Protein AF-A0A1L0B0P4-F1 (afdb_monomer_lite)

Organism: NCBI:txid56406

Sequence (458 aa):
MTNLELDLDLDLDIDTDLIDVNKPGEQSLSYENTGFTLPDDTDDIIVICSAIKDFYYNLQKQSLPEDGSQDNSYMQSKQIIQWFNKVVSILNYENNMSFDDLIQLIHILRLTTKFLNNIVIKCIKKNLNYESSLDLSKIFDIIDDQSLDFKVLISFSNFLIHNTTFNSTNEFLNTIKQQFNVNVEKLNLISLQITDVTFPIEFTFQFKEIFKDLFLEIIRVNKLLLDKISAAVDVILPNIKKLLNNRTDVILFLFSITKTIENLIKMNHKTLAGIGKSNKNEESGYLYKRIETIFPTLIENKPLLNDIQYNKIKMKTVQRLANKVILLSRVDYYKGSPKGHKGEEYYKEMIETINKWIENDRPKLNSLVDNDLKPLPIPKDNNYVDKKNRKGKRRAGKKLTKYRHRFQHTGKLDKLKNQLEFGKKESFVDGKDQYMDDMDDNGLGMAADKYKKLLKEK

Secondary structure (DSSP, 8-state):
---------------TT-S-----------TT-------TT---HHHHHHHHHHHHHHHHHSPPPSSGGGHHHHTTHHHHHHHHHHHHHHHHH-----HHHHHHHHHHHHHHHHHHHHHHHHHHHHHS-TT----HHHHHHHHHTT---HHHHHHHHHHHHH--EE-SHHHHHHHHHHHH---HHHHHHHHHHHTTPPSPEE---TTHHHHHHHHHHHHHHHHHHHHHHHHHHHHH-HHHHHHTTT-HHHHHHHHHHH-SHHHHHHS-HHHHHTTT-SSS-GGGSHHHHHHHHH-THHHHHGGGS-HHHHHHHHHHHHHHHHHHHHHHHHHHHTTS-TTSHHHHHHHHHHHHHHHHHHHHHS--TTTTTTS---PPPP-TT-TTT--S---------HHHHHHHTTTS---HHHHHHT---TTSPPPB-SS--TT-TT-TT-B-GGGHHHHHHHHH--

Foldseek 3Di:
DDDDDDPDPPPPPVPPVPPDPPDDDDPDDDDPDLDLDDDPPDLDLLVLLLSLLVLLVVVLPDDDDPDPPCVVSLVCLVVNLVSLVSSLVSLVVDLDDDLLSLLSSVLSLLSSLVSLLSNLQSQLVVVPPPQFQADVVVLLCLLCLQLSQSLSSLLSLCVLQVDFWDADPVSVLVSCCVSRVDDPVSSVVNSVSRVRGDDTRGSDGDCSVSSVSSSVSSVSSVVSSLVSSLVVCLQQQLQLCLLQVNPVSVVSSLCSVQSDLVSLLVDDLVVQLQDSNSDPDSCRHPCLVCVCVSPVVLVVCVVQDDPVLSSVLSSVLSSLSSVLSSVSSVCSNVVVDRNNVNSNVVNVVSNVVSVVSSVVRGPPPCPVPPPPPPDDPDPPPPVPPPVDPPPDPPDDDDVVVVVVVVVDCPDPQSVQQPAADPPDDFDAPPDPPVPDRDDPPSTSHRSVVVVVVVVVVD

InterPro domains:
  IPR002687 Nop domain [PF01798] (211-356)
  IPR002687 Nop domain [PS51358] (236-359)
  IPR019175 Prp31 C-terminal [PF09785] (373-450)
  IPR027105 U4/U6 small nuclear ribonucleoprotein Prp31 [PTHR13904] (215-432)
  IPR036070 Nop domain superfamily [SSF89124] (202-357)
  IPR042239 Nop, C-terminal domain [G3DSA:1.10.246.90] (225-358)

Radius of gyration: 34.48 Å; chains: 1; bounding box: 89×66×99 Å

Structure (mmCIF, N/CA/C/O backbone):
data_AF-A0A1L0B0P4-F1
#
_entry.id   AF-A0A1L0B0P4-F1
#
loop_
_atom_site.group_PDB
_atom_site.id
_atom_site.type_symbol
_atom_site.label_atom_id
_atom_site.label_alt_id
_atom_site.label_comp_id
_atom_site.label_asym_id
_atom_site.label_entity_id
_atom_site.label_seq_id
_atom_site.pdbx_PDB_ins_code
_atom_site.Cartn_x
_atom_site.Cartn_y
_atom_site.Cartn_z
_atom_site.occupancy
_atom_site.B_iso_or_equiv
_atom_site.auth_seq_id
_atom_site.auth_comp_id
_atom_site.auth_asym_id
_atom_site.auth_atom_id
_atom_site.pdbx_PDB_model_num
ATOM 1 N N . MET A 1 1 ? 5.152 44.842 -17.673 1.00 35.69 1 MET A N 1
ATOM 2 C CA . MET A 1 1 ? 4.834 43.431 -17.973 1.00 35.69 1 MET A CA 1
ATOM 3 C C . MET A 1 1 ? 5.231 42.633 -16.751 1.00 35.69 1 MET A C 1
ATOM 5 O O . MET A 1 1 ? 6.388 42.673 -16.365 1.00 35.69 1 MET A O 1
ATOM 9 N N . THR A 1 2 ? 4.228 42.086 -16.080 1.00 27.03 2 THR A N 1
ATOM 10 C CA . THR A 1 2 ? 4.261 41.433 -14.768 1.00 27.03 2 THR A CA 1
ATOM 11 C C . THR A 1 2 ? 5.079 40.142 -14.801 1.00 27.03 2 THR A C 1
ATOM 13 O O . THR A 1 2 ? 4.725 39.221 -15.534 1.00 27.03 2 THR A O 1
ATOM 16 N N . ASN A 1 3 ? 6.139 40.071 -13.994 1.00 27.08 3 ASN A N 1
ATOM 17 C CA . ASN A 1 3 ? 6.740 38.801 -13.599 1.00 27.08 3 ASN A CA 1
ATOM 18 C C . ASN A 1 3 ? 5.860 38.225 -12.489 1.00 27.08 3 ASN A C 1
ATOM 20 O O . ASN A 1 3 ? 5.870 38.738 -11.374 1.00 27.08 3 ASN A O 1
ATOM 24 N N . LEU A 1 4 ? 5.052 37.223 -12.836 1.00 26.53 4 LEU A N 1
ATOM 25 C CA . LEU A 1 4 ? 4.415 36.361 -11.851 1.00 26.53 4 LEU A CA 1
ATOM 26 C C . LEU A 1 4 ? 5.472 35.386 -11.329 1.00 26.53 4 LEU A C 1
ATOM 28 O O . LEU A 1 4 ? 6.048 34.617 -12.102 1.00 26.53 4 LEU A O 1
ATOM 32 N N . GLU A 1 5 ? 5.694 35.457 -10.024 1.00 28.30 5 GLU A N 1
ATOM 33 C CA . GLU A 1 5 ? 6.252 34.399 -9.191 1.00 28.30 5 GLU A CA 1
ATOM 34 C C . GLU A 1 5 ? 5.464 33.098 -9.405 1.00 28.30 5 GLU A C 1
ATOM 36 O O . GLU A 1 5 ? 4.239 33.100 -9.538 1.00 28.30 5 GLU A O 1
ATOM 41 N N . LEU A 1 6 ? 6.184 31.982 -9.474 1.00 25.42 6 LEU A N 1
ATOM 42 C CA . LEU A 1 6 ? 5.631 30.630 -9.492 1.00 25.42 6 LEU A CA 1
ATOM 43 C C . LEU A 1 6 ? 6.405 29.814 -8.454 1.00 25.42 6 LEU A C 1
ATOM 45 O O . LEU A 1 6 ? 7.125 28.872 -8.784 1.00 25.42 6 LEU A O 1
ATOM 49 N N . ASP A 1 7 ? 6.256 30.230 -7.197 1.00 24.81 7 ASP A N 1
ATOM 50 C CA . ASP A 1 7 ? 6.378 29.338 -6.050 1.00 24.81 7 ASP A CA 1
ATOM 51 C C . ASP A 1 7 ? 5.151 28.420 -6.073 1.00 24.81 7 ASP A C 1
ATOM 53 O O . ASP A 1 7 ? 4.011 28.844 -5.886 1.00 24.81 7 ASP A O 1
ATOM 57 N N . LEU A 1 8 ? 5.385 27.157 -6.414 1.00 24.31 8 LEU A N 1
ATOM 58 C CA . LEU A 1 8 ? 4.427 26.068 -6.262 1.00 24.31 8 LEU A CA 1
ATOM 59 C C . LEU A 1 8 ? 5.038 25.099 -5.256 1.00 24.31 8 LEU A C 1
ATOM 61 O O . LEU A 1 8 ? 5.630 24.079 -5.624 1.00 24.31 8 LEU A O 1
ATOM 65 N N . ASP A 1 9 ? 4.898 25.469 -3.985 1.00 24.67 9 ASP A N 1
ATOM 66 C CA . ASP A 1 9 ? 4.921 24.536 -2.868 1.00 24.67 9 ASP A CA 1
ATOM 67 C C . ASP A 1 9 ? 3.813 23.505 -3.109 1.00 24.67 9 ASP A C 1
ATOM 69 O O . ASP A 1 9 ? 2.617 23.786 -3.052 1.00 24.67 9 ASP A O 1
ATOM 73 N N . LEU A 1 10 ? 4.233 22.300 -3.487 1.00 25.77 10 LEU A N 1
ATOM 74 C CA . LEU A 1 10 ? 3.408 21.098 -3.496 1.00 25.77 10 LEU A CA 1
ATOM 75 C C . LEU A 1 10 ? 3.874 20.237 -2.327 1.00 25.77 10 LEU A C 1
ATOM 77 O O . LEU A 1 10 ? 4.431 19.151 -2.515 1.00 25.77 10 LEU A O 1
ATOM 81 N N . ASP A 1 11 ? 3.650 20.765 -1.129 1.00 25.16 11 ASP A N 1
ATOM 82 C CA . ASP A 1 11 ? 3.457 19.947 0.054 1.00 25.16 11 ASP A CA 1
ATOM 83 C C . ASP A 1 11 ? 2.110 19.250 -0.134 1.00 25.16 11 ASP A C 1
ATOM 85 O O . ASP A 1 11 ? 1.036 19.822 0.029 1.00 25.16 11 ASP A O 1
ATOM 89 N N . LEU A 1 12 ? 2.168 17.993 -0.574 1.00 25.52 12 LEU A N 1
ATOM 90 C CA . LEU A 1 12 ? 1.077 17.060 -0.336 1.00 25.52 12 LEU A CA 1
ATOM 91 C C . LEU A 1 12 ? 1.148 16.693 1.144 1.00 25.52 12 LEU A C 1
ATOM 93 O O . LEU A 1 12 ? 1.542 15.582 1.506 1.00 25.52 12 LEU A O 1
ATOM 97 N N . ASP A 1 13 ? 0.745 17.644 1.986 1.00 25.22 13 ASP A N 1
ATOM 98 C CA . ASP A 1 13 ? 0.015 17.275 3.179 1.00 25.22 13 ASP A CA 1
ATOM 99 C C . ASP A 1 13 ? -1.068 16.305 2.712 1.00 25.22 13 ASP A C 1
ATOM 101 O O . ASP A 1 13 ? -1.787 16.533 1.731 1.00 25.22 13 ASP A O 1
ATOM 105 N N . ILE A 1 14 ? -1.129 15.145 3.356 1.00 29.34 14 ILE A N 1
ATOM 106 C CA . ILE A 1 14 ? -2.329 14.329 3.282 1.00 29.34 14 ILE A CA 1
ATOM 107 C C . ILE A 1 14 ? -3.369 15.169 4.006 1.00 29.34 14 ILE A C 1
ATOM 109 O O . ILE A 1 14 ? -3.544 15.035 5.216 1.00 29.34 14 ILE A O 1
ATOM 113 N N . ASP A 1 15 ? -3.989 16.072 3.247 1.00 28.78 15 ASP A N 1
ATOM 114 C CA . ASP A 1 15 ? -5.140 16.847 3.640 1.00 28.78 15 ASP A CA 1
ATOM 115 C C . ASP A 1 15 ? -6.148 15.842 4.183 1.00 28.78 15 ASP A C 1
ATOM 117 O O . ASP A 1 15 ? -6.850 15.125 3.461 1.00 28.78 15 ASP A O 1
ATOM 121 N N . THR A 1 16 ? -6.234 15.810 5.506 1.00 35.47 16 THR A N 1
ATOM 122 C CA . THR A 1 16 ? -7.408 15.320 6.218 1.00 35.47 16 THR A CA 1
ATOM 123 C C . THR A 1 16 ? -8.644 16.168 5.898 1.00 35.47 16 THR A C 1
ATOM 125 O O . THR A 1 16 ? -9.729 15.841 6.362 1.00 35.47 16 THR A O 1
ATOM 128 N N . ASP A 1 17 ? -8.496 17.197 5.061 1.00 30.16 17 ASP A N 1
ATOM 129 C CA . ASP A 1 17 ? -9.518 18.132 4.603 1.00 30.16 17 ASP A CA 1
ATOM 130 C C . ASP A 1 17 ? -10.357 17.597 3.425 1.00 30.16 17 ASP A C 1
ATOM 132 O O . ASP A 1 17 ? -11.299 18.248 2.983 1.00 30.16 17 ASP A O 1
ATOM 136 N N . LEU A 1 18 ? -10.140 16.349 2.986 1.00 28.83 18 LEU A N 1
ATOM 137 C CA . LEU A 1 18 ? -11.125 15.584 2.194 1.00 28.83 18 LEU A CA 1
ATOM 138 C C . LEU A 1 18 ? -12.225 14.939 3.075 1.00 28.83 18 LEU A C 1
ATOM 140 O O . LEU A 1 18 ? -12.718 13.831 2.798 1.00 28.83 18 LEU A O 1
ATOM 144 N N . ILE A 1 19 ? -12.607 15.646 4.144 1.00 34.78 19 ILE A N 1
ATOM 145 C CA . ILE A 1 19 ? -13.880 15.489 4.851 1.00 34.78 19 ILE A CA 1
ATOM 146 C C . ILE A 1 19 ? -14.923 16.278 4.055 1.00 34.78 19 ILE A C 1
ATOM 148 O O . ILE A 1 19 ? -14.721 17.437 3.710 1.00 34.78 19 ILE A O 1
ATOM 152 N N . ASP A 1 20 ? -16.018 15.607 3.721 1.00 31.25 20 ASP A N 1
ATOM 153 C CA . ASP A 1 20 ? -17.115 16.083 2.888 1.00 31.25 20 ASP A CA 1
ATOM 154 C C . ASP A 1 20 ? -17.504 17.560 3.086 1.00 31.25 20 ASP A C 1
ATOM 156 O O . ASP A 1 20 ? -18.185 17.925 4.043 1.00 31.25 20 ASP A O 1
ATOM 160 N N . VAL A 1 21 ? -17.232 18.389 2.072 1.00 28.38 21 VAL A N 1
ATOM 161 C CA . VAL A 1 21 ? -18.099 19.529 1.736 1.00 28.38 21 VAL A CA 1
ATOM 162 C C . VAL A 1 21 ? -19.289 18.976 0.952 1.00 28.38 21 VAL A C 1
ATOM 164 O O . VAL A 1 21 ? -19.453 19.219 -0.237 1.00 28.38 21 VAL A O 1
ATOM 167 N N . ASN A 1 22 ? -20.112 18.180 1.623 1.00 28.73 22 ASN A N 1
ATOM 168 C CA . ASN A 1 22 ? -21.478 17.902 1.211 1.00 28.73 22 ASN A CA 1
ATOM 169 C C . ASN A 1 22 ? -22.330 17.991 2.470 1.00 28.73 22 ASN A C 1
ATOM 171 O O . ASN A 1 22 ? -22.342 17.087 3.296 1.00 28.73 22 ASN A O 1
ATOM 175 N N . LYS A 1 23 ? -22.989 19.144 2.612 1.00 31.55 23 LYS A N 1
ATOM 176 C CA . LYS A 1 23 ? -23.927 19.483 3.683 1.00 31.55 23 LYS A CA 1
ATOM 177 C C . LYS A 1 23 ? -24.888 18.316 3.978 1.00 31.55 23 LYS A C 1
ATOM 179 O O . LYS A 1 23 ? -25.745 18.049 3.132 1.00 31.55 23 LYS A O 1
ATOM 184 N N . PRO A 1 24 ? -24.868 17.704 5.174 1.00 30.05 24 PRO A N 1
ATOM 185 C CA . PRO A 1 24 ? -26.108 17.293 5.801 1.00 30.05 24 PRO A CA 1
ATOM 186 C C . PRO A 1 24 ? -26.753 18.543 6.421 1.00 30.05 24 PRO A C 1
ATOM 188 O O . PRO A 1 24 ? -26.061 19.460 6.866 1.00 30.05 24 PRO A O 1
ATOM 191 N N . GLY A 1 25 ? -28.081 18.625 6.378 1.00 30.28 25 GLY A N 1
ATOM 192 C CA . GLY A 1 25 ? -28.832 19.750 6.931 1.00 30.28 25 GLY A CA 1
ATOM 193 C C . GLY A 1 25 ? -28.433 20.050 8.376 1.00 30.28 25 GLY A C 1
ATOM 194 O O . GLY A 1 25 ? -28.232 19.146 9.182 1.00 30.28 25 GLY A O 1
ATOM 195 N N . GLU A 1 26 ? -28.304 21.339 8.671 1.00 33.72 26 GLU A N 1
ATOM 196 C CA . GLU A 1 26 ? -27.977 21.879 9.984 1.00 33.72 26 GLU A CA 1
ATOM 197 C C . GLU A 1 26 ? -28.965 21.377 11.050 1.00 33.72 26 GLU A C 1
ATOM 199 O O . GLU A 1 26 ? -30.095 21.847 11.158 1.00 33.72 26 GLU A O 1
ATOM 204 N N . GLN A 1 27 ? -28.503 20.452 11.886 1.00 31.23 27 GLN A N 1
ATOM 205 C CA . GLN A 1 27 ? -28.806 20.467 13.312 1.00 31.23 27 GLN A CA 1
ATOM 206 C C . GLN A 1 27 ? -27.476 20.649 14.037 1.00 31.23 27 GLN A C 1
ATOM 208 O O . GLN A 1 27 ? -26.760 19.704 14.356 1.00 31.23 27 GLN A O 1
ATOM 213 N N . SER A 1 28 ? -27.108 21.914 14.214 1.00 30.83 28 SER A N 1
ATOM 214 C CA . SER A 1 28 ? -25.957 22.341 14.996 1.00 30.83 28 SER A CA 1
ATOM 215 C C . SER A 1 28 ? -26.150 21.937 16.461 1.00 30.83 28 SER A C 1
ATOM 217 O O . SER A 1 28 ? -26.916 22.573 17.186 1.00 30.83 28 SER A O 1
ATOM 219 N N . LEU A 1 29 ? -25.456 20.889 16.899 1.00 32.72 29 LEU A N 1
ATOM 220 C CA . LEU A 1 29 ? -25.254 20.595 18.316 1.00 32.72 29 LEU A CA 1
ATOM 221 C C . LEU A 1 29 ? -24.327 21.671 18.904 1.00 32.72 29 LEU A C 1
ATOM 223 O O . LEU A 1 29 ? -23.183 21.822 18.483 1.00 32.72 29 LEU A O 1
ATOM 227 N N . SER A 1 30 ? -24.846 22.459 19.844 1.00 29.09 30 SER A N 1
ATOM 228 C CA . SER A 1 30 ? -24.117 23.510 20.560 1.00 29.09 30 SER A CA 1
ATOM 229 C C . SER A 1 30 ? -22.995 22.929 21.433 1.00 29.09 30 SER A C 1
ATOM 231 O O . SER A 1 30 ? -23.235 22.054 22.263 1.00 29.09 30 SER A O 1
ATOM 233 N N . TYR A 1 31 ? -21.784 23.466 21.271 1.00 41.00 31 TYR A N 1
ATOM 234 C CA . TYR A 1 31 ? -20.498 22.966 21.781 1.00 41.00 31 TYR A CA 1
ATOM 235 C C . TYR A 1 31 ? -20.168 23.292 23.255 1.00 41.00 31 TYR A C 1
ATOM 237 O O . TYR A 1 31 ? -18.995 23.397 23.604 1.00 41.00 31 TYR A O 1
ATOM 245 N N . GLU A 1 32 ? -21.155 23.438 24.142 1.00 32.88 32 GLU A N 1
ATOM 246 C CA . GLU A 1 32 ? -20.885 23.793 25.553 1.00 32.88 32 GLU A CA 1
ATOM 247 C C . GLU A 1 32 ? -21.030 22.638 26.554 1.00 32.88 32 GLU A C 1
ATOM 249 O O . GLU A 1 32 ? -20.624 22.778 27.702 1.00 32.88 32 GLU A O 1
ATOM 254 N N . ASN A 1 33 ? -21.499 21.459 26.133 1.00 39.25 33 ASN A N 1
ATOM 255 C CA . ASN A 1 33 ? -21.563 20.275 26.993 1.00 39.25 33 ASN A CA 1
ATOM 256 C C . ASN A 1 33 ? -20.877 19.081 26.319 1.00 39.25 33 ASN A C 1
ATOM 258 O O . ASN A 1 33 ? -21.317 18.613 25.274 1.00 39.25 33 ASN A O 1
ATOM 262 N N . THR A 1 34 ? -19.851 18.514 26.957 1.00 46.59 34 THR A N 1
ATOM 263 C CA . THR A 1 34 ? -19.222 17.217 26.617 1.00 46.59 34 THR A CA 1
ATOM 264 C C . THR A 1 34 ? -20.132 16.017 26.940 1.00 46.59 34 THR A C 1
ATOM 266 O O . THR A 1 34 ? -19.680 14.930 27.306 1.00 46.59 34 THR A O 1
ATOM 269 N N . GLY A 1 35 ? -21.446 16.211 26.830 1.00 50.38 35 GLY A N 1
ATOM 270 C CA . GLY A 1 35 ? -22.436 15.154 26.927 1.00 50.38 35 GLY A CA 1
ATOM 271 C C . GLY A 1 35 ? -22.480 14.398 25.611 1.00 50.38 35 GLY A C 1
ATOM 272 O O . GLY A 1 35 ? -23.181 14.791 24.683 1.00 50.38 35 GLY A O 1
ATOM 273 N N . PHE A 1 36 ? -21.725 13.310 25.522 1.00 59.38 36 PHE A N 1
ATOM 274 C CA . PHE A 1 36 ? -21.901 12.337 24.461 1.00 59.38 36 PHE A CA 1
ATOM 275 C C . PHE A 1 36 ? -23.178 11.547 24.750 1.00 59.38 36 PHE A C 1
ATOM 277 O O . PHE A 1 36 ? -23.219 10.738 25.672 1.00 59.38 36 PHE A O 1
ATOM 284 N N . THR A 1 37 ? -24.250 11.823 24.010 1.00 64.94 37 THR A N 1
ATOM 285 C CA . THR A 1 37 ? -25.503 11.066 24.122 1.00 64.94 37 THR A CA 1
ATOM 286 C C . THR A 1 37 ? -25.983 10.722 22.722 1.00 64.94 37 THR A C 1
ATOM 288 O O . THR A 1 37 ? -26.336 11.607 21.947 1.00 64.94 37 THR A O 1
ATOM 291 N N . LEU A 1 38 ? -25.950 9.435 22.376 1.00 72.88 38 LEU A N 1
ATOM 292 C CA . LEU A 1 38 ? -26.796 8.918 21.307 1.00 72.88 38 LEU A CA 1
ATOM 293 C C . LEU A 1 38 ? -28.075 8.374 21.932 1.00 72.88 38 LEU A C 1
ATOM 295 O O . LEU A 1 38 ? -28.003 7.780 23.009 1.00 72.88 38 LEU A O 1
ATOM 299 N N . PRO A 1 39 ? -29.228 8.542 21.267 1.00 75.00 39 PRO A N 1
ATOM 300 C CA . PRO A 1 39 ? -30.438 7.829 21.643 1.00 75.00 39 PRO A CA 1
ATOM 301 C C . PRO A 1 39 ? -30.169 6.320 21.671 1.00 75.00 39 PRO A C 1
ATOM 303 O O . PRO A 1 39 ? -29.599 5.786 20.714 1.00 75.00 39 PRO A O 1
ATOM 306 N N . ASP A 1 40 ? -30.604 5.636 22.731 1.00 69.94 40 ASP A N 1
ATOM 307 C CA . ASP A 1 40 ? -30.417 4.183 22.896 1.00 69.94 40 ASP A CA 1
ATOM 308 C C . ASP A 1 40 ? -31.025 3.374 21.728 1.00 69.94 40 ASP A C 1
ATOM 310 O O . ASP A 1 40 ? -30.524 2.301 21.373 1.00 69.94 40 ASP A O 1
ATOM 314 N N . ASP A 1 41 ? -32.032 3.946 21.062 1.00 76.81 41 ASP A N 1
ATOM 315 C CA . ASP A 1 41 ? -32.742 3.386 19.905 1.00 76.81 41 ASP A CA 1
ATOM 316 C C . ASP A 1 41 ? -31.980 3.533 18.572 1.00 76.81 41 ASP A C 1
ATOM 318 O O . ASP A 1 41 ? -32.479 3.140 17.519 1.00 76.81 41 ASP A O 1
ATOM 322 N N . THR A 1 42 ? -30.774 4.114 18.567 1.00 80.25 42 THR A N 1
ATOM 323 C CA . THR A 1 42 ? -30.012 4.290 17.320 1.00 80.25 42 THR A CA 1
ATOM 324 C C . THR A 1 42 ? -29.442 2.952 16.863 1.00 80.25 42 THR A C 1
ATOM 326 O O . THR A 1 42 ? -28.522 2.437 17.498 1.00 80.25 42 THR A O 1
ATOM 329 N N . ASP A 1 43 ? -29.970 2.393 15.775 1.00 83.44 43 ASP A N 1
ATOM 330 C CA . ASP A 1 43 ? -29.521 1.111 15.202 1.00 83.44 43 ASP A CA 1
ATOM 331 C C . ASP A 1 43 ? -28.617 1.277 13.968 1.00 83.44 43 ASP A C 1
ATOM 333 O O . ASP A 1 43 ? -28.045 0.307 13.477 1.00 83.44 43 ASP A O 1
ATOM 337 N N . ASP A 1 44 ? -28.428 2.504 13.478 1.00 85.19 44 ASP A N 1
ATOM 338 C CA . ASP A 1 44 ? -27.532 2.771 12.353 1.00 85.19 44 ASP A CA 1
ATOM 339 C C . ASP A 1 44 ? -26.058 2.683 12.791 1.00 85.19 44 ASP A C 1
ATOM 341 O O . ASP A 1 44 ? -25.537 3.547 13.507 1.00 85.19 44 ASP A O 1
ATOM 345 N N . ILE A 1 45 ? -25.368 1.632 12.334 1.00 86.31 45 ILE A N 1
ATOM 346 C CA . ILE A 1 45 ? -23.960 1.368 12.658 1.00 86.31 45 ILE A CA 1
ATOM 347 C C . ILE A 1 45 ? -23.052 2.525 12.218 1.00 86.31 45 ILE A C 1
ATOM 349 O O . ILE A 1 45 ? -22.106 2.861 12.936 1.00 86.31 45 ILE A O 1
ATOM 353 N N . ILE A 1 46 ? -23.311 3.150 11.065 1.00 86.75 46 ILE A N 1
ATOM 354 C CA . ILE A 1 46 ? -22.470 4.239 10.551 1.00 86.75 46 ILE A CA 1
ATOM 355 C C . ILE A 1 46 ? -22.584 5.448 11.468 1.00 86.75 46 ILE A C 1
ATOM 357 O O . ILE A 1 46 ? -21.564 6.064 11.789 1.00 86.75 46 ILE A O 1
ATOM 361 N N . VAL A 1 47 ? -23.795 5.760 11.926 1.00 86.94 47 VAL A N 1
ATOM 362 C CA . VAL A 1 47 ? -24.044 6.862 12.861 1.00 86.94 47 VAL A CA 1
ATOM 363 C C . VAL A 1 47 ? -23.350 6.596 14.197 1.00 86.94 47 VAL A C 1
ATOM 365 O O . VAL A 1 47 ? -22.614 7.461 14.677 1.00 86.94 47 VAL A O 1
ATOM 368 N N . ILE A 1 48 ? -23.492 5.386 14.753 1.00 85.31 48 ILE A N 1
ATOM 369 C CA . ILE A 1 48 ? -22.829 4.995 16.008 1.00 85.31 48 ILE A CA 1
ATOM 370 C C . ILE A 1 48 ? -21.305 5.124 15.876 1.00 85.31 48 ILE A C 1
ATOM 372 O O . ILE A 1 48 ? -20.659 5.796 16.683 1.00 85.31 48 ILE A O 1
ATOM 376 N N . CYS A 1 49 ? -20.705 4.515 14.849 1.00 86.12 49 CYS A N 1
ATOM 377 C CA . CYS A 1 49 ? -19.257 4.553 14.654 1.00 86.12 49 CYS A CA 1
ATOM 378 C C . CYS A 1 49 ? -18.747 5.972 14.359 1.00 86.12 49 CYS A C 1
ATOM 380 O O . CYS A 1 49 ? -17.677 6.345 14.844 1.00 86.12 49 CYS A O 1
ATOM 382 N N . SER A 1 50 ? -19.492 6.774 13.595 1.00 86.88 50 SER A N 1
ATOM 383 C CA . SER A 1 50 ? -19.120 8.162 13.289 1.00 86.88 50 SER A CA 1
ATOM 384 C C . SER A 1 50 ? -19.102 9.021 14.544 1.00 86.88 50 SER A C 1
ATOM 386 O O . SER A 1 50 ? -18.130 9.739 14.767 1.00 86.88 50 SER A O 1
ATOM 388 N N . ALA A 1 51 ? -20.108 8.875 15.404 1.00 86.06 51 ALA A N 1
ATOM 389 C CA . ALA A 1 51 ? -20.161 9.570 16.679 1.00 86.06 51 ALA A CA 1
ATOM 390 C C . ALA A 1 51 ? -19.005 9.170 17.604 1.00 86.06 51 ALA A C 1
ATOM 392 O O . ALA A 1 51 ? -18.364 10.043 18.183 1.00 86.06 51 ALA A O 1
ATOM 393 N N . ILE A 1 52 ? -18.675 7.874 17.697 1.00 85.88 52 ILE A N 1
ATOM 394 C CA . ILE A 1 52 ? -17.503 7.407 18.460 1.00 85.88 52 ILE A CA 1
ATOM 395 C C . ILE A 1 52 ? -16.219 8.055 17.919 1.00 85.88 52 ILE A C 1
ATOM 397 O O . ILE A 1 52 ? -15.392 8.556 18.683 1.00 85.88 52 ILE A O 1
ATOM 401 N N . LYS A 1 53 ? -16.057 8.091 16.594 1.00 88.69 53 LYS A N 1
ATOM 402 C CA . LYS A 1 53 ? -14.911 8.726 15.932 1.00 88.69 53 LYS A CA 1
ATOM 403 C C . LYS A 1 53 ? -14.841 10.230 16.226 1.00 88.69 53 LYS A C 1
ATOM 405 O O . LYS A 1 53 ? -13.761 10.724 16.548 1.00 88.69 53 LYS A O 1
ATOM 410 N N . ASP A 1 54 ? -15.959 10.948 16.144 1.00 85.81 54 ASP A N 1
ATOM 411 C CA . ASP A 1 54 ? -16.029 12.391 16.419 1.00 85.81 54 ASP A CA 1
ATOM 412 C C . ASP A 1 54 ? -15.766 12.709 17.896 1.00 85.81 54 ASP A C 1
ATOM 414 O O . ASP A 1 54 ? -15.061 13.672 18.205 1.00 85.81 54 ASP A O 1
ATOM 418 N N . PHE A 1 55 ? -16.246 11.864 18.812 1.00 85.31 55 PHE A N 1
ATOM 419 C CA . PHE A 1 55 ? -15.930 11.956 20.234 1.00 85.31 55 PHE A CA 1
ATOM 420 C C . PHE A 1 55 ? -14.415 11.904 20.472 1.00 85.31 55 PHE A C 1
ATOM 422 O O . PHE A 1 55 ? -13.854 12.817 21.081 1.00 85.31 55 PHE A O 1
ATOM 429 N N . TYR A 1 56 ? -13.726 10.897 19.923 1.00 83.56 56 TYR A N 1
ATOM 430 C CA . TYR A 1 56 ? -12.274 10.777 20.082 1.00 83.56 56 TYR A CA 1
ATOM 431 C C . TYR A 1 56 ? -11.483 11.852 19.338 1.00 83.56 56 TYR A C 1
ATOM 433 O O . TYR A 1 56 ? -10.435 12.277 19.823 1.00 83.56 56 TYR A O 1
ATOM 441 N N . TYR A 1 57 ? -11.980 12.339 18.202 1.00 85.31 57 TYR A N 1
ATOM 442 C CA . TYR A 1 57 ? -11.383 13.477 17.506 1.00 85.31 57 TYR A CA 1
ATOM 443 C C . TYR A 1 57 ? -11.414 14.750 18.361 1.00 85.31 57 TYR A C 1
ATOM 445 O O . TYR A 1 57 ? -10.400 15.437 18.510 1.00 85.31 57 TYR A O 1
ATOM 453 N N . ASN A 1 58 ? -12.566 15.044 18.967 1.00 82.88 58 ASN A N 1
ATOM 454 C CA . ASN A 1 58 ? -12.729 16.196 19.848 1.00 82.88 58 ASN A CA 1
ATOM 455 C C . ASN A 1 58 ? -11.871 16.055 21.107 1.00 82.88 58 ASN A C 1
ATOM 457 O O . ASN A 1 58 ? -11.185 17.003 21.489 1.00 82.88 58 ASN A O 1
ATOM 461 N N . LEU A 1 59 ? -11.837 14.858 21.699 1.00 80.06 59 LEU A N 1
ATOM 462 C CA . LEU A 1 59 ? -11.001 14.564 22.860 1.00 80.06 59 LEU A CA 1
ATOM 463 C C . LEU A 1 59 ? -9.511 14.722 22.528 1.00 80.06 59 LEU A C 1
ATOM 465 O O . LEU A 1 59 ? -8.764 15.308 23.307 1.00 80.06 59 LEU A O 1
ATOM 469 N N . GLN A 1 60 ? -9.077 14.302 21.334 1.00 81.31 60 GLN A N 1
ATOM 470 C CA . GLN A 1 60 ? -7.712 14.547 20.873 1.00 81.31 60 GLN A CA 1
ATOM 471 C C . GLN A 1 60 ? -7.403 16.047 20.762 1.00 81.31 60 GLN A C 1
ATOM 473 O O . GLN A 1 60 ? -6.273 16.435 21.045 1.00 81.31 60 GLN A O 1
ATOM 478 N N . LYS A 1 61 ? -8.332 16.902 20.321 1.00 80.69 61 LYS A N 1
ATOM 479 C CA . LYS A 1 61 ? -8.065 18.344 20.151 1.00 80.69 61 LYS A CA 1
ATOM 480 C C . LYS A 1 61 ? -7.951 19.109 21.466 1.00 80.69 61 LYS A C 1
ATOM 482 O O . LYS A 1 61 ? -7.244 20.114 21.506 1.00 80.69 61 LYS A O 1
ATOM 487 N N . GLN A 1 62 ? -8.615 18.648 22.518 1.00 74.62 62 GLN A N 1
ATOM 488 C CA . GLN A 1 62 ? -8.569 19.307 23.818 1.00 74.62 62 GLN A CA 1
ATOM 489 C 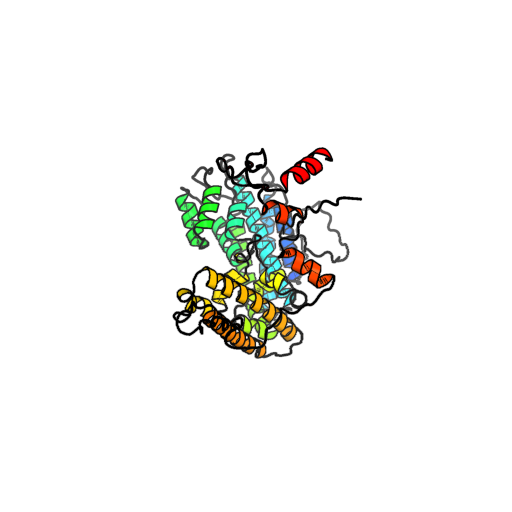C . GLN A 1 62 ? -7.143 19.281 24.399 1.00 74.62 62 GLN A C 1
ATOM 491 O O . GLN A 1 62 ? -6.387 18.314 24.237 1.00 74.62 62 GLN A O 1
ATOM 496 N N . SER A 1 63 ? -6.746 20.376 25.053 1.00 61.12 63 SER A N 1
ATOM 497 C CA . SER A 1 63 ? -5.581 20.374 25.937 1.00 61.12 63 SER A CA 1
ATOM 498 C C . SER A 1 63 ? -5.873 19.421 27.091 1.00 61.12 63 SER A C 1
ATOM 500 O O . SER A 1 63 ? -6.974 19.449 27.640 1.00 61.12 63 SER A O 1
ATOM 502 N N . LEU A 1 64 ? -4.914 18.557 27.451 1.00 59.97 64 LEU A N 1
ATOM 503 C CA . LEU A 1 64 ? -5.094 17.727 28.641 1.00 59.97 64 LEU A CA 1
ATOM 504 C C . LEU A 1 64 ? -5.281 18.663 29.838 1.00 59.97 64 LEU A C 1
ATOM 506 O O . LEU A 1 64 ? -4.402 19.495 30.067 1.00 59.97 64 LEU A O 1
ATOM 510 N N . PRO A 1 65 ? -6.385 18.555 30.590 1.00 50.56 65 PRO A N 1
ATOM 511 C CA . PRO A 1 65 ? -6.594 19.412 31.742 1.00 50.56 65 PRO A CA 1
ATOM 512 C C . PRO A 1 65 ? -5.542 19.122 32.812 1.00 50.56 65 PRO A C 1
ATOM 514 O O . PRO A 1 65 ? -5.028 18.001 32.938 1.00 50.56 65 PRO A O 1
ATOM 517 N N . GLU A 1 66 ? -5.199 20.159 33.567 1.00 52.03 66 GLU A N 1
ATOM 518 C CA . GLU A 1 66 ? -4.258 20.083 34.685 1.00 52.03 66 GLU A CA 1
ATOM 519 C C . GLU A 1 66 ? -4.863 19.308 35.868 1.00 52.03 66 GLU A C 1
ATOM 521 O O . GLU A 1 66 ? -4.133 18.579 36.536 1.00 52.03 66 GLU A O 1
ATOM 526 N N . ASP A 1 67 ? -6.196 19.316 36.006 1.00 47.19 67 ASP A N 1
ATOM 527 C CA . ASP A 1 67 ? -6.930 18.714 37.123 1.00 47.19 67 ASP A CA 1
ATOM 528 C C . ASP A 1 67 ? -7.785 17.495 36.726 1.00 47.19 67 ASP A C 1
ATOM 530 O O . ASP A 1 67 ? -8.392 17.453 35.653 1.00 47.19 67 ASP A O 1
ATOM 534 N N . GLY A 1 68 ? -7.896 16.521 37.642 1.00 50.41 68 GLY A N 1
ATOM 535 C CA . GLY A 1 68 ? -8.624 15.240 37.512 1.00 50.41 68 GLY A CA 1
ATOM 536 C C . GLY A 1 68 ? -10.152 15.322 37.340 1.00 50.41 68 GLY A C 1
ATOM 537 O O . GLY A 1 68 ? -10.864 14.357 37.595 1.00 50.41 68 GLY A O 1
ATOM 538 N N . SER A 1 69 ? -10.692 16.461 36.903 1.00 49.94 69 SER A N 1
ATOM 539 C CA . SER A 1 69 ? -12.127 16.658 36.647 1.00 49.94 69 SER A CA 1
ATOM 540 C C . SER A 1 69 ? -12.619 15.996 35.349 1.00 49.94 69 SER A C 1
ATOM 542 O O . SER A 1 69 ? -13.825 15.816 35.169 1.00 49.94 69 SER A O 1
ATOM 544 N N . GLN A 1 70 ? -11.710 15.575 34.457 1.00 51.34 70 GLN A N 1
ATOM 545 C CA . GLN A 1 70 ? -12.041 14.842 33.227 1.00 51.34 70 GLN A CA 1
ATOM 546 C C . GLN A 1 70 ? -12.080 13.316 33.369 1.00 51.34 70 GLN A C 1
ATOM 548 O O . GLN A 1 70 ? -12.397 12.652 32.382 1.00 51.34 70 GLN A O 1
ATOM 553 N N . ASP A 1 71 ? -11.877 12.747 34.561 1.00 49.97 71 ASP A N 1
ATOM 554 C CA . ASP A 1 71 ? -12.103 11.312 34.796 1.00 49.97 71 ASP A CA 1
ATOM 555 C C . ASP A 1 71 ? -13.493 10.883 34.283 1.00 49.97 71 ASP A C 1
ATOM 557 O O . ASP A 1 71 ? -13.634 9.833 33.662 1.00 49.97 71 ASP A O 1
ATOM 561 N N . ASN A 1 72 ? -14.500 11.759 34.383 1.00 49.16 72 ASN A N 1
ATOM 562 C CA . ASN A 1 72 ? -15.849 11.534 33.849 1.00 49.16 72 ASN A CA 1
ATOM 563 C C . ASN A 1 72 ? -15.950 11.508 32.306 1.00 49.16 72 ASN A C 1
ATOM 565 O O . ASN A 1 72 ? -16.813 10.813 31.776 1.00 49.16 72 ASN A O 1
ATOM 569 N N . SER A 1 73 ? -15.078 12.216 31.577 1.00 57.72 73 SER A N 1
ATOM 570 C CA . SER A 1 73 ? -15.010 12.189 30.101 1.00 57.72 73 SER A CA 1
ATOM 571 C C . SER A 1 73 ? -14.426 10.861 29.606 1.00 57.72 73 SER A C 1
ATOM 573 O O . SER A 1 73 ? -14.990 10.205 28.733 1.00 57.72 73 SER A O 1
ATOM 575 N N . TYR A 1 74 ? -13.350 10.388 30.243 1.00 56.84 74 TYR A N 1
ATOM 576 C CA . TYR A 1 74 ? -12.743 9.091 29.924 1.00 56.84 74 TYR A CA 1
ATOM 577 C C . TYR A 1 74 ? -13.606 7.901 30.393 1.00 56.84 74 TYR A C 1
ATOM 579 O O . TYR A 1 74 ? -13.577 6.833 29.776 1.00 56.84 74 TYR A O 1
ATOM 587 N N . MET A 1 75 ? -14.435 8.075 31.433 1.00 50.19 75 MET A N 1
ATOM 588 C CA . MET A 1 75 ? -15.411 7.080 31.917 1.00 50.19 75 MET A CA 1
ATOM 589 C C . MET A 1 75 ? -16.595 6.838 30.962 1.00 50.19 75 MET A C 1
ATOM 591 O O . MET A 1 75 ? -17.232 5.785 31.060 1.00 50.19 75 MET A O 1
ATOM 595 N N . GLN A 1 76 ? -16.850 7.721 29.982 1.00 59.22 76 GLN A N 1
ATOM 596 C CA . GLN A 1 76 ? -17.787 7.433 28.879 1.00 59.22 76 GLN A CA 1
ATOM 597 C C . GLN A 1 76 ? -17.325 6.238 28.021 1.00 59.22 76 GLN A C 1
ATOM 599 O O . GLN A 1 76 ? -18.123 5.652 27.292 1.00 59.22 76 GLN A O 1
ATOM 604 N N . SER A 1 77 ? -16.076 5.782 28.178 1.00 64.12 77 SER A N 1
ATOM 605 C CA . SER A 1 77 ? -15.577 4.514 27.629 1.00 64.12 77 SER A CA 1
ATOM 606 C C . SER A 1 77 ? -16.501 3.322 27.879 1.00 64.12 77 SER A C 1
ATOM 608 O O . SER A 1 77 ? -16.674 2.512 26.977 1.00 64.12 77 SER A O 1
ATOM 610 N N . LYS A 1 78 ? -17.155 3.212 29.044 1.00 74.75 78 LYS A N 1
ATOM 611 C CA . LYS A 1 78 ? -18.093 2.103 29.297 1.00 74.75 78 LYS A CA 1
ATOM 612 C C . LYS A 1 78 ? -19.320 2.154 28.381 1.00 74.75 78 LYS A C 1
ATOM 614 O O . LYS A 1 78 ? -19.744 1.108 27.897 1.00 74.75 78 LYS A O 1
ATOM 619 N N . GLN A 1 79 ? -19.853 3.345 28.103 1.00 78.00 79 GLN A N 1
ATOM 620 C CA . GLN A 1 79 ? -20.943 3.532 27.135 1.00 78.00 79 GLN A CA 1
ATOM 621 C C . GLN A 1 79 ? -20.461 3.258 25.705 1.00 78.00 79 GLN A C 1
ATOM 623 O O . GLN A 1 79 ? -21.129 2.566 24.944 1.00 78.00 79 GLN A O 1
ATOM 628 N N . ILE A 1 80 ? -19.249 3.698 25.361 1.00 83.06 80 ILE A N 1
ATOM 629 C CA . ILE A 1 80 ? -18.637 3.422 24.053 1.00 83.06 80 ILE A CA 1
ATOM 630 C C . ILE A 1 80 ? -18.425 1.914 23.845 1.00 83.06 80 ILE A C 1
ATOM 632 O O . ILE A 1 80 ? -18.700 1.398 22.765 1.00 83.06 80 ILE A O 1
ATOM 636 N N . ILE A 1 81 ? -18.005 1.178 24.879 1.00 84.31 81 ILE A N 1
ATOM 637 C CA . ILE A 1 81 ? -17.896 -0.289 24.848 1.00 84.31 81 ILE A CA 1
ATOM 638 C C . ILE A 1 81 ? -19.276 -0.928 24.647 1.00 84.31 81 ILE A C 1
ATOM 640 O O . ILE A 1 81 ? -19.402 -1.877 23.873 1.00 84.31 81 ILE A O 1
ATOM 644 N N . GLN A 1 82 ? -20.329 -0.424 25.298 1.00 86.06 82 GLN A N 1
ATOM 645 C CA . GLN A 1 82 ? -21.697 -0.904 25.063 1.00 86.06 82 GLN A CA 1
ATOM 646 C C . GLN A 1 82 ? -22.127 -0.688 23.610 1.00 86.06 82 GLN A C 1
ATOM 648 O O . GLN A 1 82 ? -22.714 -1.582 23.005 1.00 86.06 82 GLN A O 1
ATOM 653 N N . TRP A 1 83 ? -21.778 0.449 23.014 1.00 85.56 83 TRP A N 1
ATOM 654 C CA . TRP A 1 83 ? -22.087 0.719 21.615 1.00 85.56 83 TRP A CA 1
ATOM 655 C C . TRP A 1 83 ? -21.252 -0.104 20.645 1.00 85.56 83 TRP A C 1
ATOM 657 O O . TRP A 1 83 ? -21.804 -0.595 19.669 1.00 85.56 83 TRP A O 1
ATOM 667 N N . PHE A 1 84 ? -19.970 -0.355 20.920 1.00 87.31 84 PHE A N 1
ATOM 668 C CA . PHE A 1 84 ? -19.204 -1.324 20.135 1.00 87.31 84 PHE A CA 1
ATOM 669 C C . PHE A 1 84 ? -19.819 -2.723 20.222 1.00 87.31 84 PHE A C 1
ATOM 671 O O . PHE A 1 84 ? -19.956 -3.386 19.198 1.00 87.31 84 PHE A O 1
ATOM 678 N N . ASN A 1 85 ? -20.284 -3.147 21.399 1.00 88.19 85 ASN A N 1
ATOM 679 C CA . ASN A 1 85 ? -21.017 -4.405 21.546 1.00 88.19 85 ASN A CA 1
ATOM 680 C C . ASN A 1 85 ? -22.342 -4.409 20.765 1.00 88.19 85 ASN A C 1
ATOM 682 O O . ASN A 1 85 ? -22.689 -5.432 20.172 1.00 88.19 85 ASN A O 1
ATOM 686 N N . LYS A 1 86 ? -23.054 -3.275 20.705 1.00 87.75 86 LYS A N 1
ATOM 687 C CA . LYS A 1 86 ? -24.242 -3.099 19.852 1.00 87.75 86 LYS A CA 1
ATOM 688 C C . LYS A 1 86 ? -23.879 -3.192 18.365 1.00 87.75 86 LYS A C 1
ATOM 690 O O . LYS A 1 86 ? -24.528 -3.905 17.615 1.00 87.75 86 LYS A O 1
ATOM 695 N N . VAL A 1 87 ? -22.785 -2.567 17.936 1.00 87.75 87 VAL A N 1
ATOM 696 C CA . VAL A 1 87 ? -22.273 -2.686 16.560 1.00 87.75 87 VAL A CA 1
ATOM 697 C C . VAL A 1 87 ? -21.912 -4.136 16.233 1.00 87.75 87 VAL A C 1
ATOM 699 O O . VAL A 1 87 ? -22.263 -4.629 15.164 1.00 87.75 87 VAL A O 1
ATOM 702 N N . VAL A 1 88 ? -21.267 -4.855 17.156 1.00 89.00 88 VAL A N 1
ATOM 703 C CA . VAL A 1 88 ? -20.974 -6.288 17.007 1.00 89.00 88 VAL A CA 1
ATOM 704 C C . VAL A 1 88 ? -22.260 -7.103 16.875 1.00 89.00 88 VAL A C 1
ATOM 706 O O . VAL A 1 88 ? -22.311 -8.009 16.042 1.00 89.00 88 VAL A O 1
ATOM 709 N N . SER A 1 89 ? -23.293 -6.824 17.676 1.00 88.44 89 SER A N 1
ATOM 710 C CA . SER A 1 89 ? -24.557 -7.557 17.580 1.00 88.44 89 SER A CA 1
ATOM 711 C C . SER A 1 89 ? -25.237 -7.299 16.236 1.00 88.44 89 SER A C 1
ATOM 713 O O . SER A 1 89 ? -25.540 -8.266 15.539 1.00 88.44 89 SER A O 1
ATOM 715 N N . ILE A 1 90 ? -25.370 -6.039 15.813 1.00 87.19 90 ILE A N 1
ATOM 716 C CA . ILE A 1 90 ? -25.985 -5.679 14.528 1.00 87.19 90 ILE A CA 1
ATOM 717 C C . ILE A 1 90 ? -25.195 -6.292 13.364 1.00 87.19 90 ILE A C 1
ATOM 719 O O . ILE A 1 90 ? -25.786 -6.951 12.514 1.00 87.19 90 ILE A O 1
ATOM 723 N N . LEU A 1 91 ? -23.858 -6.211 13.371 1.00 86.56 91 LEU A N 1
ATOM 724 C CA . LEU A 1 91 ? -23.015 -6.850 12.352 1.00 86.56 91 LEU A CA 1
ATOM 725 C C . LEU A 1 91 ? -23.230 -8.367 12.274 1.00 86.56 91 LEU A C 1
ATOM 727 O O . LEU A 1 91 ? -23.155 -8.937 11.188 1.00 86.56 91 LEU A O 1
ATOM 731 N N . ASN A 1 92 ? -23.491 -9.051 13.386 1.00 86.81 92 ASN A N 1
ATOM 732 C CA . ASN A 1 92 ? -23.749 -10.492 13.347 1.00 86.81 92 ASN A CA 1
ATOM 733 C C . ASN A 1 92 ? -25.129 -10.838 12.763 1.00 86.81 92 ASN A C 1
ATOM 735 O O . ASN A 1 92 ? -25.258 -11.891 12.141 1.00 86.81 92 ASN A O 1
ATOM 739 N N . TYR A 1 93 ? -26.139 -9.979 12.937 1.00 83.50 93 TYR A N 1
ATOM 740 C CA . TYR A 1 93 ? -27.503 -10.225 12.450 1.00 83.50 93 TYR A CA 1
ATOM 741 C C . TYR A 1 93 ? -27.750 -9.701 11.028 1.00 83.50 93 TYR A C 1
ATOM 743 O O . TYR A 1 93 ? -28.461 -10.338 10.248 1.00 83.50 93 TYR A O 1
ATOM 751 N N . GLU A 1 94 ? -27.156 -8.567 10.658 1.00 75.88 94 GLU A N 1
ATOM 752 C CA . GLU A 1 94 ? -27.337 -7.961 9.342 1.00 75.88 94 GLU A CA 1
ATOM 753 C C . GLU A 1 94 ? -26.420 -8.590 8.295 1.00 75.88 94 GLU A C 1
ATOM 755 O O . GLU A 1 94 ? -25.204 -8.380 8.265 1.00 75.88 94 GLU A O 1
ATOM 760 N N . ASN A 1 95 ? -27.013 -9.344 7.372 1.00 67.94 95 ASN A N 1
ATOM 761 C CA . ASN A 1 95 ? -26.276 -9.955 6.265 1.00 67.94 95 ASN A CA 1
ATOM 762 C C . ASN A 1 95 ? -26.082 -9.023 5.059 1.00 67.94 95 ASN A C 1
ATOM 764 O O . ASN A 1 95 ? -25.192 -9.275 4.251 1.00 67.94 95 ASN A O 1
ATOM 768 N N . ASN A 1 96 ? -26.858 -7.940 4.950 1.00 74.25 96 ASN A N 1
ATOM 769 C CA . ASN A 1 96 ? -26.920 -7.106 3.749 1.00 74.25 96 ASN A CA 1
ATOM 770 C C . ASN A 1 96 ? -26.503 -5.658 4.036 1.00 74.25 96 ASN A C 1
ATOM 772 O O . ASN A 1 96 ? -27.329 -4.753 3.992 1.00 74.25 96 ASN A O 1
ATOM 776 N N . MET A 1 97 ? -25.218 -5.445 4.302 1.00 85.12 97 MET A N 1
ATOM 777 C CA . MET A 1 97 ? -24.625 -4.105 4.305 1.00 85.12 97 MET A CA 1
ATOM 778 C C . MET A 1 97 ? -24.064 -3.796 2.914 1.00 85.12 97 MET A C 1
ATOM 780 O O . MET A 1 97 ? -23.519 -4.693 2.259 1.00 85.12 97 MET A O 1
ATOM 784 N N . SER A 1 98 ? -24.195 -2.552 2.443 1.00 88.81 98 SER A N 1
ATOM 785 C CA . SER A 1 98 ? -23.602 -2.182 1.158 1.00 88.81 98 SER A CA 1
ATOM 786 C C . SER A 1 98 ? -22.072 -2.185 1.261 1.00 88.81 98 SER A C 1
ATOM 788 O O . SER A 1 98 ? -21.491 -2.018 2.333 1.00 88.81 98 SER A O 1
ATOM 790 N N . PHE A 1 99 ? -21.385 -2.411 0.142 1.00 86.88 99 PHE A N 1
ATOM 791 C CA . PHE A 1 99 ? -19.921 -2.420 0.141 1.00 86.88 99 PHE A CA 1
ATOM 792 C C . PHE A 1 99 ? -19.329 -1.058 0.489 1.00 86.88 99 PHE A C 1
ATOM 7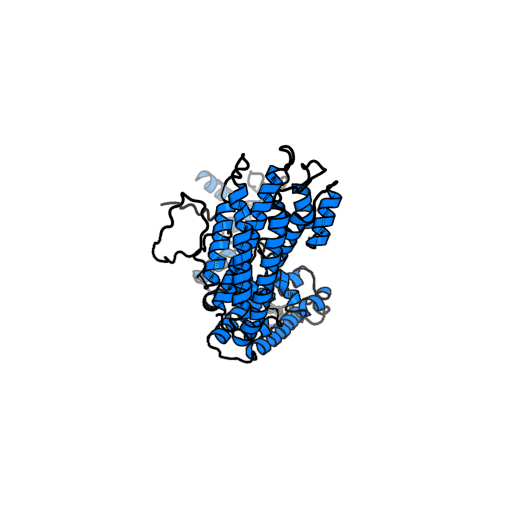94 O O . PHE A 1 99 ? -18.326 -1.006 1.196 1.00 86.88 99 PHE A O 1
ATOM 801 N N . ASP A 1 100 ? -19.967 0.022 0.042 1.00 87.00 100 ASP A N 1
ATOM 802 C CA . ASP A 1 100 ? -19.524 1.378 0.349 1.00 87.00 100 ASP A CA 1
ATOM 803 C C . ASP A 1 100 ? -19.647 1.657 1.859 1.00 87.00 100 ASP A C 1
ATOM 805 O O . ASP A 1 100 ? -18.694 2.160 2.457 1.00 87.00 100 ASP A O 1
ATOM 809 N N . ASP A 1 101 ? -20.731 1.202 2.503 1.00 89.06 101 ASP A N 1
ATOM 810 C CA . ASP A 1 101 ? -20.907 1.297 3.961 1.00 89.06 101 ASP A CA 1
ATOM 811 C C . ASP A 1 101 ? -19.822 0.514 4.709 1.00 89.06 101 ASP A C 1
ATOM 813 O O . ASP A 1 101 ? -19.210 1.017 5.650 1.00 89.06 101 ASP A O 1
ATOM 817 N N . LEU A 1 102 ? -19.513 -0.710 4.265 1.00 89.69 102 LEU A N 1
ATOM 818 C CA . LEU A 1 102 ? -18.459 -1.523 4.881 1.00 89.69 102 LEU A CA 1
ATOM 819 C C . LEU A 1 102 ? -17.077 -0.856 4.777 1.00 89.69 102 LEU A C 1
ATOM 821 O O . LEU A 1 102 ? -16.298 -0.882 5.735 1.00 89.69 102 LEU A O 1
ATOM 825 N N . ILE A 1 103 ? -16.761 -0.247 3.629 1.00 88.12 103 ILE A N 1
ATOM 826 C CA . ILE A 1 103 ? -15.514 0.505 3.437 1.00 88.12 103 ILE A CA 1
ATOM 827 C C . ILE A 1 103 ? -15.492 1.752 4.326 1.00 88.12 103 ILE A C 1
ATOM 829 O O . ILE A 1 103 ? -14.468 2.030 4.962 1.00 88.12 103 ILE A O 1
ATOM 833 N N . GLN A 1 104 ? -16.609 2.475 4.414 1.00 87.62 104 GLN A N 1
ATOM 834 C CA . GLN A 1 104 ? -16.744 3.645 5.275 1.00 87.62 104 GLN A CA 1
ATOM 835 C C . GLN A 1 104 ? -16.541 3.277 6.748 1.00 87.62 104 GLN A C 1
ATOM 837 O O . GLN A 1 104 ? -15.780 3.951 7.442 1.00 87.62 104 GLN A O 1
ATOM 842 N N . LEU A 1 105 ? -17.125 2.173 7.215 1.00 89.19 105 LEU A N 1
ATOM 843 C CA . LEU A 1 105 ? -16.949 1.683 8.583 1.00 89.19 105 LEU A CA 1
ATOM 844 C C . LEU A 1 105 ? -15.493 1.329 8.893 1.00 89.19 105 LEU A C 1
ATOM 846 O O . LEU A 1 105 ? -14.980 1.723 9.940 1.00 89.19 105 LEU A O 1
ATOM 850 N N . ILE A 1 106 ? -14.784 0.663 7.974 1.00 88.12 106 ILE A N 1
ATOM 851 C CA . ILE A 1 106 ? -13.344 0.417 8.147 1.00 88.12 106 ILE A CA 1
ATOM 852 C C . ILE A 1 106 ? -12.562 1.726 8.231 1.00 88.12 106 ILE A C 1
ATOM 854 O O . ILE A 1 106 ? -11.651 1.847 9.052 1.00 88.12 106 ILE A O 1
ATOM 858 N N . HIS A 1 107 ? -12.887 2.709 7.393 1.00 85.62 107 HIS A N 1
ATOM 859 C CA . HIS A 1 107 ? -12.221 4.006 7.435 1.00 85.62 107 HIS A CA 1
ATOM 860 C C . HIS A 1 107 ? -12.461 4.720 8.775 1.00 85.62 107 HIS A C 1
ATOM 862 O O . HIS A 1 107 ? -11.510 5.194 9.400 1.00 85.62 107 HIS A O 1
ATOM 868 N N . ILE A 1 108 ? -13.706 4.722 9.260 1.00 87.88 108 ILE A N 1
ATOM 869 C CA . ILE A 1 108 ? -14.079 5.287 10.561 1.00 87.88 108 ILE A CA 1
ATOM 870 C C . ILE A 1 108 ? -13.320 4.590 11.696 1.00 87.88 108 ILE A C 1
ATOM 872 O O . ILE A 1 108 ? -12.746 5.266 12.551 1.00 87.88 108 ILE A O 1
ATOM 876 N N . LEU A 1 109 ? -13.243 3.255 11.693 1.00 89.25 109 LEU A N 1
ATOM 877 C CA . LEU A 1 109 ? -12.484 2.507 12.699 1.00 89.25 109 LEU A CA 1
ATOM 878 C C . LEU A 1 109 ? -10.991 2.827 12.653 1.00 89.25 109 LEU A C 1
ATOM 880 O O . LEU A 1 109 ? -10.397 3.057 13.701 1.00 89.25 109 LEU A O 1
ATOM 884 N N . ARG A 1 110 ? -10.387 2.914 11.460 1.00 87.00 110 ARG A N 1
ATOM 885 C CA . ARG A 1 110 ? -8.973 3.303 11.300 1.00 87.00 110 ARG A CA 1
ATOM 886 C C . ARG A 1 110 ? -8.691 4.674 11.908 1.00 87.00 110 ARG A C 1
ATOM 888 O O . ARG A 1 110 ? -7.720 4.820 12.650 1.00 87.00 110 ARG A O 1
ATOM 895 N N . LEU A 1 111 ? -9.542 5.662 11.625 1.00 85.75 111 LEU A N 1
ATOM 896 C CA . LEU A 1 111 ? -9.426 6.999 12.211 1.00 85.75 111 LEU A CA 1
ATOM 897 C C . LEU A 1 111 ? -9.609 6.968 13.729 1.00 85.75 111 LEU A C 1
ATOM 899 O O . LEU A 1 111 ? -8.817 7.569 14.447 1.00 85.75 111 LEU A O 1
ATOM 903 N N . THR A 1 112 ? -10.588 6.208 14.216 1.00 87.69 112 THR A N 1
ATOM 904 C CA . THR A 1 112 ? -10.838 6.031 15.652 1.00 87.69 112 THR A CA 1
ATOM 905 C C . THR A 1 112 ? -9.601 5.476 16.360 1.00 87.69 112 THR A C 1
ATOM 907 O O . THR A 1 112 ? -9.149 6.045 17.349 1.00 87.69 112 THR A O 1
ATOM 910 N N . THR A 1 113 ? -8.980 4.424 15.816 1.00 89.19 113 THR A N 1
ATOM 911 C CA . THR A 1 113 ? -7.728 3.847 16.338 1.00 89.19 113 THR A CA 1
ATOM 912 C C . THR A 1 113 ? -6.578 4.854 16.316 1.00 89.19 113 THR A C 1
ATOM 914 O O . THR A 1 113 ? -5.825 4.938 17.285 1.00 89.19 113 THR A O 1
ATOM 917 N N . LYS A 1 114 ? -6.453 5.661 15.253 1.00 87.62 114 LYS A N 1
ATOM 918 C CA . LYS A 1 114 ? -5.447 6.733 15.181 1.00 87.62 114 LYS A CA 1
ATOM 919 C C . LYS A 1 114 ? -5.662 7.779 16.278 1.00 87.62 114 LYS A C 1
ATOM 921 O O . LYS A 1 114 ? -4.711 8.136 16.967 1.00 87.62 114 LYS A O 1
ATOM 926 N N . PHE A 1 115 ? -6.893 8.253 16.459 1.00 86.88 115 PHE A N 1
ATOM 927 C CA . PHE A 1 115 ? -7.217 9.255 17.476 1.00 86.88 115 PHE A CA 1
ATOM 928 C C . PHE A 1 115 ? -6.969 8.723 18.889 1.00 86.88 115 PHE A C 1
ATOM 930 O O . PHE A 1 115 ? -6.350 9.409 19.698 1.00 86.88 115 PHE A O 1
ATOM 937 N N . LEU A 1 116 ? -7.330 7.466 19.154 1.00 86.38 116 LEU A N 1
ATOM 938 C CA . LEU A 1 116 ? -7.006 6.782 20.407 1.00 86.38 116 LEU A CA 1
ATOM 939 C C . LEU A 1 116 ? -5.499 6.703 20.658 1.00 86.38 116 LEU A C 1
ATOM 941 O O . LEU A 1 116 ? -5.049 7.059 21.744 1.00 86.38 116 LEU A O 1
ATOM 945 N N . ASN A 1 117 ? -4.709 6.300 19.658 1.00 88.19 117 ASN A N 1
ATOM 946 C CA . ASN A 1 117 ? -3.249 6.272 19.776 1.00 88.19 117 ASN A CA 1
ATOM 947 C C . ASN A 1 117 ? -2.684 7.661 20.097 1.00 88.19 117 ASN A C 1
ATOM 949 O O . ASN A 1 117 ? -1.834 7.783 20.975 1.00 88.19 117 ASN A O 1
ATOM 953 N N . ASN A 1 118 ? -3.196 8.716 19.457 1.00 86.81 118 ASN A N 1
ATOM 954 C CA . ASN A 1 118 ? -2.776 10.090 19.735 1.00 86.81 118 ASN A CA 1
ATOM 955 C C . ASN A 1 118 ? -3.125 10.531 21.163 1.00 86.81 118 ASN A C 1
ATOM 957 O O . ASN A 1 118 ? -2.322 11.204 21.806 1.00 86.81 118 ASN A O 1
ATOM 961 N N . ILE A 1 119 ? -4.299 10.151 21.674 1.00 83.94 119 ILE A N 1
ATOM 962 C CA . ILE A 1 119 ? -4.694 10.425 23.062 1.00 83.94 119 ILE A CA 1
ATOM 963 C C . ILE A 1 119 ? -3.722 9.735 24.025 1.00 83.94 119 ILE A C 1
ATOM 965 O O . ILE A 1 119 ? -3.182 10.391 24.914 1.00 83.94 119 ILE A O 1
ATOM 969 N N . VAL A 1 120 ? -3.428 8.447 23.808 1.00 85.06 120 VAL A N 1
ATOM 970 C CA . VAL A 1 120 ? -2.476 7.693 24.642 1.00 85.06 120 VAL A CA 1
ATOM 971 C C . VAL A 1 120 ? -1.075 8.308 24.580 1.00 85.06 120 VAL A C 1
ATOM 973 O O . VAL A 1 120 ? -0.459 8.499 25.627 1.00 85.06 120 VAL A O 1
ATOM 976 N N . ILE A 1 121 ? -0.591 8.695 23.393 1.00 86.56 121 ILE A N 1
ATOM 977 C CA . ILE A 1 121 ? 0.687 9.408 23.235 1.00 86.56 121 ILE A CA 1
ATOM 978 C C . ILE A 1 121 ? 0.706 10.682 24.085 1.00 86.56 121 ILE A C 1
ATOM 980 O O . ILE A 1 121 ? 1.678 10.924 24.801 1.00 86.56 121 ILE A O 1
ATOM 984 N N . LYS A 1 122 ? -0.358 11.495 24.040 1.00 83.75 122 LYS A N 1
ATOM 985 C CA . LYS A 1 122 ? -0.428 12.725 24.836 1.00 83.75 122 LYS A CA 1
ATOM 986 C C . LYS A 1 122 ? -0.448 12.444 26.343 1.00 83.75 122 LYS A C 1
ATOM 988 O O . LYS A 1 122 ? 0.210 13.165 27.090 1.00 83.75 122 LYS A O 1
ATOM 993 N N . CYS A 1 123 ? -1.155 11.402 26.787 1.00 81.31 123 CYS A N 1
ATOM 994 C CA . CYS A 1 123 ? -1.159 10.979 28.189 1.00 81.31 123 CYS A CA 1
ATOM 995 C C . CYS A 1 123 ? 0.234 10.537 28.655 1.00 81.31 123 CYS A C 1
ATOM 997 O O . CYS A 1 123 ? 0.685 10.975 29.709 1.00 81.31 123 CYS A O 1
ATOM 999 N N . ILE A 1 124 ? 0.931 9.721 27.856 1.00 83.94 124 ILE A N 1
ATOM 1000 C CA . ILE A 1 124 ? 2.302 9.293 28.158 1.00 83.94 124 ILE A CA 1
ATOM 1001 C C . ILE A 1 124 ? 3.220 10.516 28.216 1.00 83.94 124 ILE A C 1
ATOM 1003 O O . ILE A 1 124 ? 3.923 10.697 29.202 1.00 83.94 124 ILE A O 1
ATOM 1007 N N . LYS A 1 125 ? 3.157 11.410 27.221 1.00 83.25 125 LYS A N 1
ATOM 1008 C CA . LYS A 1 125 ? 3.991 12.620 27.165 1.00 83.25 125 LYS A CA 1
ATOM 1009 C C . LYS A 1 125 ? 3.799 13.548 28.370 1.00 83.25 125 LYS A C 1
ATOM 1011 O O . LYS A 1 125 ? 4.756 14.191 28.773 1.00 83.25 125 LYS A O 1
ATOM 1016 N N . LYS A 1 126 ? 2.595 13.611 28.951 1.00 77.50 126 LYS A N 1
ATOM 1017 C CA . LYS A 1 126 ? 2.330 14.376 30.184 1.00 77.50 126 LYS A CA 1
ATOM 1018 C C . LYS A 1 126 ? 3.018 13.761 31.411 1.00 77.50 126 LYS A C 1
ATOM 1020 O O . LYS A 1 126 ? 3.436 14.498 32.296 1.00 77.50 126 LYS A O 1
ATOM 1025 N N . ASN A 1 127 ? 3.106 12.433 31.468 1.00 75.06 127 ASN A N 1
ATOM 1026 C CA . ASN A 1 127 ? 3.676 11.703 32.605 1.00 75.06 127 ASN A CA 1
ATOM 1027 C C . ASN A 1 127 ? 5.192 11.509 32.497 1.00 75.06 127 ASN A C 1
ATOM 1029 O O . ASN A 1 127 ? 5.854 11.228 33.493 1.00 75.06 127 ASN A O 1
ATOM 1033 N N . LEU A 1 128 ? 5.746 11.672 31.298 1.00 75.25 128 LEU A N 1
ATOM 1034 C CA . LEU A 1 128 ? 7.178 11.781 31.091 1.00 75.25 128 LEU A CA 1
ATOM 1035 C C . LEU A 1 128 ? 7.686 13.085 31.723 1.00 75.25 128 LEU A C 1
ATOM 1037 O O . LEU A 1 128 ? 7.175 14.164 31.430 1.00 75.25 128 LEU A O 1
ATOM 1041 N N . ASN A 1 129 ? 8.692 12.987 32.598 1.00 63.44 129 ASN A N 1
ATOM 1042 C CA . ASN A 1 129 ? 9.326 14.154 33.213 1.00 63.44 129 ASN A CA 1
ATOM 1043 C C . ASN A 1 129 ? 9.752 15.156 32.124 1.00 63.44 129 ASN A C 1
ATOM 1045 O O . ASN A 1 129 ? 10.277 14.740 31.086 1.00 63.44 129 ASN A O 1
ATOM 1049 N N . TYR A 1 130 ? 9.567 16.457 32.393 1.00 55.62 130 TYR A N 1
ATOM 1050 C CA . TYR A 1 130 ? 9.805 17.594 31.482 1.00 55.62 130 TYR A CA 1
ATOM 1051 C C . TYR A 1 130 ? 11.164 17.591 30.749 1.00 55.62 130 TYR A C 1
ATOM 1053 O O . TYR A 1 130 ? 11.325 18.307 29.765 1.00 55.62 130 TYR A O 1
ATOM 1061 N N . GLU A 1 131 ? 12.134 16.800 31.206 1.00 55.38 131 GLU A N 1
ATOM 1062 C CA . GLU A 1 131 ? 13.471 16.682 30.618 1.00 55.38 131 GLU A CA 1
ATOM 1063 C C . GLU A 1 131 ? 13.567 15.674 29.461 1.00 55.38 131 GLU A C 1
ATOM 1065 O O . GLU A 1 131 ? 14.512 15.735 28.679 1.00 55.38 131 GLU A O 1
ATOM 1070 N N . SER A 1 132 ? 12.609 14.753 29.312 1.00 61.91 132 SER A N 1
ATOM 1071 C CA . SER A 1 132 ? 12.652 13.749 28.242 1.00 61.91 132 SER A CA 1
ATOM 1072 C C . SER A 1 132 ? 11.997 14.269 26.956 1.00 61.91 132 SER A C 1
ATOM 1074 O O . SER A 1 132 ? 10.795 14.508 26.873 1.00 61.91 132 SER A O 1
ATOM 1076 N N . SER A 1 133 ? 12.806 14.430 25.910 1.00 72.62 133 SER A N 1
ATOM 1077 C CA . SER A 1 133 ? 12.419 14.953 24.590 1.00 72.62 133 SER A CA 1
ATOM 1078 C C . SER A 1 133 ? 11.702 13.934 23.687 1.00 72.62 133 SER A C 1
ATOM 1080 O O . SER A 1 133 ? 11.560 14.165 22.484 1.00 72.62 133 SER A O 1
ATOM 1082 N N . LEU A 1 134 ? 11.236 12.804 24.238 1.00 82.69 134 LEU A N 1
ATOM 1083 C CA . LEU A 1 134 ? 10.700 11.690 23.456 1.00 82.69 134 LEU A CA 1
ATOM 1084 C C . LEU A 1 134 ? 9.428 12.096 22.695 1.00 82.69 134 LEU A C 1
ATOM 1086 O O . LEU A 1 134 ? 8.360 12.301 23.276 1.00 82.69 134 LEU A O 1
ATOM 1090 N N . ASP A 1 135 ? 9.524 12.135 21.367 1.00 86.00 135 ASP A N 1
ATOM 1091 C CA . ASP A 1 135 ? 8.390 12.411 20.488 1.00 86.00 135 ASP A CA 1
ATOM 1092 C C . ASP A 1 135 ? 7.839 11.120 19.866 1.00 86.00 135 ASP A C 1
ATOM 1094 O O . ASP A 1 135 ? 8.192 10.718 18.754 1.00 86.00 135 ASP A O 1
ATOM 1098 N N . LEU A 1 136 ? 6.942 10.456 20.601 1.00 85.44 136 LEU A N 1
ATOM 1099 C CA . LEU A 1 136 ? 6.277 9.231 20.143 1.00 85.44 136 LEU A CA 1
ATOM 1100 C C . LEU A 1 136 ? 5.446 9.434 18.865 1.00 85.44 136 LEU A C 1
ATOM 1102 O O . LEU A 1 136 ? 5.248 8.472 18.126 1.00 85.44 136 LEU A O 1
ATOM 1106 N N . SER A 1 137 ? 4.996 10.662 18.580 1.00 84.69 137 SER A N 1
ATOM 1107 C CA . SER A 1 137 ? 4.240 10.973 17.358 1.00 84.69 137 SER A CA 1
ATOM 1108 C C . SER A 1 137 ? 5.146 10.859 16.133 1.00 84.69 137 SER A C 1
ATOM 1110 O O . SER A 1 137 ? 4.822 10.146 15.190 1.00 84.69 137 SER A O 1
ATOM 1112 N N . LYS A 1 138 ? 6.345 11.454 16.196 1.00 84.88 138 LYS A N 1
ATOM 1113 C CA . LYS A 1 138 ? 7.349 11.327 15.126 1.00 84.88 138 LYS A CA 1
ATOM 1114 C C . LYS A 1 138 ? 7.815 9.889 14.943 1.00 84.88 138 LYS A C 1
ATOM 1116 O O . LYS A 1 138 ? 8.012 9.446 13.816 1.00 84.88 138 LYS A O 1
ATOM 1121 N N . ILE A 1 139 ? 7.986 9.145 16.038 1.00 84.88 139 ILE A N 1
ATOM 1122 C CA . ILE A 1 139 ? 8.338 7.719 15.968 1.00 84.88 139 ILE A CA 1
ATOM 1123 C C . ILE A 1 139 ? 7.234 6.937 15.246 1.00 84.88 139 ILE A C 1
ATOM 1125 O O . ILE A 1 139 ? 7.543 6.120 14.378 1.00 84.88 139 ILE A O 1
ATOM 1129 N N . PHE A 1 140 ? 5.962 7.212 15.548 1.00 84.06 140 PHE A N 1
ATOM 1130 C CA . PHE A 1 140 ? 4.837 6.615 14.833 1.00 84.06 140 PHE A CA 1
ATOM 1131 C C . PHE A 1 140 ? 4.856 6.958 13.336 1.00 84.06 140 PHE A C 1
ATOM 1133 O O . PHE A 1 140 ? 4.735 6.054 12.510 1.00 84.06 140 PHE A O 1
ATOM 1140 N N . ASP A 1 141 ? 5.094 8.222 12.980 1.00 81.69 141 ASP A N 1
ATOM 1141 C CA . ASP A 1 141 ? 5.147 8.664 11.581 1.00 81.69 141 ASP A CA 1
ATOM 1142 C C . ASP A 1 141 ? 6.276 7.973 10.791 1.00 81.69 141 ASP A C 1
ATOM 1144 O O . ASP A 1 141 ? 6.077 7.564 9.643 1.00 81.69 141 ASP A O 1
ATOM 1148 N N . ILE A 1 142 ? 7.442 7.755 11.419 1.00 81.81 142 ILE A N 1
ATOM 1149 C CA . ILE A 1 142 ? 8.558 6.990 10.830 1.00 81.81 142 ILE A CA 1
ATOM 1150 C C . ILE A 1 142 ? 8.173 5.511 10.624 1.00 81.81 142 ILE A C 1
ATOM 1152 O O . ILE A 1 142 ? 8.580 4.874 9.643 1.00 81.81 142 ILE A O 1
ATOM 1156 N N . ILE A 1 143 ? 7.398 4.931 11.545 1.00 80.88 143 ILE A N 1
ATOM 1157 C CA . ILE A 1 143 ? 6.965 3.530 11.463 1.00 80.88 143 ILE A CA 1
ATOM 1158 C C . ILE A 1 143 ? 5.922 3.348 10.350 1.00 80.88 143 ILE A C 1
ATOM 1160 O O . ILE A 1 143 ? 6.101 2.470 9.501 1.00 80.88 143 ILE A O 1
ATOM 1164 N N . ASP A 1 144 ? 4.874 4.173 10.324 1.00 72.94 144 ASP A N 1
ATOM 1165 C CA . ASP A 1 144 ? 3.698 3.987 9.463 1.00 72.94 144 ASP A CA 1
ATOM 1166 C C . ASP A 1 144 ? 3.911 4.424 7.999 1.00 72.94 144 ASP A C 1
ATOM 1168 O O . ASP A 1 144 ? 3.148 4.006 7.127 1.00 72.94 144 ASP A O 1
ATOM 1172 N N . ASP A 1 145 ? 4.952 5.213 7.683 1.00 66.31 145 ASP A N 1
ATOM 1173 C CA . ASP A 1 145 ? 5.196 5.787 6.339 1.00 66.31 145 ASP A CA 1
ATOM 1174 C C . ASP A 1 145 ? 3.934 6.427 5.723 1.00 66.31 145 ASP A C 1
ATOM 1176 O O . ASP A 1 145 ? 3.705 6.317 4.516 1.00 66.31 145 ASP A O 1
ATOM 1180 N N . GLN A 1 146 ? 3.069 7.028 6.546 1.00 61.97 146 GLN A N 1
ATOM 1181 C CA . GLN A 1 146 ? 1.774 7.589 6.129 1.00 61.97 146 GLN A CA 1
ATOM 1182 C C . GLN A 1 146 ? 0.801 6.580 5.480 1.00 61.97 146 GLN A C 1
ATOM 1184 O O . GLN A 1 146 ? -0.174 6.965 4.830 1.00 61.97 146 GLN A O 1
ATOM 1189 N N . SER A 1 147 ? 1.038 5.275 5.633 1.00 60.59 147 SER A N 1
ATOM 1190 C CA . SER A 1 147 ? 0.189 4.239 5.039 1.00 60.59 147 SER A CA 1
ATOM 1191 C C . SER A 1 147 ? -1.146 4.068 5.772 1.00 60.59 147 SER A C 1
ATOM 1193 O O . SER A 1 147 ? -2.099 3.523 5.199 1.00 60.59 147 SER A O 1
ATOM 1195 N N . LEU A 1 148 ? -1.234 4.549 7.021 1.00 64.81 148 LEU A N 1
ATOM 1196 C CA . LEU A 1 148 ? -2.361 4.365 7.931 1.00 64.81 148 LEU A CA 1
ATOM 1197 C C . LEU A 1 148 ? -2.778 2.892 8.035 1.00 64.81 148 LEU A C 1
ATOM 1199 O O . LEU A 1 148 ? -3.966 2.615 8.233 1.00 64.81 148 LEU A O 1
ATOM 1203 N N . ASP A 1 149 ? -1.867 1.940 7.805 1.00 76.19 149 ASP A N 1
ATOM 1204 C CA . ASP A 1 149 ? -2.217 0.519 7.744 1.00 76.19 149 ASP A CA 1
ATOM 1205 C C . ASP A 1 149 ? -2.778 0.113 9.110 1.00 76.19 149 ASP A C 1
ATOM 1207 O O . ASP A 1 149 ? -2.151 0.304 10.152 1.00 76.19 149 ASP A O 1
ATOM 1211 N N . PHE A 1 150 ? -3.990 -0.444 9.118 1.00 80.81 150 PHE A N 1
ATOM 1212 C CA . PHE A 1 150 ? -4.676 -0.786 10.359 1.00 80.81 150 PHE A CA 1
ATOM 1213 C C . PHE A 1 150 ? -3.867 -1.774 11.207 1.00 80.81 150 PHE A C 1
ATOM 1215 O O . PHE A 1 150 ? -3.898 -1.710 12.434 1.00 80.81 150 PHE A O 1
ATOM 1222 N N . LYS A 1 151 ? -3.080 -2.649 10.564 1.00 83.88 151 LYS A N 1
ATOM 1223 C CA . LYS A 1 151 ? -2.165 -3.550 11.277 1.00 83.88 151 LYS A CA 1
ATOM 1224 C C . LYS A 1 151 ? -1.077 -2.784 12.022 1.00 83.88 151 LYS A C 1
ATOM 1226 O O . LYS A 1 151 ? -0.783 -3.126 13.160 1.00 83.88 151 LYS A O 1
ATOM 1231 N N . VAL A 1 152 ? -0.504 -1.756 11.398 1.00 83.81 152 VAL A N 1
ATOM 1232 C CA . VAL A 1 152 ? 0.527 -0.912 12.016 1.00 83.81 152 VAL A CA 1
ATOM 1233 C C . VAL A 1 152 ? -0.075 -0.108 13.163 1.00 83.81 152 VAL A C 1
ATOM 1235 O O . VAL A 1 152 ? 0.504 -0.083 14.246 1.00 83.81 152 VAL A O 1
ATOM 1238 N N . LEU A 1 153 ? -1.272 0.458 12.966 1.00 85.75 153 LEU A N 1
ATOM 1239 C CA . LEU A 1 153 ? -2.013 1.166 14.012 1.00 85.75 153 LEU A CA 1
ATOM 1240 C C . LEU A 1 153 ? -2.263 0.283 15.240 1.00 85.75 153 LEU A C 1
ATOM 1242 O O . LEU A 1 153 ? -1.959 0.720 16.346 1.00 85.75 153 LEU A O 1
ATOM 1246 N N . ILE A 1 154 ? -2.744 -0.955 15.055 1.00 86.50 154 ILE A N 1
ATOM 1247 C CA . ILE A 1 154 ? -2.961 -1.905 16.161 1.00 86.50 154 ILE A CA 1
ATOM 1248 C C . ILE A 1 154 ? -1.642 -2.305 16.822 1.00 86.50 154 ILE A C 1
ATOM 1250 O O . ILE A 1 154 ? -1.556 -2.321 18.048 1.00 86.50 154 ILE A O 1
ATOM 1254 N N . SER A 1 155 ? -0.610 -2.639 16.040 1.00 88.50 155 SER A N 1
ATOM 1255 C CA . SER A 1 155 ? 0.703 -2.979 16.600 1.00 88.50 155 SER A CA 1
ATOM 1256 C C . SER A 1 155 ? 1.253 -1.831 17.444 1.00 88.50 155 SER A C 1
ATOM 1258 O O . SER A 1 155 ? 1.846 -2.070 18.492 1.00 88.50 155 SER A O 1
ATOM 1260 N N . PHE A 1 156 ? 0.994 -0.587 17.035 1.00 88.62 156 PHE A N 1
ATOM 1261 C CA . PHE A 1 156 ? 1.375 0.597 17.791 1.00 88.62 156 PHE A CA 1
ATOM 1262 C C . PHE A 1 156 ? 0.547 0.784 19.061 1.00 88.62 156 PHE A C 1
ATOM 1264 O O . PHE A 1 156 ? 1.116 1.039 20.118 1.00 88.62 156 PHE A O 1
ATOM 1271 N N . SER A 1 157 ? -0.763 0.549 19.012 1.00 87.62 157 SER A N 1
ATOM 1272 C CA . SER A 1 157 ? -1.599 0.510 20.218 1.00 87.62 157 SER A CA 1
ATOM 1273 C C . SER A 1 157 ? -1.082 -0.526 21.221 1.00 87.62 157 SER A C 1
ATOM 1275 O O . SER A 1 157 ? -0.898 -0.222 22.398 1.00 87.62 157 SER A O 1
ATOM 1277 N N . ASN A 1 158 ? -0.762 -1.735 20.751 1.00 88.38 158 ASN A N 1
ATOM 1278 C CA . ASN A 1 158 ? -0.199 -2.796 21.585 1.00 88.38 158 ASN A CA 1
ATOM 1279 C C . ASN A 1 158 ? 1.171 -2.411 22.155 1.00 88.38 158 ASN A C 1
ATOM 1281 O O . ASN A 1 158 ? 1.437 -2.697 23.320 1.00 88.38 158 ASN A O 1
ATOM 1285 N N . PHE A 1 159 ? 2.017 -1.733 21.373 1.00 89.75 159 PHE A N 1
ATOM 1286 C CA . PHE A 1 159 ? 3.300 -1.207 21.839 1.00 89.75 159 PHE A CA 1
ATOM 1287 C C . PHE A 1 159 ? 3.120 -0.231 23.010 1.00 89.75 159 PHE A C 1
ATOM 1289 O O . PHE A 1 159 ? 3.789 -0.389 24.030 1.00 89.75 159 PHE A O 1
ATOM 1296 N N . LEU A 1 160 ? 2.193 0.727 22.893 1.00 86.81 160 LEU A N 1
ATOM 1297 C CA . LEU A 1 160 ? 1.917 1.722 23.937 1.00 86.81 160 LEU A CA 1
ATOM 1298 C C . LEU A 1 160 ? 1.308 1.098 25.203 1.00 86.81 160 LEU A C 1
ATOM 1300 O O . LEU A 1 160 ? 1.559 1.567 26.312 1.00 86.81 160 LEU A O 1
ATOM 1304 N N . ILE A 1 161 ? 0.496 0.048 25.055 1.00 85.56 161 ILE A N 1
ATOM 1305 C CA . ILE A 1 161 ? -0.204 -0.583 26.181 1.00 85.56 161 ILE A CA 1
ATOM 1306 C C . ILE A 1 161 ? 0.679 -1.626 26.867 1.00 85.56 161 ILE A C 1
ATOM 1308 O O . ILE A 1 161 ? 0.682 -1.710 28.088 1.00 85.56 161 ILE A O 1
ATOM 1312 N N . HIS A 1 162 ? 1.401 -2.478 26.147 1.00 84.75 162 HIS A N 1
ATOM 1313 C CA . HIS A 1 162 ? 2.068 -3.627 26.773 1.00 84.75 162 HIS A CA 1
ATOM 1314 C C . HIS A 1 162 ? 3.481 -3.331 27.267 1.00 84.75 162 HIS A C 1
ATOM 1316 O O . HIS A 1 162 ? 3.904 -3.944 28.244 1.00 84.75 162 HIS A O 1
ATOM 1322 N N . ASN A 1 163 ? 4.183 -2.365 26.676 1.00 78.94 163 ASN A N 1
ATOM 1323 C CA . ASN A 1 163 ? 5.541 -2.045 27.101 1.00 78.94 163 ASN A CA 1
ATOM 1324 C C . ASN A 1 163 ? 5.512 -0.950 28.169 1.00 78.94 163 ASN A C 1
ATOM 1326 O O . ASN A 1 163 ? 5.241 0.208 27.872 1.00 78.94 163 ASN A O 1
ATOM 1330 N N . THR A 1 164 ? 5.738 -1.328 29.427 1.00 74.75 164 THR A N 1
ATOM 1331 C CA . THR A 1 164 ? 5.616 -0.424 30.582 1.00 74.75 164 THR A CA 1
ATOM 1332 C C . THR A 1 164 ? 6.873 0.364 30.882 1.00 74.75 164 THR A C 1
ATOM 1334 O O . THR A 1 164 ? 6.760 1.498 31.325 1.00 74.75 164 THR A O 1
ATOM 1337 N N . THR A 1 165 ? 8.050 -0.222 30.688 1.00 84.69 165 THR A N 1
ATOM 1338 C CA . THR A 1 165 ? 9.314 0.350 31.157 1.00 84.69 165 THR A CA 1
ATOM 1339 C C . THR A 1 165 ? 10.432 -0.004 30.192 1.00 84.69 165 THR A C 1
ATOM 1341 O O . THR A 1 165 ? 10.563 -1.169 29.818 1.00 84.69 165 THR A O 1
ATOM 1344 N N . PHE A 1 166 ? 11.257 0.971 29.831 1.00 88.25 166 PHE A N 1
ATOM 1345 C CA . PHE A 1 166 ? 12.475 0.763 29.055 1.00 88.25 166 PHE A CA 1
ATOM 1346 C C . PHE A 1 166 ? 13.664 1.274 29.855 1.00 88.25 166 PHE A C 1
ATOM 1348 O O . PHE A 1 166 ? 13.659 2.426 30.282 1.00 88.25 166 PHE A O 1
ATOM 1355 N N . ASN A 1 167 ? 14.690 0.443 30.036 1.00 89.50 167 ASN A N 1
ATOM 1356 C CA . ASN A 1 167 ? 15.873 0.799 30.823 1.00 89.50 167 ASN A CA 1
ATOM 1357 C C . ASN A 1 167 ? 17.016 1.336 29.958 1.00 89.50 167 ASN A C 1
ATOM 1359 O O . ASN A 1 167 ? 17.949 1.948 30.469 1.00 89.50 167 ASN A O 1
ATOM 1363 N N . SER A 1 168 ? 16.977 1.086 28.647 1.00 90.50 168 SER A N 1
ATOM 1364 C CA . SER A 1 168 ? 18.022 1.524 27.722 1.00 90.50 168 SER A CA 1
ATOM 1365 C C . SER A 1 168 ? 17.490 1.795 26.318 1.00 90.50 168 SER A C 1
ATOM 1367 O O . SER A 1 168 ? 16.504 1.199 25.876 1.00 90.50 168 SER A O 1
ATOM 1369 N N . THR A 1 169 ? 18.223 2.617 25.565 1.00 88.75 169 THR A N 1
ATOM 1370 C CA . THR A 1 169 ? 17.974 2.870 24.139 1.00 88.75 169 THR A CA 1
ATOM 1371 C C . THR A 1 169 ? 17.955 1.575 23.325 1.00 88.75 169 THR A C 1
ATOM 1373 O O . THR A 1 169 ? 17.098 1.393 22.463 1.00 88.75 169 THR A O 1
ATOM 1376 N N . ASN A 1 170 ? 18.861 0.637 23.620 1.00 90.56 170 ASN A N 1
ATOM 1377 C CA . ASN A 1 170 ? 18.947 -0.639 22.906 1.00 90.56 170 ASN A CA 1
ATOM 1378 C C . ASN A 1 170 ? 17.718 -1.521 23.148 1.00 90.56 170 ASN A C 1
ATOM 1380 O O . ASN A 1 170 ? 17.232 -2.158 22.217 1.00 90.56 170 ASN A O 1
ATOM 1384 N N . GLU A 1 171 ? 17.199 -1.552 24.376 1.00 90.94 171 GLU A N 1
ATOM 1385 C CA . GLU A 1 171 ? 15.973 -2.282 24.714 1.00 90.94 171 GLU A CA 1
ATOM 1386 C C . GLU A 1 171 ? 14.764 -1.715 23.956 1.00 90.94 171 GLU A C 1
ATOM 1388 O O . GLU A 1 171 ? 14.005 -2.465 23.336 1.00 90.94 171 GLU A O 1
ATOM 1393 N N . PHE A 1 172 ? 14.645 -0.386 23.909 1.00 89.50 172 PHE A N 1
ATOM 1394 C CA . PHE A 1 172 ? 13.599 0.304 23.157 1.00 89.50 172 PHE A CA 1
ATOM 1395 C C . PHE A 1 172 ? 13.677 0.013 21.648 1.00 89.50 172 PHE A C 1
ATOM 1397 O O . PHE A 1 172 ? 12.697 -0.426 21.039 1.00 89.50 172 PHE A O 1
ATOM 1404 N N . LEU A 1 173 ? 14.858 0.183 21.042 1.00 90.25 173 LEU A N 1
ATOM 1405 C CA . LEU A 1 173 ? 15.070 -0.055 19.610 1.00 90.25 173 LEU A CA 1
ATOM 1406 C C . LEU A 1 173 ? 14.863 -1.525 19.226 1.00 90.25 173 LEU A C 1
ATOM 1408 O O . LEU A 1 173 ? 14.270 -1.807 18.183 1.00 90.25 173 LEU A O 1
ATOM 1412 N N . ASN A 1 174 ? 15.303 -2.469 20.064 1.00 89.88 174 ASN A N 1
ATOM 1413 C CA . ASN A 1 174 ? 15.076 -3.896 19.832 1.00 89.88 174 ASN A CA 1
ATOM 1414 C C . ASN A 1 174 ? 13.588 -4.245 19.886 1.00 89.88 174 ASN A C 1
ATOM 1416 O O . ASN A 1 174 ? 13.116 -5.000 19.036 1.00 89.88 174 ASN A O 1
ATOM 1420 N N . THR A 1 175 ? 12.842 -3.654 20.821 1.00 90.00 175 THR A N 1
ATOM 1421 C CA . THR A 1 175 ? 11.390 -3.849 20.927 1.00 90.00 175 THR A CA 1
ATOM 1422 C C . THR A 1 175 ? 10.675 -3.329 19.681 1.00 90.00 175 THR A C 1
ATOM 1424 O O . THR A 1 175 ? 9.878 -4.052 19.085 1.00 90.00 175 THR A O 1
ATOM 1427 N N . ILE A 1 176 ? 11.019 -2.125 19.207 1.00 88.88 176 ILE A N 1
ATOM 1428 C CA . ILE A 1 176 ? 10.471 -1.576 17.956 1.00 88.88 176 ILE A CA 1
ATOM 1429 C C . ILE A 1 176 ? 10.821 -2.465 16.759 1.00 88.88 176 ILE A C 1
ATOM 1431 O O . ILE A 1 176 ? 9.955 -2.792 15.945 1.00 88.88 176 ILE A O 1
ATOM 1435 N N . LYS A 1 177 ? 12.083 -2.892 16.648 1.00 88.88 177 LYS A N 1
ATOM 1436 C CA . LYS A 1 177 ? 12.532 -3.762 15.557 1.00 88.88 177 LYS A CA 1
ATOM 1437 C C . LYS A 1 177 ? 11.747 -5.073 15.526 1.00 88.88 177 LYS A C 1
ATOM 1439 O O . LYS A 1 177 ? 11.330 -5.496 14.451 1.00 88.88 177 LYS A O 1
ATOM 1444 N N . GLN A 1 178 ? 11.536 -5.695 16.685 1.00 88.00 178 GLN A N 1
ATOM 1445 C CA . GLN A 1 178 ? 10.800 -6.953 16.803 1.00 88.00 178 GLN A CA 1
ATOM 1446 C C . GLN A 1 178 ? 9.309 -6.787 16.493 1.00 88.00 178 GLN A C 1
ATOM 1448 O O . GLN A 1 178 ? 8.745 -7.617 15.786 1.00 88.00 178 GLN A O 1
ATOM 1453 N N . GLN A 1 179 ? 8.674 -5.722 16.988 1.00 86.06 179 GLN A N 1
ATOM 1454 C CA . GLN A 1 179 ? 7.226 -5.544 16.852 1.00 86.06 179 GLN A CA 1
ATOM 1455 C C . GLN A 1 179 ? 6.792 -5.033 15.472 1.00 86.06 179 GLN A C 1
ATOM 1457 O O . GLN A 1 179 ? 5.732 -5.428 14.985 1.00 86.06 179 GLN A O 1
ATOM 1462 N N . PHE A 1 180 ? 7.596 -4.188 14.819 1.00 82.88 180 PHE A N 1
ATOM 1463 C CA . PHE A 1 180 ? 7.217 -3.535 13.556 1.00 82.88 180 PHE A CA 1
ATOM 1464 C C . PHE A 1 180 ? 8.049 -3.976 12.345 1.00 82.88 180 PHE A C 1
ATOM 1466 O O . PHE A 1 180 ? 7.792 -3.507 11.238 1.00 82.88 180 PHE A O 1
ATOM 1473 N N . ASN A 1 181 ? 9.026 -4.877 12.525 1.00 83.19 181 ASN A N 1
ATOM 1474 C CA . ASN A 1 181 ? 9.924 -5.363 11.468 1.00 83.19 181 ASN A CA 1
ATOM 1475 C C . ASN A 1 181 ? 10.566 -4.215 10.659 1.00 83.19 181 ASN A C 1
ATOM 1477 O O . ASN A 1 181 ? 10.515 -4.171 9.430 1.00 83.19 181 ASN A O 1
ATOM 1481 N N . VAL A 1 182 ? 11.110 -3.237 11.383 1.00 82.88 182 VAL A N 1
ATOM 1482 C CA . VAL A 1 182 ? 11.602 -1.969 10.829 1.00 82.88 182 VAL A CA 1
ATOM 1483 C C . VAL A 1 182 ? 12.981 -2.133 10.181 1.00 82.88 182 VAL A C 1
ATOM 1485 O O . VAL A 1 182 ? 13.879 -2.759 10.748 1.00 82.88 182 VAL A O 1
ATOM 1488 N N . ASN A 1 183 ? 13.170 -1.521 9.007 1.00 83.38 183 ASN A N 1
ATOM 1489 C CA . ASN A 1 183 ? 14.446 -1.490 8.284 1.00 83.38 183 ASN A CA 1
ATOM 1490 C C . ASN A 1 183 ? 15.530 -0.727 9.074 1.00 83.38 183 ASN A C 1
ATOM 1492 O O . ASN A 1 183 ? 15.224 0.162 9.866 1.00 83.38 183 ASN A O 1
ATOM 1496 N N . VAL A 1 184 ? 16.809 -0.999 8.786 1.00 86.31 184 VAL A N 1
ATOM 1497 C CA . VAL A 1 184 ? 17.955 -0.346 9.458 1.00 86.31 184 VAL A CA 1
ATOM 1498 C C . VAL A 1 184 ? 17.915 1.183 9.330 1.00 86.31 184 VAL A C 1
ATOM 1500 O O . VAL A 1 184 ? 18.148 1.882 10.307 1.00 86.31 184 VAL A O 1
ATOM 1503 N N . GLU A 1 185 ? 17.550 1.715 8.163 1.00 85.25 185 GLU A N 1
ATOM 1504 C CA . GLU A 1 185 ? 17.457 3.166 7.933 1.00 85.25 185 GLU A CA 1
ATOM 1505 C C . GLU A 1 185 ? 16.430 3.840 8.848 1.00 85.25 185 GLU A C 1
ATOM 1507 O O . GLU A 1 185 ? 16.718 4.845 9.492 1.00 85.25 185 GLU A O 1
ATOM 1512 N N . LYS A 1 186 ? 15.240 3.247 8.962 1.00 86.62 186 LYS A N 1
ATOM 1513 C CA . LYS A 1 186 ? 14.186 3.739 9.850 1.00 86.62 186 LYS A CA 1
ATOM 1514 C C . LYS A 1 186 ? 14.573 3.603 11.320 1.00 86.62 186 LYS A C 1
ATOM 1516 O O . LYS A 1 186 ? 14.291 4.504 12.099 1.00 86.62 186 LYS A O 1
ATOM 1521 N N . LEU A 1 187 ? 15.250 2.517 11.700 1.00 88.69 187 LEU A N 1
ATOM 1522 C CA . LEU A 1 187 ? 15.789 2.375 13.054 1.00 88.69 187 LEU A CA 1
ATOM 1523 C C . LEU A 1 187 ? 16.814 3.466 13.373 1.00 88.69 187 LEU A C 1
ATOM 1525 O O . LEU A 1 187 ? 16.796 3.985 14.483 1.00 88.69 187 LEU A O 1
ATOM 1529 N N . ASN A 1 188 ? 17.648 3.864 12.410 1.00 88.50 188 ASN A N 1
ATOM 1530 C CA . ASN A 1 188 ? 18.579 4.979 12.591 1.00 88.50 188 ASN A CA 1
ATOM 1531 C C . ASN A 1 188 ? 17.835 6.312 12.764 1.00 88.50 188 ASN A C 1
ATOM 1533 O O . ASN A 1 188 ? 18.191 7.091 13.643 1.00 88.50 188 ASN A O 1
ATOM 1537 N N . LEU A 1 189 ? 16.770 6.558 11.990 1.00 88.62 189 LEU A N 1
ATOM 1538 C CA . LEU A 1 189 ? 15.922 7.745 12.167 1.00 88.62 189 LEU A CA 1
ATOM 1539 C C . LEU A 1 189 ? 15.255 7.774 13.547 1.00 88.62 189 LEU A C 1
ATOM 1541 O O . LEU A 1 189 ? 15.244 8.814 14.198 1.00 88.62 189 LEU A O 1
ATOM 1545 N N . ILE A 1 190 ? 14.746 6.631 14.012 1.00 89.25 190 ILE A N 1
ATOM 1546 C CA . ILE A 1 190 ? 14.174 6.494 15.357 1.00 89.25 190 ILE A CA 1
ATOM 1547 C C . ILE A 1 190 ? 15.261 6.708 16.417 1.00 89.25 190 ILE A C 1
ATOM 1549 O O . ILE A 1 190 ? 15.029 7.428 17.380 1.00 89.25 190 ILE A O 1
ATOM 1553 N N . SER A 1 191 ? 16.466 6.164 16.219 1.00 89.88 191 SER A N 1
ATOM 1554 C CA . SER A 1 191 ? 17.601 6.376 17.123 1.00 89.88 191 SER A CA 1
ATOM 1555 C C . SER A 1 191 ? 17.954 7.856 17.266 1.00 89.88 191 SER A C 1
ATOM 1557 O O . SER A 1 191 ? 18.260 8.279 18.374 1.00 89.88 191 SER A O 1
ATOM 1559 N N . LEU A 1 192 ? 17.877 8.643 16.185 1.00 89.12 192 LEU A N 1
ATOM 1560 C CA . LEU A 1 192 ? 18.087 10.096 16.226 1.00 89.12 192 LEU A CA 1
ATOM 1561 C C . LEU A 1 192 ? 17.008 10.831 17.032 1.00 89.12 192 LEU A C 1
ATOM 1563 O O . LEU A 1 192 ? 17.302 11.862 17.616 1.00 89.12 192 LEU A O 1
ATOM 1567 N N . GLN A 1 193 ? 15.775 10.315 17.093 1.00 87.25 193 GLN A N 1
ATOM 1568 C CA . GLN A 1 193 ? 14.720 10.906 17.930 1.00 87.25 193 GLN A CA 1
ATOM 1569 C C . GLN A 1 193 ? 14.891 10.588 19.425 1.00 87.25 193 GLN A C 1
ATOM 1571 O O . GLN A 1 193 ? 14.182 11.157 20.248 1.00 87.25 193 GLN A O 1
ATOM 1576 N N . ILE A 1 194 ? 15.786 9.660 19.779 1.00 87.69 194 ILE A N 1
ATOM 1577 C CA . ILE A 1 194 ? 15.944 9.143 21.148 1.00 87.69 194 ILE A CA 1
ATOM 1578 C C . ILE A 1 194 ? 17.312 9.523 21.740 1.00 87.69 194 ILE A C 1
ATOM 1580 O O . ILE A 1 194 ? 17.572 9.230 22.903 1.00 87.69 194 ILE A O 1
ATOM 1584 N N . THR A 1 195 ? 18.193 10.195 20.986 1.00 85.75 195 THR A N 1
ATOM 1585 C CA . THR A 1 195 ? 19.539 10.577 21.466 1.00 85.75 195 THR A CA 1
ATOM 1586 C C . THR A 1 195 ? 19.497 11.382 22.757 1.00 85.75 195 THR A C 1
ATOM 1588 O O . THR A 1 195 ? 20.340 11.184 23.627 1.00 85.75 195 THR A O 1
ATOM 1591 N N . ASP A 1 196 ? 18.486 12.237 22.889 1.00 82.69 196 ASP A N 1
ATOM 1592 C CA . ASP A 1 196 ? 18.380 13.215 23.970 1.00 82.69 196 ASP A CA 1
ATOM 1593 C C . ASP A 1 196 ? 17.413 12.745 25.071 1.00 82.69 196 ASP A C 1
ATOM 1595 O O . ASP A 1 196 ? 16.975 13.535 25.906 1.00 82.69 196 ASP A O 1
ATOM 1599 N N . VAL A 1 197 ? 17.036 11.463 25.060 1.00 85.50 197 VAL A N 1
ATOM 1600 C CA . VAL A 1 197 ? 16.070 10.901 26.003 1.00 85.50 197 VAL A CA 1
ATOM 1601 C C . VAL A 1 197 ? 16.792 10.253 27.179 1.00 85.50 197 VAL A C 1
ATOM 1603 O O . VAL A 1 197 ? 17.643 9.379 27.013 1.00 85.50 197 VAL A O 1
ATOM 1606 N N . THR A 1 198 ? 16.415 10.658 28.388 1.00 83.62 198 THR A N 1
ATOM 1607 C CA . THR A 1 198 ? 16.900 10.069 29.635 1.00 83.62 198 THR A CA 1
ATOM 1608 C C . THR A 1 198 ? 16.125 8.789 29.956 1.00 83.62 198 THR A C 1
ATOM 1610 O O . THR A 1 198 ? 14.896 8.770 29.982 1.00 83.62 198 THR A O 1
ATOM 1613 N N . PHE A 1 199 ? 16.851 7.692 30.177 1.00 84.19 199 PHE A N 1
ATOM 1614 C CA . PHE A 1 199 ? 16.298 6.405 30.612 1.00 84.19 199 PHE A CA 1
ATOM 1615 C C . PHE A 1 199 ? 16.514 6.226 32.130 1.00 84.19 199 PHE A C 1
ATOM 1617 O O . PHE A 1 199 ? 17.525 6.716 32.642 1.00 84.19 199 PHE A O 1
ATOM 1624 N N . PRO A 1 200 ? 15.628 5.515 32.859 1.00 85.44 200 PRO A N 1
ATOM 1625 C CA . PRO A 1 200 ? 14.508 4.709 32.366 1.00 85.44 200 PRO A CA 1
ATOM 1626 C C . PRO A 1 200 ? 13.270 5.529 31.979 1.00 85.44 200 PRO A C 1
ATOM 1628 O O . PRO A 1 200 ? 12.978 6.563 32.570 1.00 85.44 200 PRO A O 1
ATOM 1631 N N . ILE A 1 201 ? 12.531 5.028 30.989 1.00 84.38 201 ILE A N 1
ATOM 1632 C CA . ILE A 1 201 ? 11.272 5.610 30.514 1.00 84.38 201 ILE A CA 1
ATOM 1633 C C . ILE A 1 201 ? 10.139 4.688 30.940 1.00 84.38 201 ILE A C 1
ATOM 1635 O O . ILE A 1 201 ? 10.165 3.504 30.601 1.00 84.38 201 ILE A O 1
ATOM 1639 N N . GLU A 1 202 ? 9.126 5.227 31.613 1.00 83.19 202 GLU A N 1
ATOM 1640 C CA . GLU A 1 202 ? 7.938 4.467 31.995 1.00 83.19 202 GLU A CA 1
ATOM 1641 C C . GLU A 1 202 ? 6.687 4.979 31.273 1.00 83.19 202 GLU A C 1
ATOM 1643 O O . GLU A 1 202 ? 6.333 6.155 31.341 1.00 83.19 202 GLU A O 1
ATOM 1648 N N . PHE A 1 203 ? 5.985 4.081 30.584 1.00 84.81 203 PHE A N 1
ATOM 1649 C CA . PHE A 1 203 ? 4.686 4.353 29.974 1.00 84.81 203 PHE A CA 1
ATOM 1650 C C . PHE A 1 203 ? 3.586 4.076 30.999 1.00 84.81 203 PHE A C 1
ATOM 1652 O O . PHE A 1 203 ? 2.981 2.998 31.034 1.00 84.81 203 PHE A O 1
ATOM 1659 N N . THR A 1 204 ? 3.324 5.062 31.854 1.00 78.44 204 THR A N 1
ATOM 1660 C CA . THR A 1 204 ? 2.233 5.018 32.832 1.00 78.44 204 THR A CA 1
ATOM 1661 C C . THR A 1 204 ? 1.116 5.965 32.409 1.00 78.44 204 THR A C 1
ATOM 1663 O O . THR A 1 204 ? 1.363 7.087 31.980 1.00 78.44 204 THR A O 1
ATOM 1666 N N . PHE A 1 205 ? -0.137 5.513 32.480 1.00 81.50 205 PHE A N 1
ATOM 1667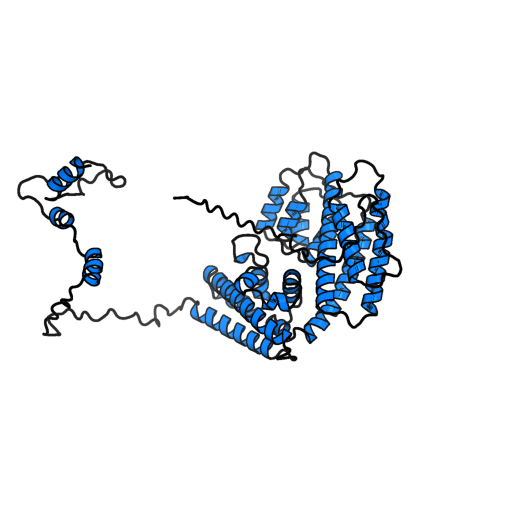 C CA . PHE A 1 205 ? -1.322 6.357 32.308 1.00 81.50 205 PHE A CA 1
ATOM 1668 C C . PHE A 1 205 ? -2.525 5.717 33.014 1.00 81.50 205 PHE A C 1
ATOM 1670 O O . PHE A 1 205 ? -2.659 4.494 33.047 1.00 81.50 205 PHE A O 1
ATOM 1677 N N . GLN A 1 206 ? -3.390 6.547 33.604 1.00 72.25 206 GLN A N 1
ATOM 1678 C CA . GLN A 1 206 ? -4.412 6.123 34.575 1.00 72.25 206 GLN A CA 1
ATOM 1679 C C . GLN A 1 206 ? -5.481 5.176 33.997 1.00 72.25 206 GLN A C 1
ATOM 1681 O O . GLN A 1 206 ? -5.995 4.321 34.710 1.00 72.25 206 GLN A O 1
ATOM 1686 N N . PHE A 1 207 ? -5.780 5.265 32.698 1.00 77.06 207 PHE A N 1
ATOM 1687 C CA . PHE A 1 207 ? -6.884 4.528 32.058 1.00 77.06 207 PHE A CA 1
ATOM 1688 C C . PHE A 1 207 ? -6.437 3.323 31.224 1.00 77.06 207 PHE A C 1
ATOM 1690 O O . PHE A 1 207 ? -7.151 2.874 30.330 1.00 77.06 207 PHE A O 1
ATOM 1697 N N . LYS A 1 208 ? -5.247 2.787 31.496 1.00 82.94 208 LYS A N 1
ATOM 1698 C CA . LYS A 1 208 ? -4.614 1.729 30.700 1.00 82.94 208 LYS A CA 1
ATOM 1699 C C . LYS A 1 208 ? -5.487 0.498 30.436 1.00 82.94 208 LYS A C 1
ATOM 1701 O O . LYS A 1 208 ? -5.561 0.056 29.290 1.00 82.94 208 LYS A O 1
ATOM 1706 N N . GLU A 1 209 ? -6.168 -0.023 31.454 1.00 83.81 209 GLU A N 1
ATOM 1707 C CA . GLU A 1 209 ? -7.055 -1.188 31.295 1.00 83.81 209 GLU A CA 1
ATOM 1708 C C . GLU A 1 209 ? -8.296 -0.858 30.454 1.00 83.81 209 GLU A C 1
ATOM 1710 O O . GLU A 1 209 ? -8.668 -1.625 29.574 1.00 83.81 209 GLU A O 1
ATOM 1715 N N . ILE A 1 210 ? -8.872 0.335 30.625 1.00 82.31 210 ILE A N 1
ATOM 1716 C CA . ILE A 1 210 ? -10.016 0.791 29.822 1.00 82.31 210 ILE A CA 1
ATOM 1717 C C . ILE A 1 210 ? -9.637 0.888 28.338 1.00 82.31 210 ILE A C 1
ATOM 1719 O O . ILE A 1 210 ? -10.387 0.445 27.469 1.00 82.31 210 ILE A O 1
ATOM 1723 N N . PHE A 1 211 ? -8.464 1.452 28.034 1.00 82.62 211 PHE A N 1
ATOM 1724 C CA . PHE A 1 211 ? -7.969 1.514 26.659 1.00 82.62 211 PHE A CA 1
ATOM 1725 C C . PHE A 1 211 ? -7.775 0.116 26.078 1.00 82.62 211 PHE A C 1
ATOM 1727 O O . PHE A 1 211 ? -8.169 -0.129 24.941 1.00 82.62 211 PHE A O 1
ATOM 1734 N N . LYS A 1 212 ? -7.209 -0.811 26.854 1.00 86.31 212 LYS A N 1
ATOM 1735 C CA . LYS A 1 212 ? -7.018 -2.201 26.435 1.00 86.31 212 LYS A CA 1
ATOM 1736 C C . LYS A 1 212 ? -8.345 -2.874 26.075 1.00 86.31 212 LYS A C 1
ATOM 1738 O O . LYS A 1 212 ? -8.435 -3.445 24.990 1.00 86.31 212 LYS A O 1
ATOM 1743 N N . ASP A 1 213 ? -9.365 -2.754 26.922 1.00 86.44 213 ASP A N 1
ATOM 1744 C CA . ASP A 1 213 ? -10.701 -3.303 26.653 1.00 86.44 213 ASP A CA 1
ATOM 1745 C C . ASP A 1 213 ? -11.303 -2.711 25.373 1.00 86.44 213 ASP A C 1
ATOM 1747 O O . ASP A 1 213 ? -11.835 -3.426 24.522 1.00 86.44 213 ASP A O 1
ATOM 1751 N N . LEU A 1 214 ? -11.143 -1.403 25.176 1.00 85.44 214 LEU A N 1
ATOM 1752 C CA . LEU A 1 214 ? -11.648 -0.722 23.993 1.00 85.44 214 LEU A CA 1
ATOM 1753 C C . LEU A 1 214 ? -10.928 -1.144 22.702 1.00 85.44 214 LEU A C 1
ATOM 1755 O O . LEU A 1 214 ? -11.571 -1.356 21.673 1.00 85.44 214 LEU A O 1
ATOM 1759 N N . PHE A 1 215 ? -9.604 -1.311 22.740 1.00 86.69 215 PHE A N 1
ATOM 1760 C CA . PHE A 1 215 ? -8.851 -1.821 21.592 1.00 86.69 215 PHE A CA 1
ATOM 1761 C C . PHE A 1 215 ? -9.225 -3.267 21.255 1.00 86.69 215 PHE A C 1
ATOM 1763 O O . PHE A 1 215 ? -9.285 -3.609 20.073 1.00 86.69 215 PHE A O 1
ATOM 1770 N N . LEU A 1 216 ? -9.522 -4.106 22.254 1.00 88.88 216 LEU A N 1
ATOM 1771 C CA . LEU A 1 216 ? -10.017 -5.465 22.018 1.00 88.88 216 LEU A CA 1
ATOM 1772 C C . LEU A 1 216 ? -11.352 -5.455 21.263 1.00 88.88 216 LEU A C 1
ATOM 1774 O O . LEU A 1 216 ? -11.509 -6.214 20.302 1.00 88.88 216 LEU A O 1
ATOM 1778 N N . GLU A 1 217 ? -12.275 -4.561 21.622 1.00 89.19 217 GLU A N 1
ATOM 1779 C CA . GLU A 1 217 ? -13.541 -4.416 20.896 1.00 89.19 217 GLU A CA 1
ATOM 1780 C C . GLU A 1 217 ? -13.343 -3.877 19.473 1.00 89.19 217 GLU A C 1
ATOM 1782 O O . GLU A 1 217 ? -13.916 -4.414 18.524 1.00 89.19 217 GLU A O 1
ATOM 1787 N N . ILE A 1 218 ? -12.453 -2.900 19.270 1.00 89.19 218 ILE A N 1
ATOM 1788 C CA . ILE A 1 218 ? -12.101 -2.419 17.923 1.00 89.19 218 ILE A CA 1
ATOM 1789 C C . ILE A 1 218 ? -11.538 -3.556 17.055 1.00 89.19 218 ILE A C 1
ATOM 1791 O O . ILE A 1 218 ? -11.917 -3.696 15.888 1.00 89.19 218 ILE A O 1
ATOM 1795 N N . ILE A 1 219 ? -10.654 -4.394 17.608 1.00 89.75 219 ILE A N 1
ATOM 1796 C CA . ILE A 1 219 ? -10.097 -5.558 16.904 1.00 89.75 219 ILE A CA 1
ATOM 1797 C C . ILE A 1 219 ? -11.213 -6.540 16.533 1.00 89.75 219 ILE A C 1
ATOM 1799 O O . ILE A 1 219 ? -11.230 -7.060 15.412 1.00 89.75 219 ILE A O 1
ATOM 1803 N N . ARG A 1 220 ? -12.160 -6.776 17.447 1.00 91.25 220 ARG A N 1
ATOM 1804 C CA . ARG A 1 220 ? -13.305 -7.665 17.231 1.00 91.25 220 ARG A CA 1
ATOM 1805 C C . ARG A 1 220 ? -14.210 -7.164 16.108 1.00 91.25 220 ARG A C 1
ATOM 1807 O O . ARG A 1 220 ? -14.512 -7.936 15.197 1.00 91.25 220 ARG A O 1
ATOM 1814 N N . VAL A 1 221 ? -14.592 -5.887 16.133 1.00 90.19 221 VAL A N 1
ATOM 1815 C CA . VAL A 1 221 ? -15.412 -5.262 15.083 1.00 90.19 221 VAL A CA 1
ATOM 1816 C C . VAL A 1 221 ? -14.686 -5.306 13.742 1.00 90.19 221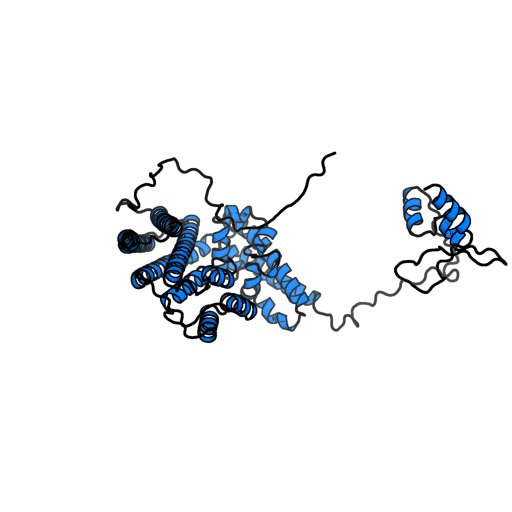 VAL A C 1
ATOM 1818 O O . VAL A 1 221 ? -15.261 -5.736 12.743 1.00 90.19 221 VAL A O 1
ATOM 1821 N N . ASN A 1 222 ? -13.402 -4.940 13.708 1.00 90.56 222 ASN A N 1
ATOM 1822 C CA . ASN A 1 222 ? -12.631 -4.968 12.470 1.00 90.56 222 ASN A CA 1
ATOM 1823 C C . ASN A 1 222 ? -12.528 -6.383 11.883 1.00 90.56 222 ASN A C 1
ATOM 1825 O O . ASN A 1 222 ? -12.621 -6.543 10.671 1.00 90.56 222 ASN A O 1
ATOM 1829 N N . LYS A 1 223 ? -12.372 -7.421 12.714 1.00 91.25 223 LYS A N 1
ATOM 1830 C CA . LYS A 1 223 ? -12.357 -8.809 12.231 1.00 91.25 223 LYS A CA 1
ATOM 1831 C C . LYS A 1 223 ? -13.669 -9.173 11.526 1.00 91.25 223 LYS A C 1
ATOM 1833 O O . LYS A 1 223 ? -13.626 -9.679 10.410 1.00 91.25 223 LYS A O 1
ATOM 1838 N N . LEU A 1 224 ? -14.813 -8.847 12.132 1.00 90.56 224 LEU A N 1
ATOM 1839 C CA . LEU A 1 224 ? -16.131 -9.098 11.534 1.00 90.56 224 LEU A CA 1
ATOM 1840 C C . LEU A 1 224 ? -16.332 -8.323 10.225 1.00 90.56 224 LEU A C 1
ATOM 1842 O O . LEU A 1 224 ? -16.849 -8.873 9.252 1.00 90.56 224 LEU A O 1
ATOM 1846 N N . LEU A 1 225 ? -15.891 -7.064 10.175 1.00 90.06 225 LEU A N 1
ATOM 1847 C CA . LEU A 1 225 ? -15.948 -6.260 8.954 1.00 90.06 225 LEU A CA 1
ATOM 1848 C C . LEU A 1 225 ? -15.059 -6.832 7.851 1.00 90.06 225 LEU A C 1
ATOM 1850 O O . LEU A 1 225 ? -15.494 -6.907 6.706 1.00 90.06 225 LEU A O 1
ATOM 1854 N N . LEU A 1 226 ? -13.841 -7.274 8.173 1.00 89.31 226 LEU A N 1
ATOM 1855 C CA . LEU A 1 226 ? -12.949 -7.901 7.198 1.00 89.31 226 LEU A CA 1
ATOM 1856 C C . LEU A 1 226 ? -13.556 -9.176 6.608 1.00 89.31 226 LEU A C 1
ATOM 1858 O O . LEU A 1 226 ? -13.460 -9.377 5.396 1.00 89.31 226 LEU A O 1
ATOM 1862 N N . ASP A 1 227 ? -14.210 -9.999 7.429 1.00 89.75 227 ASP A N 1
ATOM 1863 C CA . ASP A 1 227 ? -14.882 -11.216 6.969 1.00 89.75 227 ASP A CA 1
ATOM 1864 C C . ASP A 1 227 ? -16.033 -10.879 6.003 1.00 89.75 227 ASP A C 1
ATOM 1866 O O . ASP A 1 227 ? -16.107 -11.434 4.901 1.00 89.75 227 ASP A O 1
ATOM 1870 N N . LYS A 1 228 ? -16.876 -9.895 6.351 1.00 90.00 228 LYS A N 1
ATOM 1871 C CA . LYS A 1 228 ? -17.959 -9.416 5.472 1.00 90.00 228 LYS A CA 1
ATOM 1872 C C . LYS A 1 228 ? -17.443 -8.784 4.185 1.00 90.00 228 LYS A C 1
ATOM 1874 O O . LYS A 1 228 ? -17.990 -9.040 3.115 1.00 90.00 228 LYS A O 1
ATOM 1879 N N . ILE A 1 229 ? -16.380 -7.988 4.256 1.00 90.19 229 ILE A N 1
ATOM 1880 C CA . ILE A 1 229 ? -15.803 -7.358 3.068 1.00 90.19 229 ILE A CA 1
ATOM 1881 C C . ILE A 1 229 ? -15.160 -8.395 2.167 1.00 90.19 229 ILE A C 1
ATOM 1883 O O . ILE A 1 229 ? -15.316 -8.305 0.958 1.00 90.19 229 ILE A O 1
ATOM 1887 N N . SER A 1 230 ? -14.478 -9.397 2.718 1.00 88.62 230 SER A N 1
ATOM 1888 C CA . SER A 1 230 ? -13.935 -10.493 1.915 1.00 88.62 230 SER A CA 1
ATOM 1889 C C . SER A 1 230 ? -15.027 -11.144 1.057 1.00 88.62 230 SER A C 1
ATOM 1891 O O . SER A 1 230 ? -14.836 -11.314 -0.150 1.00 88.62 230 SER A O 1
ATOM 1893 N N . ALA A 1 231 ? -16.199 -11.396 1.653 1.00 89.44 231 ALA A N 1
ATOM 1894 C CA . ALA A 1 231 ? -17.370 -11.913 0.951 1.00 89.44 231 ALA A CA 1
ATOM 1895 C C . ALA A 1 231 ? -17.955 -10.907 -0.060 1.00 89.44 231 ALA A C 1
ATOM 1897 O O . ALA A 1 231 ? -18.279 -11.278 -1.188 1.00 89.44 231 ALA A O 1
ATOM 1898 N N . ALA A 1 232 ? -18.052 -9.623 0.296 1.00 90.00 232 ALA A N 1
ATOM 1899 C CA . ALA A 1 232 ? -18.561 -8.584 -0.601 1.00 90.00 232 ALA A CA 1
ATOM 1900 C C . ALA A 1 232 ? -17.640 -8.346 -1.813 1.00 90.00 232 ALA A C 1
ATOM 1902 O O . ALA A 1 232 ? -18.118 -8.183 -2.935 1.00 90.00 232 ALA A O 1
ATOM 1903 N N . VAL A 1 233 ? -16.318 -8.387 -1.618 1.00 91.12 233 VAL A N 1
ATOM 1904 C CA . VAL A 1 233 ? -15.302 -8.261 -2.677 1.00 91.12 233 VAL A CA 1
ATOM 1905 C C . VAL A 1 233 ? -15.429 -9.398 -3.687 1.00 91.12 233 VAL A C 1
ATOM 1907 O O . VAL A 1 233 ? -15.269 -9.153 -4.880 1.00 91.12 233 VAL A O 1
ATOM 1910 N N . ASP A 1 234 ? -15.746 -10.619 -3.245 1.00 90.44 234 ASP A N 1
ATOM 1911 C CA . ASP A 1 234 ? -15.978 -11.750 -4.153 1.00 90.44 234 ASP A CA 1
ATOM 1912 C C . ASP A 1 234 ? -17.158 -11.525 -5.101 1.00 90.44 234 ASP A C 1
ATOM 1914 O O . ASP A 1 234 ? -17.121 -11.970 -6.248 1.00 90.44 234 ASP A O 1
ATOM 1918 N N . VAL A 1 235 ? -18.185 -10.811 -4.642 1.00 89.81 235 VAL A N 1
ATOM 1919 C CA . VAL A 1 235 ? -19.394 -10.539 -5.428 1.00 89.81 235 VAL A CA 1
ATOM 1920 C 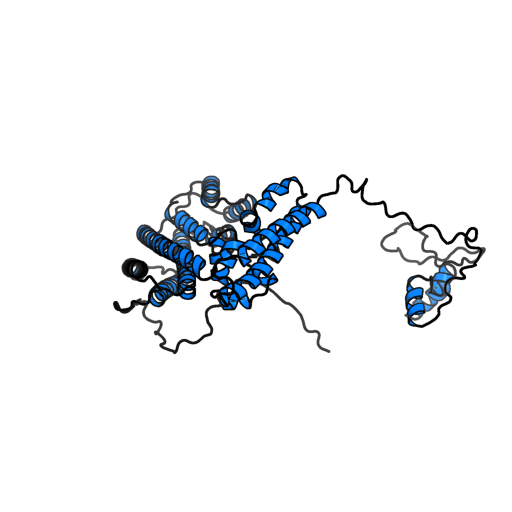C . VAL A 1 235 ? -19.234 -9.292 -6.298 1.00 89.81 235 VAL A C 1
ATOM 1922 O O . VAL A 1 235 ? -19.652 -9.285 -7.456 1.00 89.81 235 VAL A O 1
ATOM 1925 N N . ILE A 1 236 ? -18.653 -8.226 -5.746 1.00 91.00 236 ILE A N 1
ATOM 1926 C CA . ILE A 1 236 ? -18.663 -6.889 -6.355 1.00 91.00 236 ILE A CA 1
ATOM 1927 C C . ILE A 1 236 ? -17.406 -6.630 -7.181 1.00 91.00 236 ILE A C 1
ATOM 1929 O O . ILE A 1 236 ? -17.493 -6.007 -8.235 1.00 91.00 236 ILE A O 1
ATOM 1933 N N . LEU A 1 237 ? -16.247 -7.125 -6.735 1.00 94.06 237 LEU A N 1
ATOM 1934 C CA . LEU A 1 237 ? -14.943 -6.872 -7.356 1.00 94.06 237 LEU A CA 1
ATOM 1935 C C . LEU A 1 237 ? -14.207 -8.166 -7.761 1.00 94.06 237 LEU A C 1
ATOM 1937 O O . LEU A 1 237 ? -13.010 -8.319 -7.470 1.00 94.06 237 LEU A O 1
ATOM 1941 N N . PRO A 1 238 ? -14.878 -9.120 -8.439 1.00 94.44 238 PRO A N 1
ATOM 1942 C CA . PRO A 1 238 ? -14.279 -10.408 -8.755 1.00 94.44 238 PRO A CA 1
ATOM 1943 C C . PRO A 1 238 ? -13.072 -10.268 -9.690 1.00 94.44 238 PRO A C 1
ATOM 1945 O O . PRO A 1 238 ? -12.108 -11.023 -9.559 1.00 94.44 238 PRO A O 1
ATOM 1948 N N . ASN A 1 239 ? -13.070 -9.308 -10.627 1.00 95.75 239 ASN A N 1
ATOM 1949 C CA . ASN A 1 239 ? -11.950 -9.164 -11.557 1.00 95.75 239 ASN A CA 1
ATOM 1950 C C . ASN A 1 239 ? -10.738 -8.500 -10.888 1.00 95.75 239 ASN A C 1
ATOM 1952 O O . ASN A 1 239 ? -9.620 -8.997 -11.048 1.00 95.75 239 ASN A O 1
ATOM 1956 N N . ILE A 1 240 ? -10.929 -7.429 -10.107 1.00 95.38 240 ILE A N 1
ATOM 1957 C CA . ILE A 1 240 ? -9.823 -6.813 -9.352 1.00 95.38 240 ILE A CA 1
ATOM 1958 C C . ILE A 1 240 ? -9.199 -7.823 -8.376 1.00 95.38 240 ILE A C 1
ATOM 1960 O O . ILE A 1 240 ? -7.971 -7.917 -8.307 1.00 95.38 240 ILE A O 1
ATOM 1964 N N . LYS A 1 241 ? -10.013 -8.630 -7.677 1.00 95.00 241 LYS A N 1
ATOM 1965 C CA . LYS A 1 241 ? -9.514 -9.678 -6.770 1.00 95.00 241 LYS A CA 1
ATOM 1966 C C . LYS A 1 241 ? -8.608 -10.678 -7.483 1.00 95.00 241 LYS A C 1
ATOM 1968 O O . LYS A 1 241 ? -7.530 -10.987 -6.974 1.00 95.00 241 LYS A O 1
ATOM 1973 N N . LYS A 1 242 ? -9.002 -11.145 -8.671 1.00 95.31 242 LYS A N 1
ATOM 1974 C CA . LYS A 1 242 ? -8.182 -12.069 -9.471 1.00 95.31 242 LYS A CA 1
ATOM 1975 C C . LYS A 1 242 ? -6.894 -11.420 -9.981 1.00 95.31 242 LYS A C 1
ATOM 1977 O O . LYS A 1 242 ? -5.845 -12.051 -9.892 1.00 95.31 242 LYS A O 1
ATOM 1982 N N . LEU A 1 243 ? -6.937 -10.160 -10.425 1.00 95.94 243 LEU A N 1
ATOM 1983 C CA . LEU A 1 243 ? -5.739 -9.423 -10.858 1.00 95.94 243 LEU A CA 1
ATOM 1984 C C . LEU A 1 243 ? -4.723 -9.236 -9.723 1.00 95.94 243 LEU A C 1
ATOM 1986 O O . LEU A 1 243 ? -3.519 -9.279 -9.953 1.00 95.94 243 LEU A O 1
ATOM 1990 N N . LEU A 1 244 ? -5.194 -9.016 -8.498 1.00 93.81 244 LEU A N 1
ATOM 1991 C CA . LEU A 1 244 ? -4.335 -8.814 -7.333 1.00 93.81 244 LEU A CA 1
ATOM 1992 C C . LEU A 1 244 ? -3.951 -10.128 -6.640 1.00 93.81 244 LEU A C 1
ATOM 1994 O O . LEU A 1 244 ? -3.517 -10.095 -5.494 1.00 93.81 244 LEU A O 1
ATOM 1998 N N . ASN A 1 245 ? -4.109 -11.281 -7.298 1.00 91.50 245 ASN A N 1
ATOM 1999 C CA . ASN A 1 245 ? -3.793 -12.597 -6.736 1.00 91.50 245 ASN A CA 1
ATOM 2000 C C . ASN A 1 245 ? -4.499 -12.867 -5.385 1.00 91.50 245 ASN A C 1
ATOM 2002 O O . ASN A 1 245 ? -3.895 -13.316 -4.413 1.00 91.50 245 ASN A O 1
ATOM 2006 N N . ASN A 1 246 ? -5.794 -12.537 -5.307 1.00 88.25 246 ASN A N 1
ATOM 2007 C CA . ASN A 1 246 ? -6.651 -12.659 -4.119 1.00 88.25 246 ASN A CA 1
ATOM 2008 C C . ASN A 1 246 ? -6.212 -11.825 -2.896 1.00 88.25 246 ASN A C 1
ATOM 2010 O O . ASN A 1 246 ? -6.615 -12.115 -1.769 1.00 88.25 246 ASN A O 1
ATOM 2014 N N . ARG A 1 247 ? -5.419 -10.767 -3.100 1.00 88.38 247 ARG A N 1
ATOM 2015 C CA . ARG A 1 247 ? -4.947 -9.870 -2.034 1.00 88.38 247 ARG A CA 1
ATOM 2016 C C . ARG A 1 247 ? -5.991 -8.824 -1.649 1.00 88.38 247 ARG A C 1
ATOM 2018 O O . ARG A 1 247 ? -6.038 -7.727 -2.207 1.00 88.38 247 ARG A O 1
ATOM 2025 N N . THR A 1 248 ? -6.828 -9.171 -0.672 1.00 85.88 248 THR A N 1
ATOM 2026 C CA . THR A 1 248 ? -7.869 -8.286 -0.120 1.00 85.88 248 THR A CA 1
ATOM 2027 C C . THR A 1 248 ? -7.292 -7.074 0.609 1.00 85.88 248 THR A C 1
ATOM 2029 O O . THR A 1 248 ? -7.892 -6.007 0.570 1.00 85.88 248 THR A O 1
ATOM 2032 N N . ASP A 1 249 ? -6.099 -7.190 1.197 1.00 84.25 249 ASP A N 1
ATOM 2033 C CA . ASP A 1 249 ? -5.397 -6.092 1.871 1.00 84.25 249 ASP A CA 1
ATOM 2034 C C . ASP A 1 249 ? -5.099 -4.919 0.929 1.00 84.25 249 ASP A C 1
ATOM 2036 O O . ASP A 1 249 ? -5.296 -3.761 1.291 1.00 84.25 249 ASP A O 1
ATOM 2040 N N . VAL A 1 250 ? -4.686 -5.216 -0.307 1.00 87.38 250 VAL A N 1
ATOM 2041 C CA . VAL A 1 250 ? -4.414 -4.189 -1.321 1.00 87.38 250 VAL A CA 1
ATOM 2042 C C . VAL A 1 250 ? -5.712 -3.520 -1.769 1.00 87.38 250 VAL A C 1
ATOM 2044 O O . VAL A 1 250 ? -5.752 -2.302 -1.903 1.00 87.38 250 VAL A O 1
ATOM 2047 N N . ILE A 1 251 ? -6.785 -4.294 -1.952 1.00 89.88 251 ILE A N 1
ATOM 2048 C CA . ILE A 1 251 ? -8.111 -3.772 -2.318 1.00 89.88 251 ILE A CA 1
ATOM 2049 C C . ILE A 1 251 ? -8.606 -2.817 -1.237 1.00 89.88 251 ILE A C 1
ATOM 2051 O O . ILE A 1 251 ? -8.914 -1.667 -1.531 1.00 89.88 251 ILE A O 1
ATOM 2055 N N . LEU A 1 252 ? -8.604 -3.259 0.019 1.00 86.12 252 LEU A N 1
ATOM 2056 C CA . LEU A 1 252 ? -9.005 -2.444 1.163 1.00 86.12 252 LEU A CA 1
ATOM 2057 C C . LEU A 1 252 ? -8.213 -1.142 1.250 1.00 86.12 252 LEU A C 1
ATOM 2059 O O . LEU A 1 252 ? -8.791 -0.090 1.508 1.00 86.12 252 LEU A O 1
ATOM 2063 N N . PHE A 1 253 ? -6.906 -1.185 0.991 1.00 84.56 253 PHE A N 1
ATOM 2064 C CA . PHE A 1 253 ? -6.100 0.026 0.943 1.00 84.56 253 PHE A CA 1
ATOM 2065 C C . PHE A 1 253 ? -6.546 0.971 -0.186 1.00 84.56 253 PHE A C 1
ATOM 2067 O O . PHE A 1 253 ? -6.767 2.156 0.065 1.00 84.56 253 PHE A O 1
ATOM 2074 N N . LEU A 1 254 ? -6.764 0.463 -1.404 1.00 87.75 254 LEU A N 1
ATOM 2075 C CA . LEU A 1 254 ? -7.254 1.279 -2.521 1.00 87.75 254 LEU A CA 1
ATOM 2076 C C . LEU A 1 254 ? -8.615 1.923 -2.214 1.00 87.75 254 LEU A C 1
ATOM 2078 O O . LEU A 1 254 ? -8.807 3.117 -2.461 1.00 87.75 254 LEU A O 1
ATOM 2082 N N . PHE A 1 255 ? -9.540 1.159 -1.634 1.00 87.12 255 PHE A N 1
ATOM 2083 C CA . PHE A 1 255 ? -10.870 1.643 -1.258 1.00 87.12 255 PHE A CA 1
ATOM 2084 C C . PHE A 1 255 ? -10.861 2.545 -0.030 1.00 87.12 255 PHE A C 1
ATOM 2086 O O . PHE A 1 255 ? -11.696 3.431 0.068 1.00 87.12 255 PHE A O 1
ATOM 2093 N N . SER A 1 256 ? -9.869 2.439 0.850 1.00 80.12 256 SER A N 1
ATOM 2094 C CA . SER A 1 256 ? -9.739 3.387 1.958 1.00 80.12 256 SER A CA 1
ATOM 2095 C C . SER A 1 256 ? -9.425 4.817 1.526 1.00 80.12 256 SER A C 1
ATOM 2097 O O . SER A 1 256 ? -9.659 5.746 2.292 1.00 80.12 256 SER A O 1
ATOM 2099 N N . ILE A 1 257 ? -8.901 4.982 0.310 1.00 82.06 257 ILE A N 1
ATOM 2100 C CA . ILE A 1 257 ? -8.528 6.279 -0.257 1.00 82.06 257 ILE A CA 1
ATOM 2101 C C . ILE A 1 257 ? -9.580 6.733 -1.259 1.00 82.06 257 ILE A C 1
ATOM 2103 O O . ILE A 1 257 ? -10.012 7.879 -1.241 1.00 82.06 257 ILE A O 1
ATOM 2107 N N . THR A 1 258 ? -10.024 5.823 -2.125 1.00 85.44 258 THR A N 1
ATOM 2108 C CA . THR A 1 258 ? -11.037 6.138 -3.139 1.00 85.44 258 THR A CA 1
ATOM 2109 C C . THR A 1 258 ? -12.457 6.185 -2.574 1.00 85.44 258 THR A C 1
ATOM 2111 O O . THR A 1 258 ? -13.305 6.860 -3.153 1.00 85.44 258 THR A O 1
ATOM 2114 N N . LYS A 1 259 ? -12.712 5.546 -1.426 1.00 83.12 259 LYS A N 1
ATOM 2115 C CA . LYS A 1 259 ? -14.011 5.359 -0.752 1.00 83.12 259 LYS A CA 1
ATOM 2116 C C . LYS A 1 259 ? -15.013 4.521 -1.559 1.00 83.12 259 LYS A C 1
ATOM 2118 O O . LYS A 1 259 ? -15.563 3.573 -1.020 1.00 83.12 259 LYS A O 1
ATOM 2123 N N . THR A 1 260 ? -15.188 4.805 -2.850 1.00 87.44 260 THR A N 1
ATOM 2124 C CA . THR A 1 260 ? -16.157 4.144 -3.738 1.00 87.44 260 THR A CA 1
ATOM 2125 C C . THR A 1 260 ? -15.524 3.662 -5.044 1.00 87.44 260 THR A C 1
ATOM 2127 O O . THR A 1 260 ? -14.476 4.149 -5.491 1.00 87.44 260 THR A O 1
ATOM 2130 N N . ILE A 1 261 ? -16.195 2.718 -5.714 1.00 90.50 261 ILE A N 1
ATOM 2131 C CA . ILE A 1 261 ? -15.756 2.191 -7.021 1.00 90.50 261 ILE A CA 1
ATOM 2132 C C . ILE A 1 261 ? -15.794 3.290 -8.090 1.00 90.50 261 ILE A C 1
ATOM 2134 O O . ILE A 1 261 ? -14.916 3.359 -8.951 1.00 90.50 261 ILE A O 1
ATOM 2138 N N . GLU A 1 262 ? -16.771 4.193 -8.016 1.00 90.62 262 GLU A N 1
ATOM 2139 C CA . GLU A 1 262 ? -16.910 5.308 -8.956 1.00 90.62 262 GLU A CA 1
ATOM 2140 C C . GLU A 1 262 ? -15.717 6.263 -8.907 1.00 90.62 262 GLU A C 1
ATOM 2142 O O . GLU A 1 262 ? -15.211 6.695 -9.947 1.00 90.62 262 GLU A O 1
ATOM 2147 N N . ASN A 1 263 ? -15.225 6.557 -7.705 1.00 90.31 263 ASN A N 1
ATOM 2148 C CA . ASN A 1 263 ? -14.040 7.386 -7.522 1.00 90.31 263 ASN A CA 1
ATOM 2149 C C . ASN A 1 263 ? -12.784 6.685 -8.049 1.00 90.31 263 ASN A C 1
ATOM 2151 O O . ASN A 1 263 ? -11.956 7.319 -8.706 1.00 90.31 263 ASN A O 1
ATOM 2155 N N . LEU A 1 264 ? -12.677 5.366 -7.857 1.00 90.62 264 LEU A N 1
ATOM 2156 C CA . LEU A 1 264 ? -11.591 4.570 -8.431 1.00 90.62 264 LEU A CA 1
ATOM 2157 C C . LEU A 1 264 ? -11.598 4.604 -9.972 1.00 90.62 264 LEU A C 1
ATOM 2159 O O . LEU A 1 264 ? -10.534 4.632 -10.587 1.00 90.62 264 LEU A O 1
ATOM 2163 N N . ILE A 1 265 ? -12.772 4.642 -10.614 1.00 92.94 265 ILE A N 1
ATOM 2164 C CA . ILE A 1 265 ? -12.906 4.751 -12.081 1.00 92.94 265 ILE A CA 1
ATOM 2165 C C . ILE A 1 265 ? -12.450 6.118 -12.607 1.00 92.94 265 ILE A C 1
ATOM 2167 O O . ILE A 1 265 ? -11.870 6.194 -13.699 1.00 92.94 265 ILE A O 1
ATOM 2171 N N . LYS A 1 266 ? -12.740 7.188 -11.858 1.00 91.81 266 LYS A N 1
ATOM 2172 C CA . LYS A 1 266 ? -12.375 8.573 -12.201 1.00 91.81 266 LYS A CA 1
ATOM 2173 C C . LYS A 1 266 ? -10.880 8.852 -12.002 1.00 91.81 266 LYS A C 1
ATOM 2175 O O . LYS A 1 266 ? -10.353 9.799 -12.583 1.00 91.81 266 LYS A O 1
ATOM 2180 N N . MET A 1 267 ? -10.192 8.033 -11.208 1.00 90.56 267 MET A N 1
ATOM 2181 C CA . MET A 1 267 ? -8.776 8.204 -10.896 1.00 90.56 267 MET A CA 1
ATOM 2182 C C . MET A 1 267 ? -7.869 7.965 -12.115 1.00 90.56 267 MET A C 1
ATOM 2184 O O . MET A 1 267 ? -8.114 7.095 -12.951 1.00 90.56 267 MET A O 1
ATOM 2188 N N . ASN A 1 268 ? -6.769 8.719 -12.208 1.00 91.00 268 ASN A N 1
ATOM 2189 C CA . ASN A 1 268 ? -5.723 8.478 -13.203 1.00 91.00 268 ASN A CA 1
ATOM 2190 C C . ASN A 1 268 ? -4.753 7.384 -12.718 1.00 91.00 268 ASN A C 1
ATOM 2192 O O . ASN A 1 268 ? -4.398 7.329 -11.541 1.00 91.00 268 ASN A O 1
ATOM 2196 N N . HIS A 1 269 ? -4.244 6.558 -13.634 1.00 88.88 269 HIS A N 1
ATOM 2197 C CA . HIS A 1 269 ? -3.287 5.490 -13.333 1.00 88.88 269 HIS A CA 1
ATOM 2198 C C . HIS A 1 269 ? -1.988 5.998 -12.707 1.00 88.88 269 HIS A C 1
ATOM 2200 O O . HIS A 1 269 ? -1.412 5.310 -11.868 1.00 88.88 269 HIS A O 1
ATOM 2206 N N . LYS A 1 270 ? -1.527 7.199 -13.085 1.00 87.81 270 LYS A N 1
ATOM 2207 C CA . LYS A 1 270 ? -0.341 7.817 -12.473 1.00 87.81 270 LYS A CA 1
ATOM 2208 C C . LYS A 1 270 ? -0.584 8.154 -11.007 1.00 87.81 270 LYS A C 1
ATOM 2210 O O . LYS A 1 270 ? 0.274 7.876 -10.178 1.00 87.81 270 LYS A O 1
ATOM 2215 N N . THR A 1 271 ? -1.760 8.698 -10.695 1.00 88.81 271 THR A N 1
ATOM 2216 C CA . THR A 1 271 ? -2.164 9.006 -9.320 1.00 88.81 271 THR A CA 1
ATOM 2217 C C . THR A 1 271 ? -2.310 7.722 -8.514 1.00 88.81 271 THR A C 1
ATOM 2219 O O . THR A 1 271 ? -1.778 7.644 -7.418 1.00 88.81 271 THR A O 1
ATOM 2222 N N . LEU A 1 272 ? -2.934 6.685 -9.087 1.00 89.12 272 LEU A N 1
ATOM 2223 C CA . LEU A 1 272 ? -3.111 5.378 -8.446 1.00 89.12 272 LEU A CA 1
ATOM 2224 C C . LEU A 1 272 ? -1.772 4.671 -8.156 1.00 89.12 272 LEU A C 1
ATOM 2226 O O . LEU A 1 272 ? -1.562 4.152 -7.064 1.00 89.12 272 LEU A O 1
ATOM 2230 N N . ALA A 1 273 ? -0.830 4.696 -9.103 1.00 88.00 273 ALA A N 1
ATOM 2231 C CA . ALA A 1 273 ? 0.546 4.234 -8.884 1.00 88.00 273 ALA A CA 1
ATOM 2232 C C . ALA A 1 273 ? 1.302 5.099 -7.855 1.00 88.00 273 ALA A C 1
ATOM 2234 O O . ALA A 1 273 ? 2.256 4.644 -7.226 1.00 88.00 273 ALA A O 1
ATOM 2235 N N . GLY A 1 274 ? 0.876 6.355 -7.717 1.00 84.38 274 GLY A N 1
ATOM 2236 C CA . GLY A 1 274 ? 1.400 7.374 -6.821 1.00 84.38 274 GLY A CA 1
ATOM 2237 C C . GLY A 1 274 ? 0.945 7.279 -5.369 1.00 84.38 274 GLY A C 1
ATOM 2238 O O . GLY A 1 274 ? 1.463 8.018 -4.540 1.00 84.38 274 GLY A O 1
ATOM 2239 N N . ILE A 1 275 ? -0.017 6.412 -5.058 1.00 82.88 275 ILE A N 1
ATOM 2240 C CA . ILE A 1 275 ? -0.656 6.404 -3.745 1.00 82.88 275 ILE A CA 1
ATOM 2241 C C . ILE A 1 275 ? 0.321 5.980 -2.639 1.00 82.88 275 ILE A C 1
ATOM 2243 O O . ILE A 1 275 ? 1.044 4.988 -2.776 1.00 82.88 275 ILE A O 1
ATOM 2247 N N . GLY A 1 276 ? 0.275 6.698 -1.512 1.00 71.00 276 GLY A N 1
ATOM 2248 C CA . GLY A 1 276 ? 1.071 6.405 -0.317 1.00 71.00 276 GLY A CA 1
ATOM 2249 C C . GLY A 1 276 ? 2.548 6.761 -0.476 1.00 71.00 276 GLY A C 1
ATOM 2250 O O . GLY A 1 276 ? 3.394 6.128 0.146 1.00 71.00 276 GLY A O 1
ATOM 2251 N N . LYS A 1 277 ? 2.868 7.707 -1.366 1.00 76.06 277 LYS A N 1
ATOM 2252 C CA . LYS A 1 277 ? 4.211 8.276 -1.480 1.00 76.06 277 LYS A CA 1
ATOM 2253 C C . LYS A 1 277 ? 4.380 9.349 -0.409 1.00 76.06 277 LYS A C 1
ATOM 2255 O O . LYS A 1 277 ? 3.657 10.336 -0.443 1.00 76.06 277 LYS A O 1
ATOM 2260 N N . SER A 1 278 ? 5.349 9.165 0.483 1.00 61.94 278 SER A N 1
ATOM 2261 C CA . SER A 1 278 ? 5.676 10.144 1.527 1.00 61.94 278 SER A CA 1
ATOM 2262 C C . SER A 1 278 ? 6.603 11.266 1.048 1.00 61.94 278 SER A C 1
ATOM 2264 O O . SER A 1 278 ? 6.830 12.213 1.782 1.00 61.94 278 SER A O 1
ATOM 2266 N N . ASN A 1 279 ? 7.154 11.159 -0.171 1.00 62.12 279 ASN A N 1
ATOM 2267 C CA . ASN A 1 279 ? 8.083 12.112 -0.792 1.00 62.12 279 ASN A CA 1
ATOM 2268 C C . ASN A 1 279 ? 7.988 12.046 -2.333 1.00 62.12 279 ASN A C 1
ATOM 2270 O O . ASN A 1 279 ? 7.345 11.154 -2.890 1.00 62.12 279 ASN A O 1
ATOM 2274 N N . LYS A 1 280 ? 8.735 12.903 -3.055 1.00 63.09 280 LYS A N 1
ATOM 2275 C CA . LYS A 1 280 ? 8.903 12.830 -4.532 1.00 63.09 280 LYS A CA 1
ATOM 2276 C C . LYS A 1 280 ? 9.473 11.486 -5.037 1.00 63.09 280 LYS A C 1
ATOM 2278 O O . LYS A 1 280 ? 9.476 11.232 -6.241 1.00 63.09 280 LYS A O 1
ATOM 2283 N N . ASN A 1 281 ? 9.928 10.613 -4.137 1.00 67.56 281 ASN A N 1
ATOM 2284 C CA . ASN A 1 281 ? 10.482 9.304 -4.463 1.00 67.56 281 ASN A CA 1
ATOM 2285 C C . ASN A 1 281 ? 9.384 8.319 -4.857 1.00 67.56 281 ASN A C 1
ATOM 2287 O O . ASN A 1 281 ? 8.573 7.893 -4.031 1.00 67.56 281 ASN A O 1
ATOM 2291 N N . GLU A 1 282 ? 9.399 7.888 -6.117 1.00 65.81 282 GLU A N 1
ATOM 2292 C CA . GLU A 1 282 ? 8.376 6.981 -6.629 1.00 65.81 282 GLU A CA 1
ATOM 2293 C C . GLU A 1 282 ? 8.383 5.599 -5.951 1.00 65.81 282 GLU A C 1
ATOM 2295 O O . GLU A 1 282 ? 7.341 4.950 -5.865 1.00 65.81 282 GLU A O 1
ATOM 2300 N N . GLU A 1 283 ? 9.534 5.185 -5.420 1.00 72.75 283 GLU A N 1
ATOM 2301 C CA . GLU A 1 283 ? 9.761 3.903 -4.740 1.00 72.75 283 GLU A CA 1
ATOM 2302 C C . GLU A 1 283 ? 9.095 3.815 -3.352 1.00 72.75 283 GLU A C 1
ATOM 2304 O O . GLU A 1 283 ? 8.976 2.734 -2.778 1.00 72.75 283 GLU A O 1
ATOM 2309 N N . SER A 1 284 ? 8.619 4.943 -2.815 1.00 71.50 284 SER A N 1
ATOM 2310 C CA . SER A 1 284 ? 7.924 4.987 -1.523 1.00 71.50 284 SER A CA 1
ATOM 2311 C C . SER A 1 284 ? 6.451 4.562 -1.602 1.00 71.50 284 SER A C 1
ATOM 2313 O O . SER A 1 284 ? 5.865 4.240 -0.570 1.00 71.50 284 SER A O 1
ATOM 2315 N N . GLY A 1 285 ? 5.871 4.499 -2.808 1.00 78.81 285 GLY A N 1
ATOM 2316 C CA . GLY A 1 285 ? 4.445 4.232 -3.006 1.00 78.81 285 GLY A CA 1
ATOM 2317 C C . GLY A 1 285 ? 3.993 2.852 -2.514 1.00 78.81 285 GLY A C 1
ATOM 2318 O O . GLY A 1 285 ? 4.714 1.855 -2.621 1.00 78.81 285 GLY A O 1
ATOM 2319 N N . TYR A 1 286 ? 2.750 2.764 -2.036 1.00 84.19 286 TYR A N 1
ATOM 2320 C CA . TYR A 1 286 ? 2.197 1.545 -1.433 1.00 84.19 286 TYR A CA 1
ATOM 2321 C C . TYR A 1 286 ? 2.205 0.348 -2.394 1.00 84.19 286 TYR A C 1
ATOM 2323 O O . TYR A 1 286 ? 2.657 -0.746 -2.045 1.00 84.19 286 TYR A O 1
ATOM 2331 N N . LEU A 1 287 ? 1.751 0.556 -3.638 1.00 86.69 287 LEU A N 1
ATOM 2332 C CA . LEU A 1 287 ? 1.750 -0.500 -4.654 1.00 86.69 287 LEU A CA 1
ATOM 2333 C C . LEU A 1 287 ? 3.173 -0.948 -4.999 1.00 86.69 287 LEU A C 1
ATOM 2335 O O . LEU A 1 287 ? 3.390 -2.138 -5.202 1.00 86.69 287 LEU A O 1
ATOM 2339 N N . TYR A 1 288 ? 4.148 -0.033 -5.005 1.00 89.12 288 TYR A N 1
ATOM 2340 C CA . TYR A 1 288 ? 5.553 -0.370 -5.245 1.00 89.12 288 TYR A CA 1
ATOM 2341 C C . TYR A 1 288 ? 6.118 -1.278 -4.151 1.00 89.12 288 TYR A C 1
ATOM 2343 O O . TYR A 1 288 ? 6.776 -2.270 -4.462 1.00 89.12 288 TYR A O 1
ATOM 2351 N N . LYS A 1 289 ? 5.800 -1.010 -2.879 1.00 85.56 289 LYS A N 1
ATOM 2352 C CA . LYS A 1 289 ? 6.219 -1.855 -1.749 1.00 85.56 289 LYS A CA 1
ATOM 2353 C C . LYS A 1 289 ? 5.637 -3.273 -1.823 1.00 85.56 289 LYS A C 1
ATOM 2355 O O . LYS A 1 289 ? 6.324 -4.225 -1.471 1.00 85.56 289 LYS A O 1
ATOM 2360 N N . ARG A 1 290 ? 4.400 -3.440 -2.314 1.00 88.62 290 ARG A N 1
ATOM 2361 C CA . ARG A 1 290 ? 3.701 -4.745 -2.338 1.00 88.62 290 ARG A CA 1
ATOM 2362 C C . ARG A 1 290 ? 3.740 -5.486 -3.672 1.00 88.62 290 ARG A C 1
ATOM 2364 O O . ARG A 1 290 ? 3.306 -6.637 -3.715 1.00 88.62 290 ARG A O 1
ATOM 2371 N N . ILE A 1 291 ? 4.267 -4.888 -4.740 1.00 91.50 291 ILE A N 1
ATOM 2372 C CA . ILE A 1 291 ? 4.203 -5.459 -6.096 1.00 91.50 291 ILE A CA 1
ATOM 2373 C C . ILE A 1 291 ? 4.831 -6.852 -6.205 1.00 91.50 291 ILE A C 1
ATOM 2375 O O . ILE A 1 291 ? 4.299 -7.706 -6.901 1.00 91.50 291 ILE A O 1
ATOM 2379 N N . GLU A 1 292 ? 5.900 -7.109 -5.455 1.00 91.31 292 GLU A N 1
ATOM 2380 C CA . GLU A 1 292 ? 6.588 -8.404 -5.385 1.00 91.31 292 GLU A CA 1
ATOM 2381 C C . GLU A 1 292 ? 5.701 -9.500 -4.791 1.00 91.31 292 GLU A C 1
ATOM 2383 O O . GLU A 1 292 ? 5.752 -10.656 -5.192 1.00 91.31 292 GLU A O 1
ATOM 2388 N N . THR A 1 293 ? 4.829 -9.119 -3.861 1.00 90.19 293 THR A N 1
ATOM 2389 C CA . THR A 1 293 ? 3.880 -10.043 -3.244 1.00 90.19 293 THR A CA 1
ATOM 2390 C C . THR A 1 293 ? 2.653 -10.301 -4.125 1.00 90.19 293 THR A C 1
ATOM 2392 O O . THR A 1 293 ? 1.963 -11.300 -3.935 1.00 90.19 293 THR A O 1
ATOM 2395 N N . ILE A 1 294 ? 2.368 -9.404 -5.079 1.00 91.44 294 ILE A N 1
ATOM 2396 C CA . ILE A 1 294 ? 1.307 -9.564 -6.087 1.00 91.44 294 ILE A CA 1
ATOM 2397 C C . ILE A 1 294 ? 1.830 -10.399 -7.267 1.00 91.44 294 ILE A C 1
ATOM 2399 O O . ILE A 1 294 ? 1.138 -11.297 -7.753 1.00 91.44 294 ILE A O 1
ATOM 2403 N N . PHE A 1 295 ? 3.070 -10.133 -7.689 1.00 93.88 295 PHE A N 1
ATOM 2404 C CA . PHE A 1 295 ? 3.774 -10.815 -8.774 1.00 93.88 295 PHE A CA 1
ATOM 2405 C C . PHE A 1 295 ? 5.087 -11.438 -8.262 1.00 93.88 295 PHE A C 1
ATOM 2407 O O . PHE A 1 295 ? 6.152 -10.827 -8.407 1.00 93.88 295 PHE A O 1
ATOM 2414 N N . PRO A 1 296 ? 5.033 -12.665 -7.701 1.00 92.19 296 PRO A N 1
ATOM 2415 C CA . PRO A 1 296 ? 6.213 -13.380 -7.200 1.00 92.19 296 PRO A CA 1
ATOM 2416 C C . PRO A 1 296 ? 7.319 -13.578 -8.245 1.00 92.19 296 PRO A C 1
ATOM 2418 O O . PRO A 1 296 ? 8.496 -13.627 -7.893 1.00 92.19 296 PRO A O 1
ATOM 2421 N N . THR A 1 297 ? 6.964 -13.585 -9.534 1.00 90.44 297 THR A N 1
ATOM 2422 C CA . THR A 1 297 ? 7.908 -13.665 -10.660 1.00 90.44 297 THR A CA 1
ATOM 2423 C C . THR A 1 297 ? 8.962 -12.555 -10.651 1.00 90.44 297 THR A C 1
ATOM 2425 O O . THR A 1 297 ? 10.053 -12.746 -11.188 1.00 90.44 297 THR A O 1
ATOM 2428 N N . LEU A 1 298 ? 8.684 -11.402 -10.029 1.00 90.06 298 LEU A N 1
ATOM 2429 C CA . LEU A 1 298 ? 9.685 -10.352 -9.826 1.00 90.06 298 LEU A CA 1
ATOM 2430 C C . LEU A 1 298 ? 10.782 -10.805 -8.854 1.00 90.06 298 LEU A C 1
ATOM 2432 O O . LEU A 1 298 ? 11.958 -10.617 -9.149 1.00 90.06 298 LEU A O 1
ATOM 2436 N N . ILE A 1 299 ? 10.418 -11.443 -7.736 1.00 89.69 299 ILE A N 1
ATOM 2437 C CA . ILE A 1 299 ? 11.381 -11.944 -6.742 1.00 89.69 299 ILE A CA 1
ATOM 2438 C C . ILE A 1 299 ? 12.238 -13.054 -7.356 1.00 89.69 299 ILE A C 1
ATOM 2440 O O . ILE A 1 299 ? 13.460 -13.022 -7.234 1.00 89.69 299 ILE A O 1
ATOM 2444 N N . GLU A 1 300 ? 11.608 -14.001 -8.053 1.00 87.88 300 GLU A N 1
ATOM 2445 C CA . GLU A 1 300 ? 12.285 -15.146 -8.682 1.00 87.88 300 GLU A CA 1
ATOM 2446 C C . GLU A 1 300 ? 13.365 -14.711 -9.682 1.00 87.88 300 GLU A C 1
ATOM 2448 O O . GLU A 1 300 ? 14.432 -15.315 -9.761 1.00 87.88 300 GLU A O 1
ATOM 2453 N N . ASN A 1 301 ? 13.109 -13.628 -10.421 1.00 85.06 301 ASN A N 1
ATOM 2454 C CA . ASN A 1 301 ? 14.020 -13.105 -11.436 1.00 85.06 301 ASN A CA 1
ATOM 2455 C C . ASN A 1 301 ? 14.938 -11.981 -10.933 1.00 85.06 301 ASN A C 1
ATOM 2457 O O . ASN A 1 301 ? 15.785 -11.513 -11.697 1.00 85.06 301 ASN A O 1
ATOM 2461 N N . LYS A 1 302 ? 14.819 -11.558 -9.667 1.00 87.06 302 LYS A N 1
ATOM 2462 C CA . LYS A 1 302 ? 15.716 -10.572 -9.047 1.00 87.06 302 LYS A CA 1
ATOM 2463 C C . LYS A 1 302 ? 17.209 -10.896 -9.229 1.00 87.06 302 LYS A C 1
ATOM 2465 O O . LYS A 1 302 ? 17.927 -9.985 -9.627 1.00 87.06 302 LYS A O 1
ATOM 2470 N N . PRO A 1 303 ? 17.705 -12.138 -9.023 1.00 86.06 303 PRO A N 1
ATOM 2471 C CA . PRO A 1 303 ? 19.133 -12.435 -9.197 1.00 86.06 303 PRO A CA 1
ATOM 2472 C C . PRO A 1 303 ? 19.628 -12.326 -10.649 1.00 86.06 303 PRO A C 1
ATOM 2474 O O . PRO A 1 303 ? 20.833 -12.330 -10.878 1.00 86.06 303 PRO A O 1
ATOM 2477 N N . LEU A 1 304 ? 18.729 -12.247 -11.636 1.00 82.94 304 LEU A N 1
ATOM 2478 C CA . LEU A 1 304 ? 19.080 -12.162 -13.059 1.00 82.94 304 LEU A CA 1
ATOM 2479 C C . LEU A 1 304 ? 19.248 -10.718 -13.554 1.00 82.94 304 LEU A C 1
ATOM 2481 O O . LEU A 1 304 ? 19.589 -10.508 -14.718 1.00 82.94 304 LEU A O 1
ATOM 2485 N N . LEU A 1 305 ? 18.958 -9.731 -12.706 1.00 84.19 305 LEU A N 1
ATOM 2486 C CA . LEU A 1 305 ? 18.919 -8.316 -13.052 1.00 84.19 305 LEU A CA 1
ATOM 2487 C C . LEU A 1 305 ? 19.811 -7.515 -12.107 1.00 84.19 305 LEU A C 1
ATOM 2489 O O . LEU A 1 305 ? 19.881 -7.799 -10.916 1.00 84.19 305 LEU A O 1
ATOM 2493 N N . ASN A 1 306 ? 20.424 -6.451 -12.621 1.00 86.75 306 ASN A N 1
ATOM 2494 C CA . ASN A 1 306 ? 21.079 -5.466 -11.760 1.00 86.75 306 ASN A CA 1
ATOM 2495 C C . ASN A 1 306 ? 20.020 -4.613 -11.039 1.00 86.75 306 ASN A C 1
ATOM 2497 O O . ASN A 1 306 ? 18.944 -4.370 -11.594 1.00 86.75 306 ASN A O 1
ATOM 2501 N N . ASP A 1 307 ? 20.344 -4.059 -9.866 1.00 86.44 307 ASP A N 1
ATOM 2502 C CA . ASP A 1 307 ? 19.397 -3.293 -9.030 1.00 86.44 307 ASP A CA 1
ATOM 2503 C C . ASP A 1 307 ? 18.675 -2.165 -9.792 1.00 86.44 307 ASP A C 1
ATOM 2505 O O . ASP A 1 307 ? 17.460 -1.993 -9.685 1.00 86.44 307 ASP A O 1
ATOM 2509 N N . ILE A 1 308 ? 19.396 -1.439 -10.655 1.00 86.25 308 ILE A N 1
ATOM 2510 C CA . ILE A 1 308 ? 18.823 -0.362 -11.483 1.00 86.25 308 ILE A CA 1
ATOM 2511 C C . ILE A 1 308 ? 17.776 -0.908 -12.467 1.00 86.25 308 ILE A C 1
ATOM 2513 O O . ILE A 1 308 ? 16.743 -0.278 -12.705 1.00 86.25 308 ILE A O 1
ATOM 2517 N N . GLN A 1 309 ? 18.045 -2.057 -13.087 1.00 87.19 309 GLN A N 1
ATOM 2518 C CA . GLN A 1 309 ? 17.125 -2.684 -14.040 1.00 87.19 309 GLN A CA 1
ATOM 2519 C C . GLN A 1 309 ? 15.906 -3.243 -13.310 1.00 87.19 309 GLN A C 1
ATOM 2521 O O . GLN A 1 309 ? 14.774 -3.045 -13.756 1.00 87.19 309 GLN A O 1
ATOM 2526 N N . TYR A 1 310 ? 16.140 -3.862 -12.153 1.00 89.56 310 TYR A N 1
ATOM 2527 C CA . TYR A 1 310 ? 15.101 -4.380 -11.282 1.00 89.56 310 TYR A CA 1
ATOM 2528 C C . TYR A 1 310 ? 14.112 -3.285 -10.865 1.00 89.56 310 TYR A C 1
ATOM 2530 O O . TYR A 1 310 ? 12.915 -3.415 -11.127 1.00 89.56 310 TYR A O 1
ATOM 2538 N N . ASN A 1 311 ? 14.595 -2.156 -10.332 1.00 89.31 311 ASN A N 1
ATOM 2539 C CA . ASN A 1 311 ? 13.729 -1.044 -9.922 1.00 89.31 311 ASN A CA 1
ATOM 2540 C C . ASN A 1 311 ? 12.957 -0.440 -11.108 1.00 89.31 311 ASN A C 1
ATOM 2542 O O . ASN A 1 311 ? 11.772 -0.119 -10.983 1.00 89.31 311 ASN A O 1
ATOM 2546 N N . LYS A 1 312 ? 13.570 -0.355 -12.299 1.00 90.19 312 LYS A N 1
ATOM 2547 C CA . LYS A 1 312 ? 12.876 0.088 -13.524 1.00 90.19 312 LYS A CA 1
ATOM 2548 C C . LYS A 1 312 ? 11.735 -0.850 -13.914 1.00 90.19 312 LYS A C 1
ATOM 2550 O O . LYS A 1 312 ? 10.643 -0.375 -14.227 1.00 90.19 312 LYS A O 1
ATOM 2555 N N . ILE A 1 313 ? 11.963 -2.164 -13.905 1.00 92.06 313 ILE A N 1
ATOM 2556 C CA . ILE A 1 313 ? 10.927 -3.164 -14.209 1.00 92.06 313 ILE A CA 1
ATOM 2557 C C . ILE A 1 313 ? 9.828 -3.119 -13.148 1.00 92.06 313 ILE A C 1
ATOM 2559 O O . ILE A 1 313 ? 8.643 -3.105 -13.491 1.00 92.06 313 ILE A O 1
ATOM 2563 N N . LYS A 1 314 ? 10.201 -3.008 -11.872 1.00 92.75 314 LYS A N 1
ATOM 2564 C CA . LYS A 1 314 ? 9.273 -2.872 -10.749 1.00 92.75 314 LYS A CA 1
ATOM 2565 C C . LYS A 1 314 ? 8.356 -1.659 -10.931 1.00 92.75 314 LYS A C 1
ATOM 2567 O O . LYS A 1 314 ? 7.136 -1.803 -10.885 1.00 92.75 314 LYS A O 1
ATOM 2572 N N . MET A 1 315 ? 8.913 -0.495 -11.271 1.00 91.81 315 MET A N 1
ATOM 2573 C CA . MET A 1 315 ? 8.136 0.721 -11.536 1.00 91.81 315 MET A CA 1
ATOM 2574 C C . MET A 1 315 ? 7.209 0.586 -12.752 1.00 91.81 315 MET A C 1
ATOM 2576 O O . MET A 1 315 ? 6.018 0.899 -12.663 1.00 91.81 315 MET A O 1
ATOM 2580 N N . LYS A 1 316 ? 7.718 0.060 -13.878 1.00 92.56 316 LYS A N 1
ATOM 2581 C CA . LYS A 1 316 ? 6.900 -0.236 -15.073 1.00 92.56 316 LYS A CA 1
ATOM 2582 C C . LYS A 1 316 ? 5.726 -1.158 -14.722 1.00 92.56 316 LYS A C 1
ATOM 2584 O O . LYS A 1 316 ? 4.609 -0.953 -15.201 1.00 92.56 316 LYS A O 1
ATOM 2589 N N . THR A 1 317 ? 5.965 -2.143 -13.857 1.00 95.12 317 THR A N 1
ATOM 2590 C CA . THR A 1 317 ? 4.950 -3.102 -13.403 1.00 95.12 317 THR A CA 1
ATOM 2591 C C . THR A 1 317 ? 3.876 -2.423 -12.563 1.00 95.12 317 THR A C 1
ATOM 2593 O O . THR A 1 317 ? 2.695 -2.632 -12.823 1.00 95.12 317 THR A O 1
ATOM 2596 N N . VAL A 1 318 ? 4.250 -1.547 -11.626 1.00 94.44 318 VAL A N 1
ATOM 2597 C CA . VAL A 1 318 ? 3.294 -0.771 -10.815 1.00 94.44 318 VAL A CA 1
ATOM 2598 C C . VAL A 1 318 ? 2.418 0.128 -11.691 1.00 94.44 318 VAL A C 1
ATOM 2600 O O . VAL A 1 318 ? 1.196 0.119 -11.555 1.00 94.44 318 VAL A O 1
ATOM 2603 N N . GLN A 1 319 ? 3.013 0.865 -12.633 1.00 93.50 319 GLN A N 1
ATOM 2604 C CA . GLN A 1 319 ? 2.265 1.738 -13.547 1.00 93.50 319 GLN A CA 1
ATOM 2605 C C . GLN A 1 319 ? 1.300 0.946 -14.440 1.00 93.50 319 GLN A C 1
ATOM 2607 O O . GLN A 1 319 ? 0.171 1.379 -14.695 1.00 93.50 319 GLN A O 1
ATOM 2612 N N . ARG A 1 320 ? 1.720 -0.233 -14.915 1.00 95.25 320 ARG A N 1
ATOM 2613 C CA . ARG A 1 320 ? 0.860 -1.125 -15.702 1.00 95.25 320 ARG A CA 1
ATOM 2614 C C . ARG A 1 320 ? -0.248 -1.739 -14.848 1.00 95.25 320 ARG A C 1
ATOM 2616 O O . ARG A 1 320 ? -1.390 -1.769 -15.300 1.00 95.25 320 ARG A O 1
ATOM 2623 N N . LEU A 1 321 ? 0.054 -2.159 -13.620 1.00 96.19 321 LEU A N 1
ATOM 2624 C CA . LEU A 1 321 ? -0.934 -2.680 -12.678 1.00 96.19 321 LEU A CA 1
ATOM 2625 C C . LEU A 1 321 ? -2.009 -1.629 -12.388 1.00 96.19 321 LEU A C 1
ATOM 2627 O O . LEU A 1 321 ? -3.188 -1.926 -12.534 1.00 96.19 321 LEU A O 1
ATOM 2631 N N . ALA A 1 322 ? -1.617 -0.394 -12.063 1.00 94.81 322 ALA A N 1
ATOM 2632 C CA . ALA A 1 322 ? -2.552 0.703 -11.814 1.00 94.81 322 ALA A CA 1
ATOM 2633 C C . ALA A 1 322 ? -3.490 0.943 -13.012 1.00 94.81 322 ALA A C 1
ATOM 2635 O O . ALA A 1 322 ? -4.702 1.068 -12.846 1.00 94.81 322 ALA A O 1
ATOM 2636 N N . ASN A 1 323 ? -2.952 0.918 -14.236 1.00 95.81 323 ASN A N 1
ATOM 2637 C CA . ASN A 1 323 ? -3.764 0.982 -15.453 1.00 95.81 323 ASN A CA 1
ATOM 2638 C C . ASN A 1 323 ? -4.783 -0.165 -15.538 1.00 95.81 323 ASN A C 1
ATOM 2640 O O . ASN A 1 323 ? -5.959 0.070 -15.813 1.00 95.81 323 ASN A O 1
ATOM 2644 N N . LYS A 1 324 ? -4.350 -1.408 -15.299 1.00 96.69 324 LYS A N 1
ATOM 2645 C CA . LYS A 1 324 ? -5.227 -2.586 -15.363 1.00 96.69 324 LYS A CA 1
ATOM 2646 C C . LYS A 1 324 ? -6.287 -2.574 -14.260 1.00 96.69 324 LYS A C 1
ATOM 2648 O O . LYS A 1 324 ? -7.427 -2.921 -14.545 1.00 96.69 324 LYS A O 1
ATOM 2653 N N . VAL A 1 325 ? -5.962 -2.101 -13.057 1.00 96.19 325 VAL A N 1
ATOM 2654 C CA . VAL A 1 325 ? -6.926 -1.925 -11.957 1.00 96.19 325 VAL A CA 1
ATOM 2655 C C . VAL A 1 325 ? -8.040 -0.950 -12.349 1.00 96.19 325 VAL A C 1
ATOM 2657 O O . VAL A 1 325 ? -9.204 -1.276 -12.153 1.00 96.19 325 VAL A O 1
ATOM 2660 N N . ILE A 1 326 ? -7.723 0.192 -12.972 1.00 95.25 326 ILE A N 1
ATOM 2661 C CA . ILE A 1 326 ? -8.740 1.163 -13.432 1.00 95.25 326 ILE A CA 1
ATOM 2662 C C . ILE A 1 326 ? -9.605 0.596 -14.568 1.00 95.25 326 ILE A C 1
ATOM 2664 O O . ILE A 1 326 ? -10.792 0.896 -14.680 1.00 95.25 326 ILE A O 1
ATOM 2668 N N . LEU A 1 327 ? -9.033 -0.233 -15.443 1.00 95.31 327 LEU A N 1
ATOM 2669 C CA . LEU A 1 327 ? -9.823 -0.907 -16.476 1.00 95.31 327 LEU A CA 1
ATOM 2670 C C . LEU A 1 327 ? -10.771 -1.940 -15.863 1.00 95.31 327 LEU A C 1
ATOM 2672 O O . LEU A 1 327 ? -11.936 -2.006 -16.252 1.00 95.31 327 LEU A O 1
ATOM 2676 N N . LEU A 1 328 ? -10.291 -2.720 -14.894 1.00 95.81 328 LEU A N 1
ATOM 2677 C CA . LEU A 1 328 ? -11.112 -3.714 -14.213 1.00 95.81 328 LEU A CA 1
ATOM 2678 C C . LEU A 1 328 ? -12.154 -3.090 -13.291 1.00 95.81 328 LEU A C 1
ATOM 2680 O O . LEU A 1 328 ? -13.245 -3.637 -13.219 1.00 95.81 328 LEU A O 1
ATOM 2684 N N . SER A 1 329 ? -11.894 -1.933 -12.678 1.00 94.88 329 SER A N 1
ATOM 2685 C CA . SER A 1 329 ? -12.909 -1.233 -11.882 1.00 94.88 329 SER A CA 1
ATOM 2686 C C . SER A 1 329 ? -14.121 -0.853 -12.726 1.00 94.88 329 SER A C 1
ATOM 2688 O O . SER A 1 329 ? -15.251 -1.021 -12.283 1.00 94.88 329 SER A O 1
ATOM 2690 N N . ARG A 1 330 ? -13.913 -0.454 -13.989 1.00 94.69 330 ARG A N 1
ATOM 2691 C CA . ARG A 1 330 ? -15.009 -0.233 -14.948 1.00 94.69 330 ARG A CA 1
ATOM 2692 C C . ARG A 1 330 ? -15.756 -1.527 -15.262 1.00 94.69 330 ARG A C 1
ATOM 2694 O O . ARG A 1 330 ? -16.979 -1.527 -15.330 1.00 94.69 330 ARG A O 1
ATOM 2701 N N . VAL A 1 331 ? -15.033 -2.628 -15.466 1.00 95.38 331 VAL A N 1
ATOM 2702 C CA . VAL A 1 331 ? -15.643 -3.939 -15.743 1.00 95.38 331 VAL A CA 1
ATOM 2703 C C . VAL A 1 331 ? -16.485 -4.419 -14.562 1.00 95.38 331 VAL A C 1
ATOM 2705 O O . VAL A 1 331 ? -17.598 -4.891 -14.784 1.00 95.38 331 VAL A O 1
ATOM 2708 N N . ASP A 1 332 ? -15.960 -4.300 -13.344 1.00 94.75 332 ASP A N 1
ATOM 2709 C CA . ASP A 1 332 ? -16.624 -4.707 -12.106 1.00 94.75 332 ASP A CA 1
ATOM 2710 C C . ASP A 1 332 ? -17.847 -3.819 -11.822 1.00 94.75 332 ASP A C 1
ATOM 2712 O O . ASP A 1 332 ? -18.931 -4.343 -11.571 1.00 94.75 332 ASP A O 1
ATOM 2716 N N . TYR A 1 333 ? -17.737 -2.496 -12.003 1.00 93.62 333 TYR A N 1
ATOM 2717 C CA . TYR A 1 333 ? -18.856 -1.557 -11.843 1.00 93.62 333 TYR A CA 1
ATOM 2718 C C . TYR A 1 333 ? -20.035 -1.862 -12.776 1.00 93.62 333 TYR A C 1
ATOM 2720 O O . TYR A 1 333 ? -21.178 -1.945 -12.333 1.00 93.62 333 TYR A O 1
ATOM 2728 N N . TYR A 1 334 ? -19.765 -2.117 -14.062 1.00 93.00 334 TYR A N 1
ATOM 2729 C CA . TYR A 1 334 ? -20.800 -2.512 -15.027 1.00 93.00 334 TYR A CA 1
ATOM 2730 C C . TYR A 1 334 ? -21.134 -4.014 -14.994 1.00 93.00 334 TYR A C 1
ATOM 2732 O O . TYR A 1 334 ? -21.893 -4.490 -15.839 1.00 93.00 334 TYR A O 1
ATOM 2740 N N . LYS A 1 335 ? -20.560 -4.783 -14.055 1.00 90.19 335 LYS A N 1
ATOM 2741 C CA . LYS A 1 335 ? -20.742 -6.240 -13.906 1.00 90.19 335 LYS A CA 1
ATOM 2742 C C . LYS A 1 335 ? -20.495 -7.032 -15.197 1.00 90.19 335 LYS A C 1
ATOM 2744 O O . LYS A 1 335 ? -21.091 -8.080 -15.432 1.00 90.19 335 LYS A O 1
ATOM 2749 N N . GLY A 1 336 ? -19.568 -6.565 -16.034 1.00 86.06 336 GLY A N 1
ATOM 2750 C CA . GLY A 1 336 ? -19.296 -7.146 -17.353 1.00 86.06 336 GLY A CA 1
ATOM 2751 C C . GLY A 1 336 ? -18.579 -8.504 -17.328 1.00 86.06 336 GLY A C 1
ATOM 2752 O O . GLY A 1 336 ? -18.388 -9.105 -18.382 1.00 86.06 336 GLY A O 1
ATOM 2753 N N . SER A 1 337 ? -18.119 -8.971 -16.161 1.00 91.12 337 SER A N 1
ATOM 2754 C CA . SER A 1 337 ? -17.475 -10.281 -15.961 1.00 91.12 337 SER A CA 1
ATOM 2755 C C . SER A 1 337 ? -17.642 -10.731 -14.497 1.00 91.12 337 SER A C 1
ATOM 2757 O O . SER A 1 337 ? -16.714 -10.592 -13.700 1.00 91.12 337 SER A O 1
ATOM 2759 N N . PRO A 1 338 ? -18.809 -11.272 -14.106 1.00 88.94 338 PRO A N 1
ATOM 2760 C CA . PRO A 1 338 ? -19.124 -11.557 -12.699 1.00 88.94 338 PRO A CA 1
ATOM 2761 C C . PRO A 1 338 ? -18.308 -12.713 -12.099 1.00 88.94 338 PRO A C 1
ATOM 2763 O O . PRO A 1 338 ? -18.246 -12.862 -10.888 1.00 88.94 338 PRO A O 1
ATOM 2766 N N . LYS A 1 339 ? -17.660 -13.539 -12.931 1.00 90.44 339 LYS A N 1
ATOM 2767 C CA . LYS A 1 339 ? -16.829 -14.675 -12.490 1.00 90.44 339 LYS A CA 1
ATOM 2768 C C . LYS A 1 339 ? -15.333 -14.352 -12.372 1.00 90.44 339 LYS A C 1
ATOM 2770 O O . LYS A 1 339 ? -14.547 -15.234 -12.045 1.00 90.44 339 LYS A O 1
ATOM 2775 N N . GLY A 1 340 ? -14.915 -13.119 -12.670 1.00 91.81 340 GLY A N 1
ATOM 2776 C CA . GLY A 1 340 ? -13.507 -12.718 -12.546 1.00 91.81 340 GLY A CA 1
ATOM 2777 C C . GLY A 1 340 ? -12.594 -13.105 -13.722 1.00 91.81 340 GLY A C 1
ATOM 2778 O O . GLY A 1 340 ? -11.382 -12.921 -13.628 1.00 91.81 340 GLY A O 1
ATOM 2779 N N . HIS A 1 341 ? -13.138 -13.622 -14.833 1.00 95.12 341 HIS A N 1
ATOM 2780 C CA . HIS A 1 341 ? -12.344 -14.133 -15.964 1.00 95.12 341 HIS A CA 1
ATOM 2781 C C . HIS A 1 341 ? -11.423 -13.077 -16.591 1.00 95.12 341 HIS A C 1
ATOM 2783 O O . HIS A 1 341 ? -10.261 -13.364 -16.863 1.00 95.12 341 HIS A O 1
ATOM 2789 N N . LYS A 1 342 ? -11.905 -11.837 -16.758 1.00 95.31 342 LYS A N 1
ATOM 2790 C CA . LYS A 1 342 ? -11.082 -10.727 -17.277 1.00 95.31 342 LYS A CA 1
ATOM 2791 C C . LYS A 1 342 ? -9.925 -10.372 -16.340 1.00 95.31 342 LYS A C 1
ATOM 2793 O O . LYS A 1 342 ? -8.849 -9.999 -16.799 1.00 95.31 342 LYS A O 1
ATOM 2798 N N . GLY A 1 343 ? -10.135 -10.495 -15.029 1.00 94.88 343 GLY A N 1
ATOM 2799 C CA . GLY A 1 343 ? -9.079 -10.304 -14.036 1.00 94.88 343 GLY A CA 1
ATOM 2800 C C . GLY A 1 343 ? -7.972 -11.349 -14.150 1.00 94.88 343 GLY A C 1
ATOM 2801 O O . GLY A 1 343 ? -6.793 -11.008 -14.098 1.00 94.88 343 GLY A O 1
ATOM 2802 N N . GLU A 1 344 ? -8.350 -12.610 -14.367 1.00 96.00 344 GLU A N 1
ATOM 2803 C CA . GLU A 1 344 ? -7.406 -13.712 -14.572 1.00 96.00 344 GLU A CA 1
ATOM 2804 C C . GLU A 1 344 ? -6.622 -13.571 -15.887 1.00 96.00 344 GLU A C 1
ATOM 2806 O O . GLU A 1 344 ? -5.410 -13.785 -15.913 1.00 96.00 344 GLU A O 1
ATOM 2811 N N . GLU A 1 345 ? -7.289 -13.159 -16.967 1.00 96.81 345 GLU A N 1
ATOM 2812 C CA . GLU A 1 345 ? -6.649 -12.864 -18.253 1.00 96.81 345 GLU A CA 1
ATOM 2813 C C . GLU A 1 345 ? -5.587 -11.766 -18.106 1.00 96.81 345 GLU A C 1
ATOM 2815 O O . GLU A 1 345 ? -4.436 -11.955 -18.500 1.00 96.81 345 GLU A O 1
ATOM 2820 N N . TYR A 1 346 ? -5.930 -10.648 -17.457 1.00 97.19 346 TYR A N 1
ATOM 2821 C CA . TYR A 1 346 ? -4.972 -9.568 -17.213 1.00 97.19 346 TYR A CA 1
ATOM 2822 C C . TYR A 1 346 ? -3.849 -9.964 -16.262 1.00 97.19 346 TYR A C 1
ATOM 2824 O O . TYR A 1 346 ? -2.735 -9.469 -16.424 1.00 97.19 346 TYR A O 1
ATOM 2832 N N . TYR A 1 347 ? -4.092 -10.856 -15.302 1.00 96.50 347 TYR A N 1
ATOM 2833 C CA . TYR A 1 347 ? -3.024 -11.387 -14.459 1.00 96.50 347 TYR A CA 1
ATOM 2834 C C . TYR A 1 347 ? -1.994 -12.173 -15.283 1.00 96.50 347 TYR A C 1
ATOM 2836 O O . TYR A 1 347 ? -0.792 -11.924 -15.170 1.00 96.50 347 TYR A O 1
ATOM 2844 N N . LYS A 1 348 ? -2.456 -13.059 -16.177 1.00 96.50 348 LYS A N 1
ATOM 2845 C CA . LYS A 1 348 ? -1.586 -13.814 -17.097 1.00 96.50 348 LYS A CA 1
ATOM 2846 C C . LYS A 1 348 ? -0.837 -12.882 -18.050 1.00 96.50 348 LYS A C 1
ATOM 2848 O O . LYS A 1 348 ? 0.381 -12.976 -18.166 1.00 96.50 348 LYS A O 1
ATOM 2853 N N . GLU A 1 349 ? -1.535 -11.911 -18.637 1.00 96.69 349 GLU A N 1
ATOM 2854 C CA . GLU A 1 349 ? -0.936 -10.893 -19.508 1.00 96.69 349 GLU A CA 1
ATOM 2855 C C . GLU A 1 349 ? 0.152 -10.081 -18.781 1.00 96.69 349 GLU A C 1
ATOM 2857 O O . GLU A 1 349 ? 1.199 -9.769 -19.357 1.00 96.69 349 GLU A O 1
ATOM 2862 N N . MET A 1 350 ? -0.073 -9.729 -17.509 1.00 96.50 350 MET A N 1
ATOM 2863 C CA . MET A 1 350 ? 0.915 -9.043 -16.673 1.00 96.50 350 MET A CA 1
ATOM 2864 C C . MET A 1 350 ? 2.161 -9.905 -16.474 1.00 96.50 350 MET A C 1
ATOM 2866 O O . MET A 1 350 ? 3.260 -9.406 -16.700 1.00 96.50 350 MET A O 1
ATOM 2870 N N . ILE A 1 351 ? 2.005 -11.186 -16.126 1.00 95.75 351 ILE A N 1
ATOM 2871 C CA . ILE A 1 351 ? 3.130 -12.120 -15.965 1.00 95.75 351 ILE A CA 1
ATOM 2872 C C . ILE A 1 351 ? 3.928 -12.248 -17.266 1.00 95.75 351 ILE A C 1
ATOM 2874 O O . ILE A 1 351 ? 5.147 -12.083 -17.255 1.00 95.75 351 ILE A O 1
ATOM 2878 N N . GLU A 1 352 ? 3.258 -12.469 -18.397 1.00 95.50 352 GLU A N 1
ATOM 2879 C CA . GLU A 1 352 ? 3.919 -12.553 -19.704 1.00 95.50 352 GLU A CA 1
ATOM 2880 C C . GLU A 1 352 ? 4.674 -11.268 -20.051 1.00 95.50 352 GLU A C 1
ATOM 2882 O O . GLU A 1 352 ? 5.782 -11.306 -20.586 1.00 95.50 352 GLU A O 1
ATOM 2887 N N . THR A 1 353 ? 4.084 -10.112 -19.743 1.00 94.81 353 THR A N 1
ATOM 2888 C CA . THR A 1 353 ? 4.708 -8.812 -19.999 1.00 94.81 353 THR A CA 1
ATOM 2889 C C . THR A 1 353 ? 5.937 -8.600 -19.116 1.00 94.81 353 THR A C 1
ATOM 2891 O O . THR A 1 353 ? 6.964 -8.138 -19.611 1.00 94.81 353 THR A O 1
ATOM 2894 N N . ILE A 1 354 ? 5.854 -8.959 -17.831 1.00 93.62 354 ILE A N 1
ATOM 2895 C CA . ILE A 1 354 ? 6.977 -8.896 -16.889 1.00 93.62 354 ILE A CA 1
ATOM 2896 C C . ILE A 1 354 ? 8.117 -9.788 -17.388 1.00 93.62 354 ILE A C 1
ATOM 2898 O O . ILE A 1 354 ? 9.245 -9.312 -17.497 1.00 93.62 354 ILE A O 1
ATOM 2902 N N . ASN A 1 355 ? 7.822 -11.027 -17.789 1.00 92.38 355 ASN A N 1
ATOM 2903 C CA . ASN A 1 355 ? 8.821 -11.951 -18.333 1.00 92.38 355 ASN A CA 1
ATOM 2904 C C . ASN A 1 355 ? 9.487 -11.388 -19.596 1.00 92.38 355 ASN A C 1
ATOM 2906 O O . ASN A 1 355 ? 10.712 -11.360 -19.673 1.00 92.38 355 ASN A O 1
ATOM 2910 N N . LYS A 1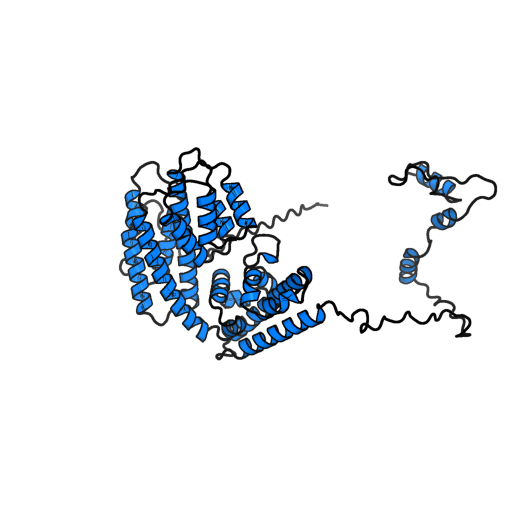 356 ? 8.711 -10.822 -20.532 1.00 92.25 356 LYS A N 1
ATOM 2911 C CA . LYS A 1 356 ? 9.254 -10.147 -21.725 1.00 92.25 356 LYS A CA 1
ATOM 2912 C C . LYS A 1 356 ? 10.141 -8.953 -21.369 1.00 92.25 356 LYS A C 1
ATOM 2914 O O . LYS A 1 356 ? 11.136 -8.707 -22.045 1.00 92.25 356 LYS A O 1
ATOM 2919 N N . TRP A 1 357 ? 9.796 -8.164 -20.350 1.00 91.38 357 TRP A N 1
ATOM 2920 C CA . TRP A 1 357 ? 10.652 -7.057 -19.911 1.00 91.38 357 TRP A CA 1
ATOM 2921 C C . TRP A 1 357 ? 11.957 -7.556 -19.308 1.00 91.38 357 TRP A C 1
ATOM 2923 O O . TRP A 1 357 ? 13.008 -7.027 -19.648 1.00 91.38 357 TRP A O 1
ATOM 2933 N N . ILE A 1 358 ? 11.891 -8.597 -18.482 1.00 88.38 358 ILE A N 1
ATOM 2934 C CA . ILE A 1 358 ? 13.069 -9.237 -17.901 1.00 88.38 358 ILE A CA 1
ATOM 2935 C C . ILE A 1 358 ? 13.966 -9.790 -19.015 1.00 88.38 358 ILE A C 1
ATOM 2937 O O . ILE A 1 358 ? 15.157 -9.516 -19.016 1.00 88.38 358 ILE A O 1
ATOM 2941 N N . GLU A 1 359 ? 13.417 -10.508 -19.997 1.00 85.31 359 GLU A N 1
ATOM 2942 C CA . GLU A 1 359 ? 14.173 -11.044 -21.139 1.00 85.31 359 GLU A CA 1
ATOM 2943 C C . GLU A 1 359 ? 14.861 -9.956 -21.974 1.00 85.31 359 GLU A C 1
ATOM 2945 O O . GLU A 1 359 ? 16.016 -10.121 -22.361 1.00 85.31 359 GLU A O 1
ATOM 2950 N N . ASN A 1 360 ? 14.174 -8.839 -22.233 1.00 82.19 360 ASN A N 1
ATOM 2951 C CA . ASN A 1 360 ? 14.717 -7.737 -23.032 1.00 82.19 360 ASN A CA 1
ATOM 2952 C C . ASN A 1 360 ? 15.769 -6.907 -22.286 1.00 82.19 360 ASN A C 1
ATOM 2954 O O . ASN A 1 360 ? 16.736 -6.460 -22.902 1.00 82.19 360 ASN A O 1
ATOM 2958 N N . ASP A 1 361 ? 15.563 -6.672 -20.986 1.00 74.69 361 ASP A N 1
ATOM 2959 C CA . ASP A 1 361 ? 16.455 -5.859 -20.155 1.00 74.69 361 ASP A CA 1
ATOM 2960 C C . ASP A 1 361 ? 17.614 -6.690 -19.569 1.00 74.69 361 ASP A C 1
ATOM 2962 O O . ASP A 1 361 ? 18.567 -6.107 -19.045 1.00 74.69 361 ASP A O 1
ATOM 2966 N N . ARG A 1 362 ? 17.599 -8.030 -19.685 1.00 66.19 362 ARG A N 1
ATOM 2967 C CA . ARG A 1 362 ? 18.764 -8.865 -19.355 1.00 66.19 362 ARG A CA 1
ATOM 2968 C C . ARG A 1 362 ? 19.977 -8.358 -20.140 1.00 66.19 362 ARG A C 1
ATOM 2970 O O . ARG A 1 362 ? 19.875 -8.165 -21.357 1.00 66.19 362 ARG A O 1
ATOM 2977 N N . PRO A 1 363 ? 21.140 -8.163 -19.490 1.00 58.72 363 PRO A N 1
ATOM 2978 C CA . PRO A 1 363 ? 22.371 -7.945 -20.228 1.00 58.72 363 PRO A CA 1
ATOM 2979 C C . PRO A 1 363 ? 22.552 -9.167 -21.122 1.00 58.72 363 PRO A C 1
ATOM 2981 O O . PRO A 1 363 ? 22.796 -10.268 -20.631 1.00 58.72 363 PRO A O 1
ATOM 2984 N N . LYS A 1 364 ? 22.341 -9.008 -22.434 1.00 59.88 364 LYS A N 1
ATOM 2985 C CA . LYS A 1 364 ? 22.580 -10.104 -23.367 1.00 59.88 364 LYS A CA 1
ATOM 2986 C C . LYS A 1 364 ? 24.043 -10.485 -23.162 1.00 59.88 364 LYS A C 1
ATOM 2988 O O . LYS A 1 364 ? 24.926 -9.699 -23.517 1.00 59.88 364 LYS A O 1
ATOM 2993 N N . LEU A 1 365 ? 24.291 -11.672 -22.606 1.00 53.03 365 LEU A N 1
ATOM 2994 C CA . LEU A 1 365 ? 25.627 -12.274 -22.545 1.00 53.03 365 LEU A CA 1
ATOM 2995 C C . LEU A 1 365 ? 26.242 -12.294 -23.959 1.00 53.03 365 LEU A C 1
ATOM 2997 O O . LEU A 1 365 ? 27.439 -12.117 -24.145 1.00 53.03 365 LEU A O 1
ATOM 3001 N N . ASN A 1 366 ? 25.358 -12.341 -24.960 1.00 47.97 366 ASN A N 1
ATOM 3002 C CA . ASN A 1 366 ? 25.648 -12.288 -26.378 1.00 47.97 366 ASN A CA 1
ATOM 3003 C C . ASN A 1 366 ? 25.447 -10.893 -27.004 1.00 47.97 366 ASN A C 1
ATOM 3005 O O . ASN A 1 366 ? 25.339 -10.794 -28.214 1.00 47.97 366 ASN A O 1
ATOM 3009 N N . SER A 1 367 ? 25.392 -9.775 -26.273 1.00 51.00 367 SER A N 1
ATOM 3010 C CA . SER A 1 367 ? 25.365 -8.441 -26.926 1.00 51.00 367 SER A CA 1
ATOM 3011 C C . SER A 1 367 ? 26.657 -8.128 -27.690 1.00 51.00 367 SER A C 1
ATOM 3013 O O . SER A 1 367 ? 26.655 -7.226 -28.525 1.00 51.00 367 SER A O 1
ATOM 3015 N N . LEU A 1 368 ? 27.720 -8.897 -27.435 1.00 53.97 368 LEU A N 1
ATOM 3016 C CA . LEU A 1 368 ? 28.940 -8.956 -28.242 1.00 53.97 368 LEU A CA 1
ATOM 3017 C C . LEU A 1 368 ? 28.861 -9.950 -29.417 1.00 53.97 368 LEU A C 1
ATOM 3019 O O . LEU A 1 368 ? 29.694 -9.863 -30.311 1.00 53.97 368 LEU A O 1
ATOM 3023 N N . VAL A 1 369 ? 27.904 -10.887 -29.420 1.00 53.84 369 VAL A N 1
ATOM 3024 C CA . VAL A 1 369 ? 27.857 -12.033 -30.355 1.00 53.84 369 VAL A CA 1
ATOM 3025 C C . VAL A 1 369 ? 26.645 -11.980 -31.304 1.00 53.84 369 VAL A C 1
ATOM 3027 O O . VAL A 1 369 ? 26.805 -12.241 -32.488 1.00 53.84 369 VAL A O 1
ATOM 3030 N N . ASP A 1 370 ? 25.470 -11.565 -30.819 1.00 54.53 370 ASP A N 1
ATOM 3031 C CA . ASP A 1 370 ? 24.174 -11.638 -31.521 1.00 54.53 370 ASP A CA 1
ATOM 3032 C C . ASP A 1 370 ? 23.533 -10.270 -31.799 1.00 54.53 370 ASP A C 1
ATOM 3034 O O . ASP A 1 370 ? 22.538 -10.173 -32.519 1.00 54.53 370 ASP A O 1
ATOM 3038 N N . ASN A 1 371 ? 24.060 -9.180 -31.230 1.00 53.12 371 ASN A N 1
ATOM 3039 C CA . ASN A 1 371 ? 23.778 -7.880 -31.821 1.00 53.12 371 ASN A CA 1
ATOM 3040 C C . ASN A 1 371 ? 24.694 -7.798 -33.030 1.00 53.12 371 ASN A C 1
ATOM 3042 O O . ASN A 1 371 ? 25.867 -7.477 -32.853 1.00 53.12 371 ASN A O 1
ATOM 3046 N N . ASP A 1 372 ? 24.164 -8.105 -34.216 1.00 55.03 372 ASP A N 1
ATOM 3047 C CA . ASP A 1 372 ? 24.748 -7.712 -35.495 1.00 55.03 372 ASP A CA 1
ATOM 3048 C C . ASP A 1 372 ? 25.390 -6.340 -35.306 1.00 55.03 372 ASP A C 1
ATOM 3050 O O . ASP A 1 372 ? 24.683 -5.329 -35.202 1.00 55.03 372 ASP A O 1
ATOM 3054 N N . LEU A 1 373 ? 26.718 -6.316 -35.143 1.00 63.47 373 LEU A N 1
ATOM 3055 C CA . LEU A 1 373 ? 27.502 -5.098 -35.025 1.00 63.47 373 LEU A CA 1
ATOM 3056 C C . LEU A 1 373 ? 27.124 -4.310 -36.255 1.00 63.47 373 LEU A C 1
ATOM 3058 O O . LEU A 1 373 ? 27.549 -4.684 -37.347 1.00 63.47 373 LEU A O 1
ATOM 3062 N N . LYS A 1 374 ? 26.239 -3.315 -36.088 1.00 73.81 374 LYS A N 1
ATOM 3063 C CA . LYS A 1 374 ? 25.595 -2.667 -37.224 1.00 73.81 374 LYS A CA 1
ATOM 3064 C C . LYS A 1 374 ? 26.730 -2.228 -38.132 1.00 73.81 374 LYS A C 1
ATOM 3066 O O . LYS A 1 374 ? 27.503 -1.360 -37.710 1.00 73.81 374 LYS A O 1
ATOM 3071 N N . PRO A 1 375 ? 26.881 -2.853 -39.313 1.00 79.75 375 PRO A N 1
ATOM 3072 C CA . PRO A 1 375 ? 28.094 -2.672 -40.071 1.00 79.75 375 PRO A CA 1
ATOM 3073 C C . PRO A 1 375 ? 28.185 -1.194 -40.397 1.00 79.75 375 PRO A C 1
ATOM 3075 O O . PRO A 1 375 ? 27.167 -0.541 -40.680 1.00 79.75 375 PRO A O 1
ATOM 3078 N N . LEU A 1 376 ? 29.399 -0.653 -40.306 1.00 79.25 376 LEU A N 1
ATOM 3079 C CA . LEU A 1 376 ? 29.631 0.710 -40.749 1.00 79.25 376 LEU A CA 1
ATOM 3080 C C . LEU A 1 376 ? 29.053 0.842 -42.163 1.00 79.25 376 LEU A C 1
ATOM 3082 O O . LEU A 1 376 ? 29.200 -0.077 -42.980 1.00 79.25 376 LEU A O 1
ATOM 3086 N N . PRO A 1 377 ? 28.345 1.943 -42.463 1.00 82.75 377 PRO A N 1
ATOM 3087 C CA . PRO A 1 377 ? 27.839 2.140 -43.806 1.00 82.75 377 PRO A CA 1
ATOM 3088 C C . PRO A 1 377 ? 29.022 2.068 -44.770 1.00 82.75 377 PRO A C 1
ATOM 3090 O O . PRO A 1 377 ? 30.057 2.685 -44.522 1.00 82.75 377 PRO A O 1
ATOM 3093 N N . ILE A 1 378 ? 28.860 1.324 -45.867 1.00 79.94 378 ILE A N 1
ATOM 3094 C CA . ILE A 1 378 ? 29.879 1.244 -46.917 1.00 79.94 378 ILE A CA 1
ATOM 3095 C C . ILE A 1 378 ? 30.284 2.679 -47.286 1.00 79.94 378 ILE A C 1
ATOM 3097 O O . ILE A 1 378 ? 29.390 3.477 -47.600 1.00 79.94 378 ILE A O 1
ATOM 3101 N N . PRO A 1 379 ? 31.582 3.030 -47.259 1.00 73.88 379 PRO A N 1
ATOM 3102 C CA . PRO A 1 379 ? 32.053 4.338 -47.695 1.00 73.88 379 PRO A CA 1
ATOM 3103 C C . PRO A 1 379 ? 31.718 4.556 -49.182 1.00 73.88 379 PRO A C 1
ATOM 3105 O O . PRO A 1 379 ? 32.463 4.172 -50.078 1.00 73.88 379 PRO A O 1
ATOM 3108 N N . LYS A 1 380 ? 30.554 5.153 -49.472 1.00 63.75 380 LYS A N 1
ATOM 3109 C CA . LYS A 1 380 ? 30.079 5.445 -50.843 1.00 63.75 380 LYS A CA 1
ATOM 3110 C C . LYS A 1 380 ? 30.742 6.679 -51.466 1.00 63.75 380 LYS A C 1
ATOM 3112 O O . LYS A 1 380 ? 30.369 7.060 -52.570 1.00 63.75 380 LYS A O 1
ATOM 3117 N N . ASP A 1 381 ? 31.685 7.303 -50.763 1.00 60.41 381 ASP A N 1
ATOM 3118 C CA . ASP A 1 381 ? 32.410 8.496 -51.221 1.00 60.41 381 ASP A CA 1
ATOM 3119 C C . ASP A 1 381 ? 33.717 8.168 -51.955 1.00 60.41 381 ASP A C 1
ATOM 3121 O O . ASP A 1 381 ? 34.511 9.052 -52.278 1.00 60.41 381 ASP A O 1
ATOM 3125 N N . ASN A 1 382 ? 33.930 6.898 -52.303 1.00 50.34 382 ASN A N 1
ATOM 3126 C CA . ASN A 1 382 ? 34.996 6.553 -53.222 1.00 50.34 382 ASN A CA 1
ATOM 3127 C C . ASN A 1 382 ? 34.595 7.013 -54.627 1.00 50.34 382 ASN A C 1
ATOM 3129 O O . ASN A 1 382 ? 33.883 6.306 -55.344 1.00 50.34 382 ASN A O 1
ATOM 3133 N N . ASN A 1 383 ? 35.168 8.142 -55.058 1.00 53.09 383 ASN A N 1
ATOM 3134 C CA . ASN A 1 383 ? 35.308 8.550 -56.467 1.00 53.09 383 ASN A CA 1
ATOM 3135 C C . ASN A 1 383 ? 35.809 7.407 -57.389 1.00 53.09 383 ASN A C 1
ATOM 3137 O O . ASN A 1 383 ? 35.773 7.535 -58.610 1.00 53.09 383 ASN A O 1
ATOM 3141 N N . TYR A 1 384 ? 36.279 6.299 -56.807 1.00 52.38 384 TYR A N 1
ATOM 3142 C CA . TYR A 1 384 ? 36.733 5.083 -57.468 1.00 52.38 384 TYR A CA 1
ATOM 3143 C C . TYR A 1 384 ? 35.638 4.058 -57.825 1.00 52.38 384 TYR A C 1
ATOM 3145 O O . TYR A 1 384 ? 35.838 3.311 -58.778 1.00 52.38 384 TYR A O 1
ATOM 3153 N N . VAL A 1 385 ? 34.502 3.987 -57.114 1.00 51.88 385 VAL A N 1
ATOM 3154 C CA . VAL A 1 385 ? 33.492 2.920 -57.339 1.00 51.88 385 VAL A CA 1
ATOM 3155 C C . VAL A 1 385 ? 32.323 3.421 -58.183 1.00 51.88 385 VAL A C 1
ATOM 3157 O O . VAL A 1 385 ? 31.963 2.810 -59.187 1.00 51.88 385 VAL A O 1
ATOM 3160 N N . ASP A 1 386 ? 31.789 4.591 -57.849 1.00 52.75 386 ASP A N 1
ATOM 3161 C CA . ASP A 1 386 ? 30.732 5.226 -58.622 1.00 52.75 386 ASP A CA 1
ATOM 3162 C C . ASP A 1 386 ? 31.359 6.377 -59.418 1.00 52.75 386 ASP A C 1
ATOM 3164 O O . ASP A 1 386 ? 31.458 7.493 -58.917 1.00 52.75 386 ASP A O 1
ATOM 3168 N N . LYS A 1 387 ? 31.734 6.162 -60.691 1.00 53.31 387 LYS A N 1
ATOM 3169 C CA . LYS A 1 387 ? 32.199 7.212 -61.643 1.00 53.31 387 LYS A CA 1
ATOM 3170 C C . LYS A 1 387 ? 31.201 8.377 -61.855 1.00 53.31 387 LYS A C 1
ATOM 3172 O O . LYS A 1 387 ? 31.343 9.188 -62.768 1.00 53.31 387 LYS A O 1
ATOM 3177 N N . LYS A 1 388 ? 30.154 8.476 -61.037 1.00 53.19 388 LYS A N 1
ATOM 3178 C CA . LYS A 1 388 ? 29.245 9.609 -60.940 1.00 53.19 388 LYS A CA 1
ATOM 3179 C C . LYS A 1 388 ? 29.714 10.482 -59.786 1.00 53.19 388 LYS A C 1
ATOM 3181 O O . LYS A 1 388 ? 29.372 10.215 -58.640 1.00 53.19 388 LYS A O 1
ATOM 3186 N N . ASN A 1 389 ? 30.410 11.570 -60.120 1.00 48.41 389 ASN A N 1
ATOM 3187 C CA . ASN A 1 389 ? 30.592 12.730 -59.248 1.00 48.41 389 ASN A CA 1
ATOM 3188 C C . ASN A 1 389 ? 29.245 13.087 -58.600 1.00 48.41 389 ASN A C 1
ATOM 3190 O O . ASN A 1 389 ? 28.445 13.826 -59.185 1.00 48.41 389 ASN A O 1
ATOM 3194 N N . ARG A 1 390 ? 28.964 12.593 -57.390 1.00 53.06 390 ARG A N 1
ATOM 3195 C CA . ARG A 1 390 ? 27.866 13.109 -56.576 1.00 53.06 390 ARG A CA 1
ATOM 3196 C C . ARG A 1 390 ? 28.328 14.463 -56.065 1.00 53.06 390 ARG A C 1
ATOM 3198 O O . ARG A 1 390 ? 28.648 14.617 -54.895 1.00 53.06 390 ARG A O 1
ATOM 3205 N N . LYS A 1 391 ? 28.354 15.464 -56.956 1.00 56.62 391 LYS A N 1
ATOM 3206 C CA . LYS A 1 391 ? 28.407 16.879 -56.583 1.00 56.62 391 LYS A CA 1
ATOM 3207 C C . LYS A 1 391 ? 27.327 17.047 -55.517 1.00 56.62 391 LYS A C 1
ATOM 3209 O O . LYS A 1 391 ? 26.143 16.920 -55.838 1.00 56.62 391 LYS A O 1
ATOM 3214 N N . GLY A 1 392 ? 27.742 17.197 -54.255 1.00 59.41 392 GLY A N 1
ATOM 3215 C CA . GLY A 1 392 ? 26.854 17.139 -53.095 1.00 59.41 392 GLY A CA 1
ATOM 3216 C C . GLY A 1 392 ? 25.601 17.967 -53.348 1.00 59.41 392 GLY A C 1
ATOM 3217 O O . GLY A 1 392 ? 25.698 19.046 -53.931 1.00 59.41 392 GLY A O 1
ATOM 3218 N N . LYS A 1 393 ? 24.422 17.437 -52.987 1.00 64.25 393 LYS A N 1
ATOM 3219 C CA . LYS A 1 393 ? 23.110 18.015 -53.336 1.00 64.25 393 LYS A CA 1
ATOM 3220 C C . LYS A 1 393 ? 23.129 19.541 -53.144 1.00 64.25 393 LYS A C 1
ATOM 3222 O O . LYS A 1 393 ? 23.035 20.038 -52.015 1.00 64.25 393 LYS A O 1
ATOM 3227 N N . ARG A 1 394 ? 23.242 20.288 -54.252 1.00 64.88 394 ARG A N 1
ATOM 3228 C CA . ARG A 1 394 ? 23.303 21.761 -54.287 1.00 64.88 394 ARG A CA 1
ATOM 3229 C C . ARG A 1 394 ? 21.900 22.325 -54.084 1.00 64.88 394 ARG A C 1
ATOM 3231 O O . ARG A 1 394 ? 21.302 22.907 -54.975 1.00 64.88 394 ARG A O 1
ATOM 3238 N N . ARG A 1 395 ? 21.337 22.075 -52.905 1.00 73.50 395 ARG A N 1
ATOM 3239 C CA . ARG A 1 395 ? 20.094 22.696 -52.450 1.00 73.50 395 ARG A CA 1
ATOM 3240 C C . ARG A 1 395 ? 20.450 24.002 -51.746 1.00 73.50 395 ARG A C 1
ATOM 3242 O O . ARG A 1 395 ? 21.387 24.022 -50.945 1.00 73.50 395 ARG A O 1
ATOM 3249 N N . ALA A 1 396 ? 19.714 25.064 -52.040 1.00 74.00 396 ALA A N 1
ATOM 3250 C CA . ALA A 1 396 ? 19.785 26.353 -51.360 1.00 74.00 396 ALA A CA 1
ATOM 3251 C C . ALA A 1 396 ? 18.376 26.732 -50.876 1.00 74.00 396 ALA A C 1
ATOM 3253 O O . ALA A 1 396 ? 17.388 26.281 -51.449 1.00 74.00 396 ALA A O 1
ATOM 3254 N N . GLY A 1 397 ? 18.274 27.504 -49.793 1.00 86.19 397 GLY A N 1
ATOM 3255 C CA . GLY A 1 397 ? 16.992 27.984 -49.267 1.00 86.19 397 GLY A CA 1
ATOM 3256 C C . GLY A 1 397 ? 17.068 28.339 -47.786 1.00 86.19 397 GLY A C 1
ATOM 3257 O O . GLY A 1 397 ? 17.864 27.755 -47.057 1.00 86.19 397 GLY A O 1
ATOM 3258 N N . LYS A 1 398 ? 16.221 29.263 -47.316 1.00 84.06 398 LYS A N 1
ATOM 3259 C CA . LYS A 1 398 ? 16.297 29.863 -45.965 1.00 84.06 398 LYS A CA 1
ATOM 3260 C C . LYS A 1 398 ? 16.412 28.828 -44.832 1.00 84.06 398 LYS A C 1
ATOM 3262 O O . LYS A 1 398 ? 17.283 28.954 -43.975 1.00 84.06 398 LYS A O 1
ATOM 3267 N N . LYS A 1 399 ? 15.595 27.764 -44.858 1.00 84.50 399 LYS A N 1
ATOM 3268 C CA . LYS A 1 399 ? 15.618 26.679 -43.852 1.00 84.50 399 LYS A CA 1
ATOM 3269 C C . LYS A 1 399 ? 16.923 25.874 -43.889 1.00 84.50 399 LYS A C 1
ATOM 3271 O O . LYS A 1 399 ? 17.501 25.590 -42.843 1.00 84.50 399 LYS A O 1
ATOM 3276 N N . LEU A 1 400 ? 17.402 25.538 -45.086 1.00 84.06 400 LEU A N 1
ATOM 3277 C CA . LEU A 1 400 ? 18.624 24.755 -45.268 1.00 84.06 400 LEU A CA 1
ATOM 3278 C C . LEU A 1 400 ? 19.882 25.587 -44.991 1.00 84.06 400 LEU A C 1
ATOM 3280 O O . LEU A 1 400 ? 20.822 25.071 -44.401 1.00 84.06 400 LEU A O 1
ATOM 3284 N N . THR A 1 401 ? 19.887 26.869 -45.357 1.00 81.38 401 THR A N 1
ATOM 3285 C CA . THR A 1 401 ? 20.959 27.816 -45.035 1.00 81.38 401 THR A CA 1
ATOM 3286 C C . THR A 1 401 ? 21.048 28.032 -43.525 1.00 81.38 401 THR A C 1
ATOM 3288 O O . THR A 1 401 ? 22.140 27.925 -42.982 1.00 81.38 401 THR A O 1
ATOM 3291 N N . LYS A 1 402 ? 19.918 28.208 -42.815 1.00 84.62 402 LYS A N 1
ATOM 3292 C CA . LYS A 1 402 ? 19.899 28.301 -41.339 1.00 84.62 402 LYS A CA 1
ATOM 3293 C C . LYS A 1 402 ? 20.408 27.024 -40.661 1.00 84.62 402 LYS A C 1
ATOM 3295 O O . LYS A 1 402 ? 21.064 27.099 -39.631 1.00 84.62 402 LYS A O 1
ATOM 3300 N N . TYR A 1 403 ? 20.100 25.852 -41.215 1.00 83.62 403 TYR A N 1
ATOM 3301 C CA . TYR A 1 403 ? 20.627 24.581 -40.712 1.00 83.62 403 TYR A CA 1
ATOM 3302 C C . TYR A 1 403 ? 22.133 24.443 -40.985 1.00 83.62 403 TYR A C 1
ATOM 3304 O O . TYR A 1 403 ? 22.886 24.148 -40.065 1.00 83.62 403 TYR A O 1
ATOM 3312 N N . ARG A 1 404 ? 22.592 24.734 -42.211 1.00 80.62 404 ARG A N 1
ATOM 3313 C CA . ARG A 1 404 ? 24.017 24.697 -42.588 1.00 80.62 404 ARG A CA 1
ATOM 3314 C C . ARG A 1 404 ? 24.864 25.701 -41.810 1.00 80.62 404 ARG A C 1
ATOM 3316 O O . ARG A 1 404 ? 25.978 25.358 -41.451 1.00 80.62 404 ARG A O 1
ATOM 3323 N N . HIS A 1 405 ? 24.329 26.875 -41.484 1.00 79.94 405 HIS A N 1
ATOM 3324 C CA . HIS A 1 405 ? 25.003 27.885 -40.660 1.00 79.94 405 HIS A CA 1
ATOM 3325 C C . HIS A 1 405 ? 25.325 27.398 -39.233 1.00 79.94 405 HIS A C 1
ATOM 3327 O O . HIS A 1 405 ? 26.126 28.011 -38.542 1.00 79.94 405 HIS A O 1
ATOM 3333 N N . ARG A 1 406 ? 24.726 26.293 -38.762 1.00 82.31 406 ARG A N 1
ATOM 3334 C CA . ARG A 1 406 ? 25.117 25.685 -37.476 1.00 82.31 406 ARG A CA 1
ATOM 3335 C C . ARG A 1 406 ? 26.407 24.868 -37.565 1.00 82.31 406 ARG A C 1
ATOM 3337 O O . ARG A 1 406 ? 27.049 24.664 -36.549 1.00 82.31 406 ARG A O 1
ATOM 3344 N N . PHE A 1 407 ? 26.741 24.372 -38.756 1.00 79.06 407 PHE A N 1
ATOM 3345 C CA . PHE A 1 407 ? 27.857 23.445 -38.983 1.00 79.06 407 PHE A CA 1
ATOM 3346 C C . PHE A 1 407 ? 28.964 24.041 -39.853 1.00 79.06 407 PHE A C 1
ATOM 3348 O O . PHE A 1 407 ? 30.069 23.516 -39.901 1.00 79.06 407 PHE A O 1
ATOM 3355 N N . GLN A 1 408 ? 28.665 25.099 -40.604 1.00 76.50 408 GLN A N 1
ATOM 3356 C CA . GLN A 1 408 ? 29.666 25.827 -41.365 1.00 76.50 408 GLN A CA 1
ATOM 3357 C C . GLN A 1 408 ? 30.420 26.773 -40.428 1.00 76.50 408 GLN A C 1
ATOM 3359 O O . GLN A 1 408 ? 29.818 27.388 -39.553 1.00 76.50 408 GLN A O 1
ATOM 3364 N N . HIS A 1 409 ? 31.717 26.963 -40.679 1.00 69.69 409 HIS A N 1
ATOM 3365 C CA . HIS A 1 409 ? 32.458 28.127 -40.187 1.00 69.69 409 HIS A CA 1
ATOM 3366 C C . HIS A 1 409 ? 31.905 29.371 -40.901 1.00 69.69 409 HIS A C 1
ATOM 3368 O O . HIS A 1 409 ? 32.425 29.819 -41.927 1.00 69.69 409 HIS A O 1
ATOM 3374 N N . THR A 1 410 ? 30.724 29.816 -40.475 1.00 59.59 410 THR A N 1
ATOM 3375 C CA . THR A 1 410 ? 29.913 30.809 -41.190 1.00 59.59 410 THR A CA 1
ATOM 3376 C C . THR A 1 410 ? 30.159 32.236 -40.742 1.00 59.59 410 THR A C 1
ATOM 3378 O O . THR A 1 410 ? 29.778 33.153 -41.472 1.00 59.59 410 THR A O 1
ATOM 3381 N N . GLY A 1 411 ? 30.848 32.461 -39.624 1.00 67.06 411 GLY A N 1
ATOM 3382 C CA . GLY A 1 411 ? 31.330 33.789 -39.291 1.00 67.06 411 GLY A CA 1
ATOM 3383 C C . GLY A 1 411 ? 32.390 34.235 -40.296 1.00 67.06 411 GLY A C 1
ATOM 3384 O O . GLY A 1 411 ? 33.385 33.547 -40.522 1.00 67.06 411 GLY A O 1
ATOM 3385 N N . LYS A 1 412 ? 32.233 35.433 -40.877 1.00 72.25 412 LYS A N 1
ATOM 3386 C CA . LYS A 1 412 ? 33.350 36.115 -41.561 1.00 72.25 412 LYS A CA 1
ATOM 3387 C C . LYS A 1 412 ? 34.556 36.237 -40.617 1.00 72.25 412 LYS A C 1
ATOM 3389 O O . LYS A 1 412 ? 35.682 36.219 -41.088 1.00 72.25 412 LYS A O 1
ATOM 3394 N N . LEU A 1 413 ? 34.299 36.336 -39.310 1.00 73.62 413 LEU A N 1
ATOM 3395 C CA . LEU A 1 413 ? 35.304 36.358 -38.251 1.00 73.62 413 LEU A CA 1
ATOM 3396 C C . LEU A 1 413 ? 35.976 34.993 -38.055 1.00 73.62 413 LEU A C 1
ATOM 3398 O O . LEU A 1 413 ? 37.195 34.959 -38.062 1.00 73.62 413 LEU A O 1
ATOM 3402 N N . ASP A 1 414 ? 35.234 33.882 -38.006 1.00 77.12 414 ASP A N 1
ATOM 3403 C CA . ASP A 1 414 ? 35.825 32.535 -37.860 1.00 77.12 414 ASP A CA 1
ATOM 3404 C C . ASP A 1 414 ? 36.769 32.196 -39.019 1.00 77.12 414 ASP A C 1
ATOM 3406 O O . ASP A 1 414 ? 37.849 31.645 -38.831 1.00 77.12 414 ASP A O 1
ATOM 3410 N N . LYS A 1 415 ? 36.391 32.588 -40.242 1.00 83.06 415 LYS A N 1
ATOM 3411 C CA . LYS A 1 415 ? 37.254 32.417 -41.419 1.00 83.06 415 LYS A CA 1
ATOM 3412 C C . LYS A 1 415 ? 38.511 33.284 -41.364 1.00 83.06 415 LYS A C 1
ATOM 3414 O O . LYS A 1 415 ? 39.535 32.861 -41.880 1.00 83.06 415 LYS A O 1
ATOM 3419 N N . LEU A 1 416 ? 38.417 34.483 -40.787 1.00 82.81 416 LEU A N 1
ATOM 3420 C CA . LEU A 1 416 ? 39.556 35.388 -40.603 1.00 82.81 416 LEU A CA 1
ATOM 3421 C C . LEU A 1 416 ? 40.459 34.943 -39.451 1.00 82.81 416 LEU A C 1
ATOM 3423 O O . LEU A 1 416 ? 41.659 35.172 -39.521 1.00 82.81 416 LEU A O 1
ATOM 3427 N N . LYS A 1 417 ? 39.898 34.274 -38.439 1.00 81.50 417 LYS A N 1
ATOM 3428 C CA . LYS A 1 417 ? 40.649 33.633 -37.357 1.00 81.50 417 LYS A CA 1
ATOM 3429 C C . LYS A 1 417 ? 41.606 32.575 -37.897 1.00 81.50 417 LYS A C 1
ATOM 3431 O O . LYS A 1 417 ? 42.764 32.539 -37.522 1.00 81.50 417 LYS A O 1
ATOM 3436 N N . ASN A 1 418 ? 41.146 31.793 -38.872 1.00 82.88 418 ASN A N 1
ATOM 3437 C CA . ASN A 1 418 ? 41.963 30.770 -39.527 1.00 82.88 418 ASN A CA 1
ATOM 3438 C C . ASN A 1 418 ? 42.958 31.334 -40.567 1.00 82.88 418 ASN A C 1
ATOM 3440 O O . ASN A 1 418 ? 43.624 30.555 -41.247 1.00 82.88 418 ASN A O 1
ATOM 3444 N N . GLN A 1 419 ? 43.025 32.657 -40.762 1.00 84.38 419 GLN A N 1
ATOM 3445 C CA . GLN A 1 419 ? 43.971 33.305 -41.676 1.00 84.38 419 GLN A CA 1
ATOM 3446 C C . GLN A 1 419 ? 45.068 33.999 -40.874 1.00 84.38 419 GLN A C 1
ATOM 3448 O O . GLN A 1 419 ? 44.771 34.846 -40.037 1.00 84.38 419 GLN A O 1
ATOM 3453 N N . LEU A 1 420 ? 46.326 33.679 -41.173 1.00 82.88 420 LEU A N 1
ATOM 3454 C CA . LEU A 1 420 ? 47.498 34.256 -40.518 1.00 82.88 420 LEU A CA 1
ATOM 3455 C C . LEU A 1 420 ? 48.190 35.257 -41.444 1.00 82.88 420 LEU A C 1
ATOM 3457 O O . LEU A 1 420 ? 48.333 35.009 -42.644 1.00 82.88 420 LEU A O 1
ATOM 3461 N N . GLU A 1 421 ? 48.623 36.390 -40.892 1.00 84.94 421 GLU A N 1
ATOM 3462 C CA . GLU A 1 421 ? 49.407 37.366 -41.644 1.00 84.94 421 GLU A CA 1
ATOM 3463 C C . GLU A 1 421 ? 50.870 36.918 -41.708 1.00 84.94 421 GLU A C 1
ATOM 3465 O O . GLU A 1 421 ? 51.527 36.704 -40.690 1.00 84.94 421 GLU A O 1
ATOM 3470 N N . PHE A 1 422 ? 51.388 36.758 -42.924 1.00 84.31 422 PHE A N 1
ATOM 3471 C CA . PHE A 1 422 ? 52.745 36.271 -43.131 1.00 84.31 422 PHE A CA 1
ATOM 3472 C C . PHE A 1 422 ? 53.788 37.296 -42.655 1.00 84.31 422 PHE A C 1
ATOM 3474 O O . PHE A 1 422 ? 53.726 38.470 -43.017 1.00 84.31 422 PHE A O 1
ATOM 3481 N N . GLY A 1 423 ? 54.770 36.843 -41.870 1.00 83.81 423 GLY A N 1
ATOM 3482 C CA . GLY A 1 423 ? 55.893 37.668 -41.409 1.00 83.81 423 GLY A CA 1
ATOM 3483 C C . GLY A 1 423 ? 55.597 38.582 -40.213 1.00 83.81 423 GLY A C 1
ATOM 3484 O O . GLY A 1 423 ? 56.478 39.342 -39.815 1.00 83.81 423 GLY A O 1
ATOM 3485 N N . LYS A 1 424 ? 54.400 38.511 -39.614 1.00 81.81 424 LYS A N 1
ATOM 3486 C CA . LYS A 1 424 ? 54.048 39.237 -38.382 1.00 81.81 424 LYS A CA 1
ATOM 3487 C C . LYS A 1 424 ? 53.639 38.267 -37.276 1.00 81.81 424 LYS A C 1
ATOM 3489 O O . LYS A 1 424 ? 53.081 37.210 -37.552 1.00 81.81 424 LYS A O 1
ATOM 3494 N N . LYS A 1 425 ? 53.914 38.631 -36.017 1.00 76.94 425 LYS A N 1
ATOM 3495 C CA . LYS A 1 425 ? 53.454 37.854 -34.857 1.00 76.94 425 LYS A CA 1
ATOM 3496 C C . LYS A 1 425 ? 51.926 37.923 -34.781 1.00 76.94 425 LYS A C 1
ATOM 3498 O O . LYS A 1 425 ? 51.348 38.994 -34.968 1.00 76.94 425 LYS A O 1
ATOM 3503 N N . GLU A 1 426 ? 51.293 36.782 -34.528 1.00 74.38 426 GLU A N 1
ATOM 3504 C CA . GLU A 1 426 ? 49.845 36.698 -34.380 1.00 74.38 426 GLU A CA 1
ATOM 3505 C C . GLU A 1 426 ? 49.361 37.504 -33.169 1.00 74.38 426 GLU A C 1
ATOM 3507 O O . GLU A 1 426 ? 50.089 37.729 -32.200 1.00 74.38 426 GLU A O 1
ATOM 3512 N N . SER A 1 427 ? 48.120 37.974 -33.261 1.00 74.81 427 SER A N 1
ATOM 3513 C CA . SER A 1 427 ? 47.458 38.678 -32.173 1.00 74.81 427 SER A CA 1
ATOM 3514 C C . SER A 1 427 ? 46.550 37.724 -31.415 1.00 74.81 427 SER A C 1
ATOM 3516 O O . SER A 1 427 ? 45.720 37.027 -31.999 1.00 74.81 427 SER A O 1
ATOM 3518 N N . PHE A 1 428 ? 46.711 37.731 -30.102 1.00 71.25 428 PHE A N 1
ATOM 3519 C CA . PHE A 1 428 ? 45.937 36.933 -29.167 1.00 71.25 428 PHE A CA 1
ATOM 3520 C C . PHE A 1 428 ? 44.935 37.834 -28.444 1.00 71.25 428 PHE A C 1
ATOM 3522 O O . PHE A 1 428 ? 45.043 39.066 -28.477 1.00 71.25 428 PHE A O 1
ATOM 3529 N N . VAL A 1 429 ? 43.902 37.236 -27.857 1.00 67.12 429 VAL A N 1
ATOM 3530 C CA . VAL A 1 429 ? 42.989 37.975 -26.979 1.00 67.12 429 VAL A CA 1
ATOM 3531 C C . VAL A 1 429 ? 43.736 38.251 -25.676 1.00 67.12 429 VAL A C 1
ATOM 3533 O O . VAL A 1 429 ? 44.106 37.310 -24.986 1.00 67.12 429 VAL A O 1
ATOM 3536 N N . ASP A 1 430 ? 43.941 39.523 -25.325 1.00 61.69 430 ASP A N 1
ATOM 3537 C CA . ASP A 1 430 ? 44.438 39.885 -23.994 1.00 61.69 430 ASP A CA 1
ATOM 3538 C C . ASP A 1 430 ? 43.331 39.623 -22.970 1.00 61.69 430 ASP A C 1
ATOM 3540 O O . ASP A 1 430 ? 42.404 40.415 -22.786 1.00 61.69 430 ASP A O 1
ATOM 3544 N N . GLY A 1 431 ? 43.406 38.460 -22.342 1.00 54.88 431 GLY A N 1
ATOM 3545 C CA . GLY A 1 431 ? 42.492 38.030 -21.306 1.00 54.88 431 GLY A CA 1
ATOM 3546 C C . GLY A 1 431 ? 42.753 36.569 -21.012 1.00 54.88 431 GLY A C 1
ATOM 3547 O O . GLY A 1 431 ? 42.658 35.741 -21.910 1.00 54.88 431 GLY A O 1
ATOM 3548 N N . LYS A 1 432 ? 43.083 36.262 -19.756 1.00 52.44 432 LYS A N 1
ATOM 3549 C CA . LYS A 1 432 ? 43.070 34.890 -19.253 1.00 52.44 432 LYS A CA 1
ATOM 3550 C C . LYS A 1 432 ? 41.690 34.312 -19.548 1.00 52.44 432 LYS A C 1
ATOM 3552 O O . LYS A 1 432 ? 40.719 34.678 -18.881 1.00 52.44 432 LYS A O 1
ATOM 3557 N N . ASP A 1 433 ? 41.581 33.456 -20.557 1.00 54.56 433 ASP A N 1
ATOM 3558 C CA . ASP A 1 433 ? 40.417 32.593 -20.666 1.00 54.56 433 ASP A CA 1
ATOM 3559 C C . ASP A 1 433 ? 40.362 31.819 -19.349 1.00 54.56 433 ASP A C 1
ATOM 3561 O O . ASP A 1 433 ? 41.326 31.148 -18.987 1.00 54.56 433 ASP A O 1
ATOM 3565 N N . GLN A 1 434 ? 39.266 31.973 -18.600 1.00 56.72 434 GLN A N 1
ATOM 3566 C CA . GLN A 1 434 ? 39.115 31.581 -17.186 1.00 56.72 434 GLN A CA 1
ATOM 3567 C C . GLN A 1 434 ? 39.406 30.099 -16.862 1.00 56.72 434 GLN A C 1
ATOM 3569 O O . GLN A 1 434 ? 39.253 29.686 -15.716 1.00 56.72 434 GLN A O 1
ATOM 3574 N N . TYR A 1 435 ? 39.801 29.292 -17.845 1.00 59.12 435 TYR A N 1
ATOM 3575 C CA . TYR A 1 435 ? 40.024 27.860 -17.713 1.00 59.12 435 TYR A CA 1
ATOM 3576 C C . TYR A 1 435 ? 41.341 27.354 -18.322 1.00 59.12 435 TYR A C 1
ATOM 3578 O O . TYR A 1 435 ? 41.552 26.146 -18.286 1.00 59.12 435 TYR A O 1
ATOM 3586 N N . MET A 1 436 ? 42.220 28.214 -18.860 1.00 54.91 436 MET A N 1
ATOM 3587 C CA . MET A 1 436 ? 43.535 27.800 -19.384 1.00 54.91 436 MET A CA 1
ATOM 3588 C C . MET A 1 436 ? 44.584 28.886 -19.107 1.00 54.91 436 MET A C 1
ATOM 3590 O O . MET A 1 436 ? 44.703 29.847 -19.859 1.00 54.91 436 MET A O 1
ATOM 3594 N N . ASP A 1 437 ? 45.324 28.743 -18.006 1.00 52.59 437 ASP A N 1
ATOM 3595 C CA . ASP A 1 437 ? 46.180 29.804 -17.453 1.00 52.59 437 ASP A CA 1
ATOM 3596 C C . ASP A 1 437 ? 47.537 30.006 -18.166 1.00 52.59 437 ASP A C 1
ATOM 3598 O O . ASP A 1 437 ? 48.202 30.985 -17.853 1.00 52.59 437 ASP A O 1
ATOM 3602 N N . ASP A 1 438 ? 47.932 29.177 -19.144 1.00 52.91 438 ASP A N 1
ATOM 3603 C CA . ASP A 1 438 ? 49.283 29.248 -19.748 1.00 52.91 438 ASP A CA 1
ATOM 3604 C C . ASP A 1 438 ? 49.334 29.099 -21.281 1.00 52.91 438 ASP A C 1
ATOM 3606 O O . ASP A 1 438 ? 50.392 28.816 -21.843 1.00 52.91 438 ASP A O 1
ATOM 3610 N N . MET A 1 439 ? 48.217 29.286 -21.989 1.00 52.19 439 MET A N 1
ATOM 3611 C CA . MET A 1 439 ? 48.208 29.138 -23.447 1.00 52.19 439 MET A CA 1
ATOM 3612 C C . MET A 1 439 ? 47.964 30.460 -24.178 1.00 52.19 439 MET A C 1
ATOM 3614 O O . MET A 1 439 ? 46.832 30.938 -24.281 1.00 52.19 439 MET A O 1
ATOM 3618 N N . ASP A 1 440 ? 49.031 30.966 -24.800 1.00 54.16 440 ASP A N 1
ATOM 3619 C CA . ASP A 1 440 ? 49.038 31.876 -25.955 1.00 54.16 440 ASP A CA 1
ATOM 3620 C C . ASP A 1 440 ? 48.340 31.238 -27.196 1.00 54.16 440 ASP A C 1
ATOM 3622 O O . ASP A 1 440 ? 48.790 31.414 -28.322 1.00 54.16 440 ASP A O 1
ATOM 3626 N N . ASP A 1 441 ? 47.257 30.460 -27.042 1.00 57.03 441 ASP A N 1
ATOM 3627 C CA . ASP A 1 441 ? 46.756 29.558 -28.103 1.00 57.03 441 ASP A CA 1
ATOM 3628 C C . ASP A 1 441 ? 45.444 30.004 -28.758 1.00 57.03 441 ASP A C 1
ATOM 3630 O O . ASP A 1 441 ? 45.029 29.444 -29.776 1.00 57.03 441 ASP A O 1
ATOM 3634 N N . ASN A 1 442 ? 44.780 31.042 -28.244 1.00 66.56 442 ASN A N 1
ATOM 3635 C CA . ASN A 1 442 ? 43.570 31.575 -28.874 1.00 66.56 442 ASN A CA 1
ATOM 3636 C C . ASN A 1 442 ? 43.892 32.671 -29.893 1.00 66.56 442 ASN A C 1
ATOM 3638 O O . ASN A 1 442 ? 43.468 33.825 -29.776 1.00 66.56 442 ASN A O 1
ATOM 3642 N N . GLY A 1 443 ? 44.624 32.260 -30.930 1.00 71.69 443 GLY A N 1
ATOM 3643 C CA . GLY A 1 443 ? 44.961 33.072 -32.090 1.00 71.69 443 GLY A CA 1
ATOM 3644 C C . GLY A 1 443 ? 43.721 33.700 -32.728 1.00 71.69 443 GLY A C 1
ATOM 3645 O O . GLY A 1 443 ? 42.722 33.032 -33.027 1.00 71.69 443 GLY A O 1
ATOM 3646 N N . LEU A 1 444 ? 43.738 35.025 -32.880 1.00 77.69 444 LEU A N 1
ATOM 3647 C CA . LEU A 1 444 ? 42.682 35.762 -33.573 1.00 77.69 444 LEU A CA 1
ATOM 3648 C C . LEU A 1 444 ? 42.936 35.849 -35.082 1.00 77.69 444 LEU A C 1
ATOM 3650 O O . LEU A 1 444 ? 42.063 36.348 -35.798 1.00 77.69 444 LEU A O 1
ATOM 3654 N N . GLY A 1 445 ? 44.099 35.410 -35.571 1.00 82.50 445 GLY A N 1
ATOM 3655 C CA . GLY A 1 445 ? 44.537 35.590 -36.948 1.00 82.50 445 GLY A CA 1
ATOM 3656 C C . GLY A 1 445 ? 44.312 37.018 -37.450 1.00 82.50 445 GLY A C 1
ATOM 3657 O O . GLY A 1 445 ? 44.511 38.009 -36.745 1.00 82.50 445 GLY A O 1
ATOM 3658 N N . MET A 1 446 ? 43.795 37.136 -38.669 1.00 82.69 446 MET A N 1
ATOM 3659 C CA . MET A 1 446 ? 43.393 38.408 -39.274 1.00 82.69 446 MET A CA 1
ATOM 3660 C C . MET A 1 446 ? 42.049 38.951 -38.749 1.00 82.69 446 MET A C 1
ATOM 3662 O O . MET A 1 446 ? 41.571 39.993 -39.211 1.00 82.69 446 MET A O 1
ATOM 3666 N N . ALA A 1 447 ? 41.380 38.271 -37.809 1.00 81.62 447 ALA A N 1
ATOM 3667 C CA . ALA A 1 447 ? 40.128 38.759 -37.223 1.00 81.62 447 ALA A CA 1
ATOM 3668 C C . ALA A 1 447 ? 40.350 39.850 -36.161 1.00 81.62 447 ALA A C 1
ATOM 3670 O O . ALA A 1 447 ? 39.400 40.563 -35.821 1.00 81.62 447 ALA A O 1
ATOM 3671 N N . ALA A 1 448 ? 41.581 40.018 -35.673 1.00 78.50 448 ALA A N 1
ATOM 3672 C CA . ALA A 1 448 ? 41.902 40.891 -34.550 1.00 78.50 448 ALA A CA 1
ATOM 3673 C C . ALA A 1 448 ? 41.521 42.361 -34.757 1.00 78.50 448 ALA A C 1
ATOM 3675 O O . ALA A 1 448 ? 40.941 42.970 -33.861 1.00 78.50 448 ALA A O 1
ATOM 3676 N N . ASP A 1 449 ? 41.743 42.927 -35.945 1.00 75.69 449 ASP A N 1
ATOM 3677 C CA . ASP A 1 449 ? 41.402 44.331 -36.224 1.00 75.69 449 ASP A CA 1
ATOM 3678 C C . ASP A 1 449 ? 39.895 44.595 -36.176 1.00 75.69 449 ASP A C 1
ATOM 3680 O O . ASP A 1 449 ? 39.443 45.658 -35.744 1.00 75.69 449 ASP A O 1
ATOM 3684 N N . LYS A 1 450 ? 39.089 43.619 -36.606 1.00 72.38 450 LYS A N 1
ATOM 3685 C CA . LYS A 1 450 ? 37.625 43.713 -36.529 1.00 72.38 450 LYS A CA 1
ATOM 3686 C C . LYS A 1 450 ? 37.125 43.480 -35.117 1.00 72.38 450 LYS A C 1
ATOM 3688 O O . LYS A 1 450 ? 36.181 44.147 -34.708 1.00 72.38 450 LYS A O 1
ATOM 3693 N N . TYR A 1 451 ? 37.768 42.581 -34.378 1.00 72.62 451 TYR A N 1
ATOM 3694 C CA . TYR A 1 451 ? 37.463 42.344 -32.974 1.00 72.62 451 TYR A CA 1
ATOM 3695 C C . TYR A 1 451 ? 37.737 43.600 -32.132 1.00 72.62 451 TYR A C 1
ATOM 3697 O O . TYR A 1 451 ? 36.868 44.048 -31.389 1.00 72.62 451 TYR A O 1
ATOM 3705 N N . LYS A 1 452 ? 38.884 44.260 -32.352 1.00 72.06 452 LYS A N 1
ATOM 3706 C CA . LYS A 1 452 ? 39.245 45.538 -31.716 1.00 72.06 452 LYS A CA 1
ATOM 3707 C C . LYS A 1 452 ? 38.276 46.675 -32.053 1.00 72.06 452 LYS A C 1
ATOM 3709 O O . LYS A 1 452 ? 38.020 47.513 -31.197 1.00 72.06 452 LYS A O 1
ATOM 3714 N N . LYS A 1 453 ? 37.730 46.725 -33.275 1.00 74.44 453 LYS A N 1
ATOM 3715 C CA . LYS A 1 453 ? 36.702 47.716 -33.652 1.00 74.44 453 LYS A CA 1
ATOM 3716 C C . LYS A 1 453 ? 35.363 47.456 -32.960 1.00 74.44 453 LYS A C 1
ATOM 3718 O O . LYS A 1 453 ? 34.802 48.380 -32.393 1.00 74.44 453 LYS A O 1
ATOM 3723 N N . LEU A 1 454 ? 34.904 46.204 -32.937 1.00 69.69 454 LEU A N 1
ATOM 3724 C CA . LEU A 1 454 ? 33.652 45.817 -32.273 1.00 69.69 454 LEU A CA 1
ATOM 3725 C C . LEU A 1 454 ? 33.693 46.014 -30.750 1.00 69.69 454 LEU A C 1
ATOM 3727 O O . LEU A 1 454 ? 32.665 46.304 -30.150 1.00 69.69 454 LEU A O 1
ATOM 3731 N N . LEU A 1 455 ? 34.868 45.869 -30.129 1.00 67.38 455 LEU A N 1
ATOM 3732 C CA . LEU A 1 455 ? 35.071 46.160 -28.706 1.00 67.38 455 LEU A CA 1
ATOM 3733 C C . LEU A 1 455 ? 35.075 47.660 -28.380 1.00 67.38 455 LEU A C 1
ATOM 3735 O O . LEU A 1 455 ? 34.799 48.005 -27.243 1.00 67.38 455 LEU A O 1
ATOM 3739 N N . LYS A 1 456 ? 35.393 48.536 -29.344 1.00 68.88 456 LYS A N 1
ATOM 3740 C CA . LYS A 1 456 ? 35.373 50.002 -29.165 1.00 68.88 456 LYS A CA 1
ATOM 3741 C C . LYS A 1 456 ? 33.994 50.631 -29.390 1.00 68.88 456 LYS A C 1
ATOM 3743 O O . LYS A 1 456 ? 33.793 51.774 -29.006 1.00 68.88 456 LYS A O 1
ATOM 3748 N N . GLU A 1 457 ? 33.098 49.930 -30.084 1.00 59.41 457 GLU A N 1
ATOM 3749 C CA . GLU A 1 457 ? 31.721 50.376 -30.362 1.00 59.41 457 GLU A CA 1
ATOM 3750 C C . GLU A 1 457 ? 30.712 49.937 -29.283 1.00 59.41 457 GLU A C 1
ATOM 3752 O O . GLU A 1 457 ? 29.554 50.350 -29.327 1.00 59.41 457 GLU A O 1
ATOM 3757 N N . LYS A 1 458 ? 31.140 49.105 -28.329 1.00 48.19 458 LYS A N 1
ATOM 3758 C CA . LYS A 1 458 ? 30.441 48.851 -27.064 1.00 48.19 458 LYS A CA 1
ATOM 3759 C C . LYS A 1 458 ? 30.992 49.772 -25.990 1.00 48.19 458 LYS A C 1
ATOM 3761 O O . LYS A 1 458 ? 30.186 50.139 -25.110 1.00 48.19 458 LYS A O 1
#

pLDDT: mean 76.92, std 18.01, range [24.31, 97.19]